Protein AF-A0A080M4W8-F1 (afdb_monomer_lite)

Foldseek 3Di:
DDDDDDDDDPDDDDDPPDDDDDDDDDDPDDDDDDDDDDQAEEEEFEFPVQVVVSVLLQVVLCVNCVSYHYYYADLPDDPPCLDPVDPDDLQYAYEYEYEPGAGRPVNQVSVLSQCVVCVVVVADRSYAYEYADLPPFQGHPPRRVPGHAYQDDPPPPGSNVVSLLCVLVSLQRSHTHQQEEEEAEDCQACVQQSVLLCVLCVSRVGHYDYPPDPDPDDDPDLVVLLVSLLVHSEYEYEQAPCRVVDPSSVSNVLSCLLLLRHYEYAHEAAPDDDDDDDAGPDPLGRLPDYHYDHFDADPSRHTDYDDPVVSVVVVVVVSVLSVLLSCLLPVFLVLLCVLLVVQPWDWADLDSSQQKIKIKDAPDPPDMAIEIEGSHSDALSSVSSVVSQVPDDRDDDPPPDDDDDDDDDDHQAYEYEYADDDDPPVVVVSCVVNVCVVVVRYDYAYSVRSSVVSVVSRDPPDD

InterPro domains:
  IPR000157 Toll/interleukin-1 receptor homology (TIR) domain [PF13676] (181-270)
  IPR000157 Toll/interleukin-1 receptor homology (TIR) domain [PS50104] (177-318)
  IPR035897 Toll/interleukin-1 receptor homology (TIR) domain superfamily [G3DSA:3.40.50.10140] (179-288)
  IPR035897 Toll/interleukin-1 receptor homology (TIR) domain superfamily [SSF52200] (180-269)

Secondary structure (DSSP, 8-state):
------PPPP-------S---------TT-S--------EEEEEEE-GGGHHHHHHHHHHHHHH-TTEEEEEE-SS---GGGSTTT---TT--EEEEE-SSPPPHHHHHHHHHHHHHHHHTTS--SEEEEESSSS--SPSTTSTTSPPEE----TTTHHHHHHHHHHHHHHHHTTS----EEEE--HHHHHHHHHHHHHHHHHTT--EE------TT----HHHHHHHHHT-SEEEEEE-TTGGG-HHHHHHHHHHHHTT--EEEEEEEES-S-----S-SSGGGTTS--EEEEE-B-TTSPBPPPPHHHHHHHHHHHHHHHHHHHHHHHHHHHHHHHHHHHTT---EEEETTTTEEEEEEE-SSS-EEEEEEEE-SS-TT-HHHHHHHHT--PPPPP--S-S--PPPPPPSEEEEEESSPPPTTHHHHHHHHTTGGG-TTEEEEEHHHHHHHHHTTPPPPP-

Sequence (463 aa):
MKAHILLMAPLDFLSLGSSFRLARVIDTSSKRITYTAGGKVLYILSTDDAKTRADEIAGELAKAYPDLQVLQCGEVEAPPLLTAQSWPRWDDLLVVVFGTGPLPAPLQGTLSQEVSAASAERRNARILPISTLPDLRVPPAPLDAIKALPCLHDRNTDVTNVVRRVGVLLGLWLRGSGKKFFVSYRESDGREVAKQLVEYLKRHGYPAWLDAERLDGGQIVQQEIEKHVAGADMVLLLDTPQVTDSKWIKKEIDAAIHGFVPIFPLVLRPAAGGLRKPGSSFLALRELYCHELEVTLGNDAMCVSLSQEDLNQVLVAIEQRLLQIVRNRMKLPSHAREAFERVHFSWSTLDQHRQMYESTRKESRFSQTRMLAHCSVDGPTFHRSVKAFQSYHPAAAPAGGSAGTAPPRAYNFKLFLYDEPVPEPNLEEIAEHLRLDEDPLLRLVDLTELTLHLETFRRPQAA

Organism: NCBI:txid327160

pLDDT: mean 74.03, std 20.77, range [20.19, 96.88]

Radius of gyration: 24.92 Å; chains: 1; bounding box: 82×64×65 Å

Structure (mmCIF, N/CA/C/O backbone):
data_AF-A0A080M4W8-F1
#
_entry.id   AF-A0A080M4W8-F1
#
loop_
_atom_site.group_PDB
_atom_site.id
_atom_site.type_symbol
_atom_site.label_atom_id
_atom_site.label_alt_id
_atom_site.label_comp_id
_atom_site.label_asym_id
_atom_site.label_entity_id
_atom_site.label_seq_id
_atom_site.pdbx_PDB_ins_code
_atom_site.Cartn_x
_atom_site.Cartn_y
_atom_site.Cartn_z
_atom_site.occupancy
_atom_site.B_iso_or_equiv
_atom_site.auth_seq_id
_atom_site.auth_comp_id
_atom_site.auth_asym_id
_atom_site.auth_atom_id
_atom_site.pdbx_PDB_model_num
ATOM 1 N N . MET A 1 1 ? 43.318 19.223 -4.219 1.00 32.28 1 MET A N 1
ATOM 2 C CA . MET A 1 1 ? 42.835 19.083 -2.827 1.00 32.28 1 MET A CA 1
ATOM 3 C C . MET A 1 1 ? 41.773 17.996 -2.832 1.00 32.28 1 MET A C 1
ATOM 5 O O . MET A 1 1 ? 40.868 18.075 -3.648 1.00 32.28 1 MET A O 1
ATOM 9 N N . LYS A 1 2 ? 41.997 16.914 -2.078 1.00 21.55 2 LYS A N 1
ATOM 10 C CA . LYS A 1 2 ? 41.258 15.645 -2.166 1.00 21.55 2 LYS A CA 1
ATOM 11 C C . LYS A 1 2 ? 39.813 15.780 -1.671 1.00 21.55 2 LYS A C 1
ATOM 13 O O . LYS A 1 2 ? 39.568 16.444 -0.671 1.00 21.55 2 LYS A O 1
ATOM 18 N N . ALA A 1 3 ? 38.912 15.103 -2.378 1.00 20.19 3 ALA A N 1
ATOM 19 C CA . ALA A 1 3 ? 37.522 14.874 -2.014 1.00 20.19 3 ALA A CA 1
ATOM 20 C C . ALA A 1 3 ? 37.415 14.016 -0.742 1.00 20.19 3 ALA A C 1
ATOM 22 O O . ALA A 1 3 ? 38.136 13.024 -0.601 1.00 20.19 3 ALA A O 1
ATOM 23 N N . HIS A 1 4 ? 36.491 14.375 0.150 1.00 22.25 4 HIS A N 1
ATOM 24 C CA . HIS A 1 4 ? 36.043 13.509 1.233 1.00 22.25 4 HIS A CA 1
ATOM 25 C C . HIS A 1 4 ? 34.593 13.092 0.996 1.00 22.25 4 HIS A C 1
ATOM 27 O O . HIS A 1 4 ? 33.686 13.913 0.912 1.00 22.25 4 HIS A O 1
ATOM 33 N N . ILE A 1 5 ? 34.449 11.777 0.848 1.00 21.28 5 ILE A N 1
ATOM 34 C CA . ILE A 1 5 ? 33.226 10.986 0.824 1.00 21.28 5 ILE A CA 1
ATOM 35 C C . ILE A 1 5 ? 32.557 11.135 2.197 1.00 21.28 5 ILE A C 1
ATOM 37 O O . ILE A 1 5 ? 33.165 10.786 3.210 1.00 21.28 5 ILE A O 1
ATOM 41 N N . LEU A 1 6 ? 31.333 11.666 2.235 1.00 21.95 6 LEU A N 1
ATOM 42 C CA . LEU A 1 6 ? 30.500 11.650 3.436 1.00 21.95 6 LEU A CA 1
ATOM 43 C C . LEU A 1 6 ? 29.859 10.259 3.547 1.00 21.95 6 LEU A C 1
ATOM 45 O O . LEU A 1 6 ? 29.016 9.888 2.733 1.00 21.95 6 LEU A O 1
ATOM 49 N N . LEU A 1 7 ? 30.289 9.488 4.545 1.00 20.94 7 LEU A N 1
ATOM 50 C CA . LEU A 1 7 ? 29.584 8.299 5.018 1.00 20.94 7 LEU A CA 1
ATOM 51 C C . LEU A 1 7 ? 28.193 8.709 5.520 1.00 20.94 7 LEU A C 1
ATOM 53 O O . LEU A 1 7 ? 28.078 9.575 6.388 1.00 20.94 7 LEU A O 1
ATOM 57 N N . MET A 1 8 ? 27.147 8.077 4.982 1.00 21.05 8 MET A N 1
ATOM 58 C CA . MET A 1 8 ? 25.797 8.160 5.534 1.00 21.05 8 MET A CA 1
ATOM 59 C C . MET A 1 8 ? 25.781 7.531 6.932 1.00 21.05 8 MET A C 1
ATOM 61 O O . MET A 1 8 ? 26.096 6.353 7.097 1.00 21.05 8 MET A O 1
ATOM 65 N N . ALA A 1 9 ? 25.425 8.336 7.930 1.00 22.28 9 ALA A N 1
ATOM 66 C CA . ALA A 1 9 ? 25.093 7.877 9.272 1.00 22.28 9 ALA A CA 1
ATOM 67 C C . ALA A 1 9 ? 23.711 7.185 9.275 1.00 22.28 9 ALA A C 1
ATOM 69 O O . ALA A 1 9 ? 22.860 7.524 8.445 1.00 22.28 9 ALA A O 1
ATOM 70 N N . PRO A 1 10 ? 23.462 6.224 10.183 1.00 23.11 10 PRO A N 1
ATOM 71 C CA . PRO A 1 10 ? 22.144 5.622 10.344 1.00 23.11 10 PRO A CA 1
ATOM 72 C C . PRO A 1 10 ? 21.137 6.680 10.814 1.00 23.11 10 PRO A C 1
ATOM 74 O O . PRO A 1 10 ? 21.413 7.442 11.734 1.00 23.11 10 PRO A O 1
ATOM 77 N N . LEU A 1 11 ? 19.976 6.727 10.156 1.00 26.44 11 LEU A N 1
ATOM 78 C CA . LEU A 1 11 ? 18.838 7.567 10.528 1.00 26.44 11 LEU A CA 1
ATOM 79 C C . LEU A 1 11 ? 18.394 7.242 11.961 1.00 26.44 11 LEU A C 1
ATOM 81 O O . LEU A 1 11 ? 17.839 6.171 12.215 1.00 26.44 11 LEU A O 1
ATOM 85 N N . ASP A 1 12 ? 18.635 8.188 12.866 1.00 23.80 12 ASP A N 1
ATOM 86 C CA . ASP A 1 12 ? 18.145 8.191 14.238 1.00 23.80 12 ASP A CA 1
ATOM 87 C C . ASP A 1 12 ? 16.611 8.087 14.255 1.00 23.80 12 ASP A C 1
ATOM 89 O O . ASP A 1 12 ? 15.882 9.003 13.866 1.00 23.80 12 ASP A O 1
ATOM 93 N N . PHE A 1 13 ? 16.104 6.950 14.727 1.00 30.75 13 PHE A N 1
ATOM 94 C CA . PHE A 1 13 ? 14.739 6.837 15.224 1.00 30.75 13 PHE A CA 1
ATOM 95 C C . PHE A 1 13 ? 14.724 7.335 16.677 1.00 30.75 13 PHE A C 1
ATOM 97 O O . PHE A 1 13 ? 15.525 6.879 17.485 1.00 30.75 13 PHE A O 1
ATOM 104 N N . LEU A 1 14 ? 13.748 8.197 16.996 1.00 27.23 14 LEU A N 1
ATOM 105 C CA . LEU A 1 14 ? 13.345 8.676 18.333 1.00 27.23 14 LEU A CA 1
ATOM 106 C C . LEU A 1 14 ? 14.029 9.952 18.863 1.00 27.23 14 LEU A C 1
ATOM 108 O O . LEU A 1 14 ? 14.854 9.941 19.767 1.00 27.23 14 LEU A O 1
ATOM 112 N N . SER A 1 15 ? 13.487 11.089 18.426 1.00 22.75 15 SER A N 1
ATOM 113 C CA . SER A 1 15 ? 13.158 12.199 19.329 1.00 22.75 15 SER A CA 1
ATOM 114 C C . SER A 1 15 ? 11.825 12.803 18.880 1.00 22.75 15 SER A C 1
ATOM 116 O O . SER A 1 15 ? 11.764 13.817 18.189 1.00 22.75 15 SER A O 1
ATOM 118 N N . LEU A 1 16 ? 10.721 12.126 19.211 1.00 30.20 16 LEU A N 1
ATOM 119 C CA . LEU A 1 16 ? 9.392 12.738 19.178 1.00 30.20 16 LEU A CA 1
ATOM 120 C C . LEU A 1 16 ? 9.177 13.430 20.524 1.00 30.20 16 LEU A C 1
ATOM 122 O O . LEU A 1 16 ? 8.618 12.867 21.463 1.00 30.20 16 LEU A O 1
ATOM 126 N N . GLY A 1 17 ? 9.661 14.665 20.614 1.00 22.31 17 GLY A N 1
ATOM 127 C CA . GLY A 1 17 ? 9.259 15.583 21.664 1.00 22.31 17 GLY A CA 1
ATOM 128 C C . GLY A 1 17 ? 7.761 15.879 21.564 1.00 22.31 17 GLY A C 1
ATOM 129 O O . GLY A 1 17 ? 7.288 16.396 20.558 1.00 22.31 17 GLY A O 1
ATOM 130 N N . SER A 1 18 ? 7.051 15.609 22.661 1.00 26.67 18 SER A N 1
ATOM 131 C CA . SER A 1 18 ? 5.768 16.201 23.081 1.00 26.67 18 SER A CA 1
ATOM 132 C C . SER A 1 18 ? 4.516 15.992 22.202 1.00 26.67 18 SER A C 1
ATOM 134 O O . SER A 1 18 ? 4.338 16.589 21.148 1.00 26.67 18 SER A O 1
ATOM 136 N N . SER A 1 19 ? 3.556 15.271 22.801 1.00 26.17 19 SER A N 1
ATOM 137 C CA . SER A 1 19 ? 2.098 15.351 22.584 1.00 26.17 19 SER A CA 1
ATOM 138 C C . SER A 1 19 ? 1.489 14.668 21.352 1.00 26.17 19 SER A C 1
ATOM 140 O O . SER A 1 19 ? 0.791 15.298 20.568 1.00 26.17 19 SER A O 1
ATOM 142 N N . PHE A 1 20 ? 1.574 13.335 21.293 1.00 25.19 20 PHE A N 1
ATOM 143 C CA . PHE A 1 20 ? 0.486 12.514 20.740 1.00 25.19 20 PHE A CA 1
ATOM 144 C C . PHE A 1 20 ? -0.400 12.019 21.895 1.00 25.19 20 PHE A C 1
ATOM 146 O O . PHE A 1 20 ? -0.104 11.027 22.555 1.00 25.19 20 PHE A O 1
ATOM 153 N N . ARG A 1 21 ? -1.498 12.726 22.169 1.00 29.88 21 ARG A N 1
ATOM 154 C CA . ARG A 1 21 ? -2.652 12.173 22.898 1.00 29.88 21 ARG A CA 1
ATOM 155 C C . ARG A 1 21 ? -3.762 11.993 21.878 1.00 29.88 21 ARG A C 1
ATOM 157 O O . ARG A 1 21 ? -4.070 13.002 21.274 1.00 29.88 21 ARG A O 1
ATOM 164 N N . LEU A 1 22 ? -4.350 10.793 21.751 1.00 23.25 22 LEU A N 1
ATOM 165 C CA . LEU A 1 22 ? -5.766 10.482 21.416 1.00 23.25 22 LEU A CA 1
ATOM 166 C C . LEU A 1 22 ? -5.909 8.961 21.125 1.00 23.25 22 LEU A C 1
ATOM 168 O O . LEU A 1 22 ? -4.953 8.345 20.670 1.00 23.25 22 LEU A O 1
ATOM 172 N N . ALA A 1 23 ? -7.005 8.245 21.426 1.00 25.05 23 ALA A N 1
ATOM 173 C CA . ALA A 1 23 ? -8.395 8.639 21.674 1.00 25.05 23 ALA A CA 1
ATOM 174 C C . ALA A 1 23 ? -9.138 7.712 22.674 1.00 25.05 23 ALA A C 1
ATOM 176 O O . ALA A 1 23 ? -8.639 6.681 23.116 1.00 25.05 23 ALA A O 1
ATOM 177 N N . ARG A 1 24 ? -10.357 8.140 23.029 1.00 23.52 24 ARG A N 1
ATOM 178 C CA . ARG A 1 24 ? -11.243 7.707 24.122 1.00 23.52 24 ARG A CA 1
ATOM 179 C C . ARG A 1 24 ? -12.452 6.935 23.566 1.00 23.52 24 ARG A C 1
ATOM 181 O O . ARG A 1 24 ? -12.970 7.319 22.523 1.00 23.52 24 ARG A O 1
ATOM 188 N N . VAL A 1 25 ? -12.963 5.937 24.294 1.00 24.94 25 VAL A N 1
ATOM 189 C CA . VAL A 1 25 ? -14.282 5.314 24.043 1.00 24.94 25 VAL A CA 1
ATOM 190 C C . VAL A 1 25 ? -15.300 5.862 25.050 1.00 24.94 25 VAL A C 1
ATOM 192 O O . VAL A 1 25 ? -14.987 6.032 26.227 1.00 24.94 25 VAL A O 1
ATOM 195 N N . ILE A 1 26 ? -16.497 6.194 24.563 1.00 23.38 26 ILE A N 1
ATOM 196 C CA . ILE A 1 26 ? -17.635 6.727 25.325 1.00 23.38 26 ILE A CA 1
ATOM 197 C C . ILE A 1 26 ? -18.419 5.550 25.929 1.00 23.38 26 ILE A C 1
ATOM 199 O O . ILE A 1 26 ? -18.893 4.703 25.180 1.00 23.38 26 ILE A O 1
ATOM 203 N N . ASP A 1 27 ? -18.589 5.523 27.255 1.00 24.58 27 ASP A N 1
ATOM 204 C CA . ASP A 1 27 ? -19.611 4.721 27.949 1.00 24.58 27 ASP A CA 1
ATOM 205 C C . ASP A 1 27 ? -20.704 5.675 28.451 1.00 24.58 27 ASP A C 1
ATOM 207 O O . ASP A 1 27 ? -20.435 6.689 29.102 1.00 24.58 27 ASP A O 1
ATOM 211 N N . THR A 1 28 ? -21.945 5.374 28.087 1.00 30.58 28 THR A N 1
ATOM 212 C CA . THR A 1 28 ? -23.135 6.212 28.236 1.00 30.58 28 THR A CA 1
ATOM 213 C C . THR A 1 28 ? -23.777 6.213 29.632 1.00 30.58 28 THR A C 1
ATOM 215 O O . THR A 1 28 ? -24.892 6.713 29.755 1.00 30.58 28 THR A O 1
ATOM 218 N N . SER A 1 29 ? -23.120 5.731 30.699 1.00 26.02 29 SER A N 1
ATOM 219 C CA . SER A 1 29 ? -23.824 5.514 31.987 1.00 26.02 29 SER A CA 1
ATOM 220 C C . SER A 1 29 ? -23.260 6.165 33.260 1.00 26.02 29 SER A C 1
ATOM 222 O O . SER A 1 29 ? -23.910 6.076 34.299 1.00 26.02 29 SER A O 1
ATOM 224 N N . SER A 1 30 ? -22.108 6.851 33.261 1.00 25.67 30 SER A N 1
ATOM 225 C CA . SER A 1 30 ? -21.539 7.369 34.524 1.00 25.67 30 SER A CA 1
ATOM 226 C C . SER A 1 30 ? -20.705 8.648 34.366 1.00 25.67 30 SER A C 1
ATOM 228 O O . SER A 1 30 ? -19.687 8.688 33.680 1.00 25.67 30 SER A O 1
ATOM 230 N N . LYS A 1 31 ? -21.131 9.719 35.050 1.00 34.28 31 LYS A N 1
ATOM 231 C CA . LYS A 1 31 ? -20.549 11.078 35.053 1.00 34.28 31 LYS A CA 1
ATOM 232 C C . LYS A 1 31 ? -19.264 11.231 35.900 1.00 34.28 31 LYS A C 1
ATOM 234 O O . LYS A 1 31 ? -19.117 12.236 36.593 1.00 34.28 31 LYS A O 1
ATOM 239 N N . ARG A 1 32 ? -18.301 10.304 35.852 1.00 23.38 32 ARG A N 1
ATOM 240 C CA . ARG A 1 32 ? -16.945 10.526 36.412 1.00 23.38 32 ARG A CA 1
ATOM 241 C C . ARG A 1 32 ? -15.879 9.790 35.603 1.00 23.38 32 ARG A C 1
ATOM 243 O O . ARG A 1 32 ? -15.792 8.571 35.632 1.00 23.38 32 ARG A O 1
ATOM 250 N N . ILE A 1 33 ? -15.038 10.559 34.915 1.00 26.34 33 ILE A N 1
ATOM 251 C CA . ILE A 1 33 ? -13.852 10.060 34.216 1.00 26.34 33 ILE A CA 1
ATOM 252 C C . ILE A 1 33 ? -12.743 9.856 35.251 1.00 26.34 33 ILE A C 1
ATOM 254 O O . ILE A 1 33 ? -12.229 10.825 35.806 1.00 26.34 33 ILE A O 1
ATOM 258 N N . THR A 1 34 ? -12.347 8.608 35.468 1.00 22.05 34 THR A N 1
ATOM 259 C CA . THR A 1 34 ? -11.057 8.250 36.072 1.00 22.05 34 THR A CA 1
ATOM 260 C C . THR A 1 34 ? -10.222 7.558 34.997 1.00 22.05 34 THR A C 1
ATOM 262 O O . THR A 1 34 ? -10.714 6.686 34.288 1.00 22.05 34 THR A O 1
ATOM 265 N N . TYR A 1 35 ? -8.989 8.027 34.804 1.00 29.56 35 TYR A N 1
ATOM 266 C CA . TYR A 1 35 ? -8.038 7.486 33.833 1.00 29.56 35 TYR A CA 1
ATOM 267 C C . TYR A 1 35 ? -7.216 6.395 34.524 1.00 29.56 35 TYR A C 1
ATOM 269 O O . TYR A 1 35 ? -6.544 6.694 35.509 1.00 29.56 35 TYR A O 1
ATOM 277 N N . THR A 1 36 ? -7.217 5.165 34.015 1.00 27.08 36 THR A N 1
ATOM 278 C CA . THR A 1 36 ? -6.145 4.205 34.305 1.00 27.08 36 THR A CA 1
ATOM 279 C C . THR A 1 36 ? -5.151 4.238 33.148 1.00 27.08 36 THR A C 1
ATOM 281 O O . THR A 1 36 ? -5.505 4.037 31.988 1.00 27.08 36 THR A O 1
ATOM 284 N N . ALA A 1 37 ? -3.901 4.574 33.460 1.00 30.27 37 ALA A N 1
ATOM 285 C CA . ALA A 1 37 ? -2.779 4.548 32.534 1.00 30.27 37 ALA A CA 1
ATOM 286 C C . ALA A 1 37 ? -2.429 3.086 32.195 1.00 30.27 37 ALA A C 1
ATOM 288 O O . ALA A 1 37 ? -1.665 2.454 32.914 1.00 30.27 37 ALA A O 1
ATOM 289 N N . GLY A 1 38 ? -3.032 2.521 31.148 1.00 39.28 38 GLY A N 1
ATOM 290 C CA . GLY A 1 38 ? -2.618 1.233 30.584 1.00 39.28 38 GLY A CA 1
ATOM 291 C C . GLY A 1 38 ? -1.709 1.471 29.381 1.00 39.28 38 GLY A C 1
ATOM 292 O O . GLY A 1 38 ? -2.164 2.043 28.393 1.00 39.28 38 GLY A O 1
ATOM 293 N N . GLY A 1 39 ? -0.431 1.095 29.472 1.00 47.75 39 GLY A N 1
ATOM 294 C CA . GLY A 1 39 ? 0.497 1.116 28.333 1.00 47.75 39 GLY A CA 1
ATOM 295 C C . GLY A 1 39 ? 0.065 0.134 27.237 1.00 47.75 39 GLY A C 1
ATOM 296 O O . GLY A 1 39 ? -0.649 -0.826 27.515 1.00 47.75 39 GLY A O 1
ATOM 297 N N . LYS A 1 40 ? 0.469 0.376 25.984 1.00 58.09 40 LYS A N 1
ATOM 298 C CA . LYS A 1 40 ? 0.246 -0.572 24.875 1.00 58.09 40 LYS A CA 1
ATOM 299 C C . LYS A 1 40 ? 1.087 -1.821 25.127 1.00 58.09 40 LYS A C 1
ATOM 301 O O . LYS A 1 40 ? 2.263 -1.667 25.442 1.00 58.09 40 LYS A O 1
ATOM 306 N N . VAL A 1 41 ? 0.527 -3.021 24.974 1.00 64.31 41 VAL A N 1
ATOM 307 C CA . VAL A 1 41 ? 1.227 -4.274 25.296 1.00 64.31 41 VAL A CA 1
ATOM 308 C C . VAL A 1 41 ? 1.405 -5.138 24.047 1.00 64.31 41 VAL A C 1
ATOM 310 O O . VAL A 1 41 ? 0.455 -5.363 23.306 1.00 64.31 41 VAL A O 1
ATOM 313 N N . LEU A 1 42 ? 2.621 -5.634 23.817 1.00 72.19 42 LEU A N 1
ATOM 314 C CA . LEU A 1 42 ? 2.938 -6.630 22.793 1.00 72.19 42 LEU A CA 1
ATOM 315 C C . LEU A 1 42 ? 3.320 -7.939 23.467 1.00 72.19 42 LEU A C 1
ATOM 317 O O . LEU A 1 42 ? 4.255 -7.966 24.264 1.00 72.19 42 LEU A O 1
ATOM 321 N N . TYR A 1 43 ? 2.644 -9.026 23.109 1.00 77.19 43 TYR A N 1
ATOM 322 C CA . TYR A 1 43 ? 2.944 -10.342 23.656 1.00 77.19 43 TYR A CA 1
ATOM 323 C C . TYR A 1 43 ? 3.843 -11.139 22.716 1.00 77.19 43 TYR A C 1
ATOM 325 O O . TYR A 1 43 ? 3.581 -11.214 21.514 1.00 77.19 43 TYR A O 1
ATOM 333 N N . ILE A 1 44 ? 4.878 -11.761 23.275 1.00 82.06 44 ILE A N 1
ATOM 334 C CA . ILE A 1 44 ? 5.744 -12.710 22.579 1.00 82.06 44 ILE A CA 1
ATOM 335 C C . ILE A 1 44 ? 5.575 -14.077 23.238 1.00 82.06 44 ILE A C 1
ATOM 337 O O . ILE A 1 44 ? 5.744 -14.231 24.441 1.00 82.06 44 ILE A O 1
ATOM 341 N N . LEU A 1 45 ? 5.203 -15.069 22.444 1.00 85.69 45 LEU A N 1
ATOM 342 C CA . LEU A 1 45 ? 5.220 -16.480 22.795 1.00 85.69 45 LEU A CA 1
ATOM 343 C C . LEU A 1 45 ? 6.403 -17.121 22.079 1.00 85.69 45 LEU A C 1
ATOM 345 O O . LEU A 1 45 ? 6.664 -16.784 20.925 1.00 85.69 45 LEU A O 1
ATOM 349 N N . SER A 1 46 ? 7.088 -18.065 22.718 1.00 87.06 46 SER A N 1
ATOM 350 C CA . SER A 1 46 ? 8.106 -18.856 22.033 1.00 87.06 46 SER A CA 1
ATOM 351 C C . SER A 1 46 ? 8.044 -20.341 22.346 1.00 87.06 46 SER A C 1
ATOM 353 O O . SER A 1 46 ? 7.501 -20.743 23.373 1.00 87.06 46 SER A O 1
ATOM 355 N N . THR A 1 47 ? 8.564 -21.150 21.424 1.00 88.50 47 THR A N 1
ATOM 356 C CA . THR A 1 47 ? 8.947 -22.535 21.721 1.00 88.50 47 THR A CA 1
ATOM 357 C C . THR A 1 47 ? 10.252 -22.529 22.519 1.00 88.50 47 THR A C 1
ATOM 359 O O . THR A 1 47 ? 11.045 -21.588 22.410 1.00 88.50 47 THR A O 1
ATOM 362 N N . ASP A 1 48 ? 10.507 -23.573 23.307 1.00 86.06 48 ASP A N 1
ATOM 363 C CA . ASP A 1 48 ? 11.698 -23.631 24.170 1.00 86.06 48 ASP A CA 1
ATOM 364 C C . ASP A 1 48 ? 13.008 -23.453 23.393 1.00 86.06 48 ASP A C 1
ATOM 366 O O . ASP A 1 48 ? 13.914 -22.740 23.828 1.00 86.06 48 ASP A O 1
ATOM 370 N N . ASP A 1 49 ? 13.085 -24.042 22.199 1.00 86.19 49 ASP A N 1
ATOM 371 C CA . ASP A 1 49 ? 14.233 -23.956 21.294 1.00 86.19 49 ASP A CA 1
ATOM 372 C C . ASP A 1 49 ? 14.364 -22.597 20.582 1.00 86.19 49 ASP A C 1
ATOM 374 O O . ASP A 1 49 ? 15.396 -22.309 19.975 1.00 86.19 49 ASP A O 1
ATOM 378 N N . ALA A 1 50 ? 13.353 -21.734 20.680 1.00 87.19 50 ALA A N 1
ATOM 379 C CA . ALA A 1 50 ? 13.338 -20.391 20.111 1.00 87.19 50 ALA A CA 1
ATOM 380 C C . ALA A 1 50 ? 13.484 -19.272 21.155 1.00 87.19 50 ALA A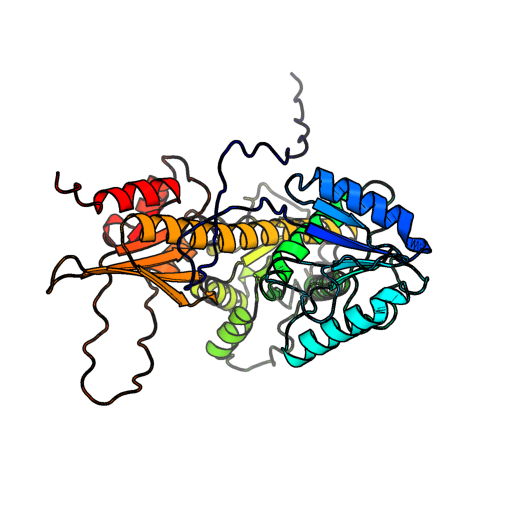 C 1
ATOM 382 O O . ALA A 1 50 ? 13.588 -18.100 20.780 1.00 87.19 50 ALA A O 1
ATOM 383 N N . LYS A 1 51 ? 13.526 -19.606 22.451 1.00 86.44 51 LYS A N 1
ATOM 384 C CA . LYS A 1 51 ? 13.474 -18.642 23.559 1.00 86.44 51 LYS A CA 1
ATOM 385 C C . LYS A 1 51 ? 14.556 -17.564 23.494 1.00 86.44 51 LYS A C 1
ATOM 387 O O . LYS A 1 51 ? 14.244 -16.382 23.575 1.00 86.44 51 LYS A O 1
ATOM 392 N N . THR A 1 52 ? 15.812 -17.944 23.250 1.00 85.69 52 THR A N 1
ATOM 393 C CA . THR A 1 52 ? 16.923 -16.982 23.123 1.00 85.69 52 THR A CA 1
ATOM 394 C C . THR A 1 52 ? 16.669 -15.961 22.015 1.00 85.69 52 THR A C 1
ATOM 396 O O . THR A 1 52 ? 16.853 -14.764 22.216 1.00 85.69 52 THR A O 1
ATOM 399 N N . ARG A 1 53 ? 16.183 -16.415 20.852 1.00 82.56 53 ARG A N 1
ATOM 400 C CA . ARG A 1 53 ? 15.860 -15.523 19.731 1.00 82.56 53 ARG A CA 1
ATOM 401 C C . ARG A 1 53 ? 14.658 -14.638 20.054 1.00 82.56 53 ARG A C 1
ATOM 403 O O . ARG A 1 53 ? 14.640 -13.471 19.674 1.00 82.56 53 ARG A O 1
ATOM 410 N N . ALA A 1 54 ? 13.663 -15.180 20.751 1.00 83.12 54 ALA A N 1
ATOM 411 C CA . ALA A 1 54 ? 12.505 -14.426 21.205 1.00 83.12 54 ALA A CA 1
ATOM 412 C C . ALA A 1 54 ? 12.904 -13.299 22.168 1.00 83.12 54 ALA A C 1
ATOM 414 O O . ALA A 1 54 ? 12.388 -12.193 22.034 1.00 83.12 54 ALA A O 1
ATOM 415 N N . ASP A 1 55 ? 13.843 -13.552 23.082 1.00 84.88 55 ASP A N 1
ATOM 416 C CA . ASP A 1 55 ? 14.366 -12.550 24.018 1.00 84.88 55 ASP A CA 1
ATOM 417 C C . ASP A 1 55 ? 15.153 -11.440 23.304 1.00 84.88 55 ASP A C 1
ATOM 419 O O . ASP A 1 55 ? 14.984 -10.261 23.618 1.00 84.88 55 ASP A O 1
ATOM 423 N N . GLU A 1 56 ? 15.956 -11.782 22.293 1.00 83.44 56 GLU A N 1
ATOM 424 C CA . GLU A 1 56 ? 16.638 -10.792 21.447 1.00 83.44 56 GLU A CA 1
ATOM 425 C C . GLU A 1 56 ? 15.640 -9.904 20.687 1.00 83.44 56 GLU A C 1
ATOM 427 O O . GLU A 1 56 ? 15.754 -8.676 20.709 1.00 83.44 56 GLU A O 1
ATOM 432 N N . ILE A 1 57 ? 14.629 -10.514 20.054 1.00 78.50 57 ILE A N 1
ATOM 433 C CA . ILE A 1 57 ? 13.553 -9.797 19.355 1.00 78.50 57 ILE A CA 1
ATOM 434 C C . ILE A 1 57 ? 12.799 -8.886 20.331 1.00 78.50 57 ILE A C 1
ATOM 436 O O . ILE A 1 57 ? 12.536 -7.729 20.003 1.00 78.50 57 ILE A O 1
ATOM 440 N N . ALA A 1 58 ? 12.481 -9.376 21.532 1.00 79.81 58 ALA A N 1
ATOM 441 C CA . ALA A 1 58 ? 11.803 -8.603 22.567 1.00 79.81 58 ALA A CA 1
ATOM 442 C C . ALA A 1 58 ? 12.614 -7.369 22.981 1.00 79.81 58 ALA A C 1
ATOM 444 O O . ALA A 1 58 ? 12.074 -6.263 23.041 1.00 79.81 58 ALA A O 1
ATOM 445 N N . GLY A 1 59 ? 13.914 -7.555 23.228 1.00 80.50 59 GLY A N 1
ATOM 446 C CA . GLY A 1 59 ? 14.826 -6.484 23.613 1.00 80.50 59 GLY A CA 1
ATOM 447 C C . GLY A 1 59 ? 14.938 -5.401 22.543 1.00 80.50 59 GLY A C 1
ATOM 448 O O . GLY A 1 59 ? 14.849 -4.215 22.856 1.00 80.50 59 GLY A O 1
ATOM 449 N N . GLU A 1 60 ? 15.079 -5.783 21.275 1.00 78.00 60 GLU A N 1
ATOM 450 C CA . GLU A 1 60 ? 15.159 -4.818 20.175 1.00 78.00 60 GLU A CA 1
ATOM 451 C C . GLU A 1 60 ? 13.812 -4.144 19.871 1.00 78.00 60 GLU A C 1
ATOM 453 O O . GLU A 1 60 ? 13.787 -2.954 19.560 1.00 78.00 60 GLU A O 1
ATOM 458 N N . LEU A 1 61 ? 12.680 -4.841 20.024 1.00 73.88 61 LEU A N 1
ATOM 459 C CA . LEU A 1 61 ? 11.350 -4.228 19.919 1.00 73.88 61 LEU A CA 1
ATOM 460 C C . LEU A 1 61 ? 11.130 -3.180 21.011 1.00 73.88 61 LEU A C 1
ATOM 462 O O . LEU A 1 61 ? 10.643 -2.095 20.708 1.00 73.88 61 LEU A O 1
ATOM 466 N N . ALA A 1 62 ? 11.524 -3.468 22.253 1.00 75.31 62 ALA A N 1
ATOM 467 C CA . ALA A 1 62 ? 11.424 -2.513 23.354 1.00 75.31 62 ALA A CA 1
ATOM 468 C C . ALA A 1 62 ? 12.324 -1.281 23.137 1.00 75.31 62 ALA A C 1
ATOM 470 O O . ALA A 1 62 ? 11.929 -0.164 23.466 1.00 75.31 62 ALA A O 1
ATOM 471 N N . LYS A 1 63 ? 13.511 -1.461 22.537 1.00 73.88 63 LYS A N 1
ATOM 472 C CA . LYS A 1 63 ? 14.394 -0.346 22.147 1.00 73.88 63 LYS A CA 1
ATOM 473 C C . LYS A 1 63 ? 13.801 0.489 21.011 1.00 73.88 63 LYS A C 1
ATOM 475 O O . LYS A 1 63 ? 13.812 1.713 21.086 1.00 73.88 63 LYS A O 1
ATOM 480 N N . ALA A 1 64 ? 13.298 -0.165 19.964 1.00 65.06 64 ALA A N 1
ATOM 481 C CA . ALA A 1 64 ? 12.742 0.503 18.789 1.00 65.06 64 ALA A CA 1
ATOM 482 C C . ALA A 1 64 ? 11.394 1.185 19.074 1.00 65.06 64 ALA A C 1
ATOM 484 O O . ALA A 1 64 ? 11.060 2.183 18.433 1.00 65.06 64 ALA A O 1
ATOM 485 N N . TYR A 1 65 ? 10.630 0.666 20.040 1.00 66.62 65 TYR A N 1
ATOM 486 C CA . TYR A 1 65 ? 9.303 1.151 20.414 1.00 66.62 65 TYR A CA 1
ATOM 487 C C . TYR A 1 65 ? 9.185 1.341 21.940 1.00 66.62 65 TYR A C 1
ATOM 489 O O . TYR A 1 65 ? 8.509 0.552 22.598 1.00 66.62 65 TYR A O 1
ATOM 497 N N . PRO A 1 66 ? 9.772 2.407 22.521 1.00 64.56 66 PRO A N 1
ATOM 498 C CA . PRO A 1 66 ? 9.780 2.626 23.975 1.00 64.56 66 PRO A CA 1
ATOM 499 C C . PRO A 1 66 ? 8.389 2.778 24.607 1.00 64.56 66 PRO A C 1
ATOM 501 O O . PRO A 1 66 ? 8.210 2.513 25.792 1.00 64.56 66 PRO A O 1
ATOM 504 N N . ASP A 1 67 ? 7.397 3.192 23.814 1.00 59.16 67 ASP A N 1
ATOM 505 C CA . ASP A 1 67 ? 6.000 3.338 24.243 1.00 59.16 67 ASP A CA 1
ATOM 506 C C . ASP A 1 67 ? 5.232 1.998 24.282 1.00 59.16 67 ASP A C 1
ATOM 508 O O . ASP A 1 67 ? 4.048 1.969 24.638 1.00 59.16 67 ASP A O 1
ATOM 512 N N . LEU A 1 68 ? 5.873 0.897 23.870 1.00 63.69 68 LEU A N 1
ATOM 513 C CA . LEU A 1 68 ? 5.305 -0.446 23.814 1.00 63.69 68 LEU A CA 1
ATOM 514 C C . LEU A 1 68 ? 5.883 -1.309 24.937 1.00 63.69 68 LEU A C 1
ATOM 516 O O . LEU A 1 68 ? 7.084 -1.562 25.009 1.00 63.69 68 LEU A O 1
ATOM 520 N N . GLN A 1 69 ? 5.012 -1.827 25.793 1.00 70.75 69 GLN A N 1
ATOM 521 C CA . GLN A 1 69 ? 5.381 -2.815 26.791 1.00 70.75 69 GLN A CA 1
ATOM 522 C C . GLN A 1 69 ? 5.449 -4.198 26.134 1.00 70.75 69 GLN A C 1
ATOM 524 O O . GLN A 1 69 ? 4.422 -4.802 25.837 1.00 70.75 69 GLN A O 1
ATOM 529 N N . VAL A 1 70 ? 6.655 -4.712 25.903 1.00 72.81 70 VAL A N 1
ATOM 530 C CA . VAL A 1 70 ? 6.855 -6.060 25.351 1.00 72.81 70 VAL A CA 1
ATOM 531 C C . VAL A 1 70 ? 6.895 -7.081 26.491 1.00 72.81 70 VAL A C 1
ATOM 533 O O . VAL A 1 70 ? 7.736 -6.975 27.382 1.00 72.81 70 VAL A O 1
ATOM 536 N N . LEU A 1 71 ? 5.986 -8.058 26.482 1.00 74.75 71 LEU A N 1
ATOM 537 C CA . LEU A 1 71 ? 5.852 -9.091 27.514 1.00 74.75 71 LEU A CA 1
ATOM 538 C C . LEU A 1 71 ? 6.008 -10.495 26.919 1.00 74.75 71 LEU A C 1
ATOM 540 O O . LEU A 1 71 ? 5.345 -10.845 25.944 1.00 74.75 71 LEU A O 1
ATOM 544 N N . GLN A 1 72 ? 6.845 -11.323 27.546 1.00 74.31 72 GLN A N 1
ATOM 545 C CA . GLN A 1 72 ? 6.969 -12.746 27.217 1.00 74.31 72 GLN A CA 1
ATOM 546 C C . GLN A 1 72 ? 5.835 -13.549 27.874 1.00 74.31 72 GLN A C 1
ATOM 548 O O . GLN A 1 72 ? 5.515 -13.341 29.045 1.00 74.31 72 GLN A O 1
ATOM 553 N N . CYS A 1 73 ? 5.252 -14.491 27.139 1.00 69.75 73 CYS A N 1
ATOM 554 C CA . CYS A 1 73 ? 4.287 -15.461 27.650 1.00 69.75 73 CYS A CA 1
ATOM 555 C C . CYS A 1 73 ? 5.030 -16.735 28.073 1.00 69.75 73 CYS A C 1
ATOM 557 O O . CYS A 1 73 ? 5.762 -17.311 27.268 1.00 69.75 73 CYS A O 1
ATOM 559 N N . GLY A 1 74 ? 4.849 -17.170 29.323 1.00 57.88 74 GLY A N 1
ATOM 560 C CA . GLY A 1 74 ? 5.479 -18.377 29.872 1.00 57.88 74 GLY A CA 1
ATOM 561 C C . GLY A 1 74 ? 4.525 -19.570 30.000 1.00 57.88 74 GLY A C 1
ATOM 562 O O . GLY A 1 74 ? 3.315 -19.433 29.842 1.00 57.88 74 GLY A O 1
ATOM 563 N N . GLU A 1 75 ? 5.079 -20.739 30.339 1.00 48.78 75 GLU A N 1
ATOM 564 C CA . GLU A 1 75 ? 4.336 -21.998 30.535 1.00 48.78 75 GLU A CA 1
ATOM 565 C C . GLU A 1 75 ? 3.401 -22.007 31.760 1.00 48.78 75 GLU A C 1
ATOM 567 O O . GLU A 1 75 ? 2.502 -22.836 31.834 1.00 48.78 75 GLU A O 1
ATOM 572 N N . VAL A 1 76 ? 3.605 -21.125 32.746 1.00 46.19 76 VAL A N 1
ATOM 573 C CA . VAL A 1 76 ? 2.953 -21.242 34.070 1.00 46.19 76 VAL A CA 1
ATOM 574 C C . VAL A 1 76 ? 1.767 -20.285 34.250 1.00 46.19 76 VAL A C 1
ATOM 576 O O . VAL A 1 76 ? 0.833 -20.599 34.981 1.00 46.19 76 VAL A O 1
ATOM 579 N N . GLU A 1 77 ? 1.741 -19.162 33.533 1.00 50.38 77 GLU A N 1
ATOM 580 C CA . GLU A 1 77 ? 0.625 -18.212 33.537 1.00 50.38 77 GLU A CA 1
ATOM 581 C C . GLU A 1 77 ? 0.388 -17.714 32.110 1.00 50.38 77 GLU A C 1
ATOM 583 O O . GLU A 1 77 ? 1.174 -16.939 31.561 1.00 50.38 77 GLU A O 1
ATOM 588 N N . ALA A 1 78 ? -0.717 -18.145 31.496 1.00 48.03 78 ALA A N 1
ATOM 589 C CA . ALA A 1 78 ? -1.260 -17.415 30.360 1.00 48.03 78 ALA A CA 1
ATOM 590 C C . ALA A 1 78 ? -1.584 -15.991 30.854 1.00 48.03 78 ALA A C 1
ATOM 592 O O . ALA A 1 78 ? -2.310 -15.874 31.846 1.00 48.03 78 ALA A O 1
ATOM 593 N N . PRO A 1 79 ? -1.061 -14.909 30.241 1.00 49.25 79 PRO A N 1
ATOM 594 C CA . PRO A 1 79 ? -1.388 -13.557 30.676 1.00 49.25 79 PRO A CA 1
ATOM 595 C C . PRO A 1 79 ? -2.909 -13.367 30.777 1.00 49.25 79 PRO A C 1
ATOM 597 O O . PRO A 1 79 ? -3.643 -13.909 29.950 1.00 49.25 79 PRO A O 1
ATOM 600 N N . PRO A 1 80 ? -3.405 -12.583 31.752 1.00 47.28 80 PRO A N 1
ATOM 601 C CA . PRO A 1 80 ? -4.834 -12.498 32.085 1.00 47.28 80 PRO A CA 1
ATOM 602 C C . PRO A 1 80 ? -5.735 -12.102 30.901 1.00 47.28 80 PRO A C 1
ATOM 604 O O . PRO A 1 80 ? -6.927 -12.415 30.893 1.00 47.28 80 PRO A O 1
ATOM 607 N N . LEU A 1 81 ? -5.159 -11.462 29.879 1.00 45.12 81 LEU A N 1
ATOM 608 C CA . LEU A 1 81 ? -5.836 -11.079 28.643 1.00 45.12 81 LEU A CA 1
ATOM 609 C C . LEU A 1 81 ? -6.070 -12.263 27.678 1.00 45.12 81 LEU A C 1
ATOM 611 O O . LEU A 1 81 ? -7.073 -12.249 26.975 1.00 45.12 81 LEU A O 1
ATOM 615 N N . LEU A 1 82 ? -5.249 -13.326 27.683 1.00 48.72 82 LEU A N 1
ATOM 616 C CA . LEU A 1 82 ? -5.371 -14.524 26.815 1.00 48.72 82 LEU A CA 1
ATOM 617 C C . LEU A 1 82 ? -6.537 -15.465 27.194 1.00 48.72 82 LEU A C 1
ATOM 619 O O . LEU A 1 82 ? -6.599 -16.612 26.742 1.00 48.72 82 LEU A O 1
ATOM 623 N N . THR A 1 83 ? -7.472 -15.002 28.023 1.00 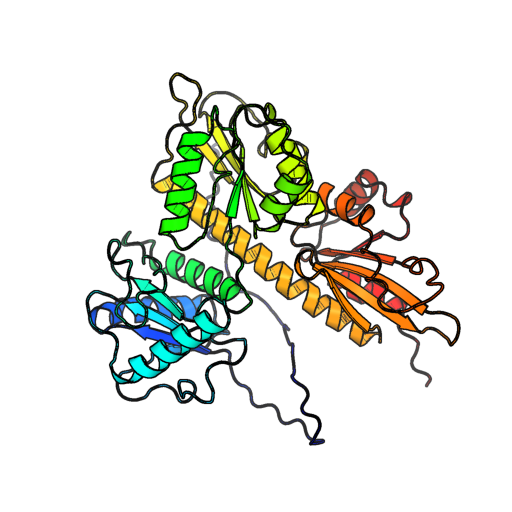45.22 83 THR A N 1
ATOM 624 C CA . THR A 1 83 ? -8.695 -15.739 28.346 1.00 45.22 83 THR A CA 1
ATOM 625 C C . THR A 1 83 ? -9.730 -15.555 27.233 1.00 45.22 83 THR A C 1
ATOM 627 O O . THR A 1 83 ? -9.950 -14.446 26.745 1.00 45.22 83 THR A O 1
ATOM 630 N N . ALA A 1 84 ? -10.411 -16.644 26.856 1.00 42.06 84 ALA A N 1
ATOM 631 C CA . ALA A 1 84 ? -11.379 -16.739 25.750 1.00 42.06 84 ALA A CA 1
ATOM 632 C C . ALA A 1 84 ? -12.492 -15.665 25.723 1.00 42.06 84 ALA A C 1
ATOM 634 O O . ALA A 1 84 ? -13.182 -15.527 24.715 1.00 42.06 84 ALA A O 1
ATOM 635 N N . GLN A 1 85 ? -12.692 -14.927 26.820 1.00 40.53 85 GLN A N 1
ATOM 636 C CA . GLN A 1 85 ? -13.713 -13.887 26.972 1.00 40.53 85 GLN A CA 1
ATOM 637 C C . GLN A 1 85 ? -13.195 -12.451 26.753 1.00 40.53 85 GLN A C 1
ATOM 639 O O . GLN A 1 85 ? -14.010 -11.533 26.700 1.00 40.53 85 GLN A O 1
ATOM 644 N N . SER A 1 86 ? -11.879 -12.226 26.624 1.00 46.19 86 SER A N 1
ATOM 645 C CA . SER A 1 86 ? -11.298 -10.868 26.558 1.00 46.19 86 SER A CA 1
ATOM 646 C C . SER A 1 86 ? -10.248 -10.633 25.458 1.00 46.19 86 SER A C 1
ATOM 648 O O . SER A 1 86 ? -9.670 -9.548 25.389 1.00 46.19 86 SER A O 1
ATOM 650 N N . TRP A 1 87 ? -10.062 -11.589 24.543 1.00 44.34 87 TRP A N 1
ATOM 651 C CA . TRP A 1 87 ? -9.038 -11.535 23.495 1.00 44.34 87 TRP A CA 1
ATOM 652 C C . TRP A 1 87 ? -9.595 -11.243 22.081 1.00 44.34 87 TRP A C 1
ATOM 654 O O . TRP A 1 87 ? -10.436 -12.004 21.603 1.00 44.34 87 TRP A O 1
ATOM 664 N N . PRO A 1 88 ? -9.093 -10.224 21.351 1.00 45.25 88 PRO A N 1
ATOM 665 C CA . PRO A 1 88 ? -8.589 -8.955 21.860 1.00 45.25 88 PRO A CA 1
ATOM 666 C C . PRO A 1 88 ? -9.395 -7.740 21.365 1.00 45.25 88 PRO A C 1
ATOM 668 O O . PRO A 1 88 ? -10.039 -7.736 20.304 1.00 45.25 88 PRO A O 1
ATOM 671 N N . ARG A 1 89 ? -9.266 -6.644 22.124 1.00 44.19 89 ARG A N 1
ATOM 672 C CA . ARG A 1 89 ? -9.565 -5.282 21.655 1.00 44.19 89 ARG A CA 1
ATOM 673 C C . ARG A 1 89 ? -8.681 -4.946 20.442 1.00 44.19 89 ARG A C 1
ATOM 675 O O . ARG A 1 89 ? -7.796 -5.702 20.063 1.00 44.19 89 ARG A O 1
ATOM 682 N N . TRP A 1 90 ? -8.962 -3.834 19.774 1.00 39.09 90 TRP A N 1
ATOM 683 C CA . TRP A 1 90 ? -8.477 -3.520 18.423 1.00 39.09 90 TRP A CA 1
ATOM 684 C C . TRP A 1 90 ? -6.940 -3.332 18.298 1.00 39.09 90 TRP A C 1
ATOM 686 O O . TRP A 1 90 ? -6.472 -3.097 17.189 1.00 39.09 90 TRP A O 1
ATOM 696 N N . ASP A 1 91 ? -6.165 -3.489 19.383 1.00 45.66 91 ASP A N 1
ATOM 697 C CA . ASP A 1 91 ? -4.753 -3.083 19.485 1.00 45.66 91 ASP A CA 1
ATOM 698 C C . ASP A 1 91 ? -3.741 -4.207 19.845 1.00 45.66 91 ASP A C 1
ATOM 700 O O . ASP A 1 91 ? -2.542 -3.931 19.833 1.00 45.66 91 ASP A O 1
ATOM 704 N N . ASP A 1 92 ? -4.151 -5.461 20.102 1.00 57.44 92 ASP A N 1
ATOM 705 C CA . ASP A 1 92 ? -3.225 -6.512 20.589 1.00 57.44 92 ASP A CA 1
ATOM 706 C C . ASP A 1 92 ? -2.802 -7.513 19.481 1.00 57.44 92 ASP A C 1
ATOM 708 O O . ASP A 1 92 ? -3.649 -8.170 18.864 1.00 57.44 92 ASP A O 1
ATOM 712 N N . LEU A 1 93 ? -1.488 -7.649 19.230 1.00 67.56 93 LEU A N 1
ATOM 713 C CA . LEU A 1 93 ? -0.874 -8.699 18.391 1.00 67.56 93 LEU A CA 1
ATOM 714 C C . LEU A 1 93 ? -0.133 -9.699 19.285 1.00 67.56 93 LEU A C 1
ATOM 716 O O . LEU A 1 93 ? 0.600 -9.299 20.189 1.00 67.56 93 LEU A O 1
ATOM 720 N N . LEU A 1 94 ? -0.242 -10.989 18.962 1.00 77.12 94 LEU A N 1
ATOM 721 C CA . LEU A 1 94 ? 0.642 -12.021 19.500 1.00 77.12 94 LEU A CA 1
ATOM 722 C C . LEU A 1 94 ? 1.747 -12.362 18.500 1.00 77.12 94 LEU A C 1
ATOM 724 O O . LEU A 1 94 ? 1.466 -12.850 17.408 1.00 77.12 94 LEU A O 1
ATOM 728 N N . VAL A 1 95 ? 3.003 -12.153 18.872 1.00 80.25 95 VAL A N 1
ATOM 729 C CA . VAL A 1 95 ? 4.153 -12.669 18.122 1.00 80.25 95 VAL A CA 1
ATOM 730 C C . VAL A 1 95 ? 4.465 -14.071 18.634 1.00 80.25 95 VAL A C 1
ATOM 732 O O . VAL A 1 95 ? 4.573 -14.272 19.838 1.00 80.25 95 VAL A O 1
ATOM 735 N N . VAL A 1 96 ? 4.611 -15.043 17.737 1.00 85.12 96 VAL A N 1
ATOM 736 C CA . VAL A 1 96 ? 4.946 -16.430 18.090 1.00 85.12 96 VAL A CA 1
ATOM 737 C C . VAL A 1 96 ? 6.278 -16.782 17.452 1.00 85.12 96 VAL A C 1
ATOM 739 O O . VAL A 1 96 ? 6.339 -16.998 16.249 1.00 85.12 96 VAL A O 1
ATOM 742 N N . VAL A 1 97 ? 7.348 -16.831 18.235 1.00 86.00 97 VAL A N 1
ATOM 743 C CA . VAL A 1 97 ? 8.691 -17.176 17.760 1.00 86.00 97 VAL A CA 1
ATOM 744 C C . VAL A 1 97 ? 8.908 -18.674 17.947 1.00 86.00 97 VAL A C 1
ATOM 746 O O . VAL A 1 97 ? 8.913 -19.157 19.073 1.00 86.00 97 VAL A O 1
ATOM 749 N N . PHE A 1 98 ? 9.064 -19.435 16.871 1.00 87.75 98 PHE A N 1
ATOM 750 C CA . PHE A 1 98 ? 9.075 -20.896 16.949 1.00 87.75 98 PHE A CA 1
ATOM 751 C C . PHE A 1 98 ? 10.258 -21.512 16.206 1.00 87.75 98 PHE A C 1
ATOM 753 O O . PHE A 1 98 ? 10.665 -21.026 15.153 1.00 87.75 98 PHE A O 1
ATOM 760 N N . GLY A 1 99 ? 10.790 -22.592 16.769 1.00 86.94 99 GLY A N 1
ATOM 761 C CA . GLY A 1 99 ? 11.726 -23.504 16.127 1.00 86.94 99 GLY A CA 1
ATOM 762 C C . GLY A 1 99 ? 11.045 -24.832 15.800 1.00 86.94 99 GLY A C 1
ATOM 763 O O . GLY A 1 99 ? 9.864 -24.884 15.472 1.00 86.94 99 GLY A O 1
ATOM 764 N N . THR A 1 100 ? 11.788 -25.925 15.902 1.00 87.50 100 THR A N 1
ATOM 765 C CA . THR A 1 100 ? 11.268 -27.292 15.736 1.00 87.50 100 THR A CA 1
ATOM 766 C C . THR A 1 100 ? 10.465 -27.805 16.934 1.00 87.50 100 THR A C 1
ATOM 768 O O . THR A 1 100 ? 9.773 -28.816 16.808 1.00 87.50 100 THR A O 1
ATOM 771 N N . GLY A 1 101 ? 10.570 -27.147 18.092 1.00 85.94 101 GLY A N 1
ATOM 772 C CA . GLY A 1 101 ? 9.869 -27.528 19.314 1.00 85.94 101 GLY A CA 1
ATOM 773 C C . GLY A 1 101 ? 8.345 -27.325 19.254 1.00 85.94 101 GLY A C 1
ATOM 774 O O . GLY A 1 101 ? 7.837 -26.565 18.425 1.00 85.94 101 GLY A O 1
ATOM 775 N N . PRO A 1 102 ? 7.579 -27.994 20.137 1.00 87.75 102 PRO A N 1
ATOM 776 C CA . PRO A 1 102 ? 6.138 -27.787 20.247 1.00 87.75 102 PRO A CA 1
ATOM 777 C C . PRO A 1 102 ? 5.805 -26.432 20.891 1.00 87.75 102 PRO A C 1
ATOM 779 O O . PRO A 1 102 ? 6.581 -25.889 21.676 1.00 87.75 102 PRO A O 1
ATOM 782 N N . LEU A 1 103 ? 4.611 -25.904 20.601 1.00 85.00 103 LEU A N 1
ATOM 783 C CA . LEU A 1 103 ? 4.085 -24.730 21.306 1.00 85.00 103 LEU A CA 1
ATOM 784 C C . LEU A 1 103 ? 3.694 -25.089 22.746 1.00 85.00 103 LEU A C 1
ATOM 786 O O . LEU A 1 103 ? 3.129 -26.171 22.953 1.00 85.00 103 LEU A O 1
ATOM 790 N N . PRO A 1 104 ? 3.874 -24.168 23.713 1.00 82.00 104 PRO A N 1
ATOM 791 C CA . PRO A 1 104 ? 3.455 -24.380 25.095 1.00 82.00 104 PRO A CA 1
ATOM 792 C C . PRO A 1 104 ? 1.985 -24.804 25.202 1.00 82.00 104 PRO A C 1
ATOM 794 O O . PRO A 1 104 ? 1.078 -24.090 24.759 1.00 82.00 104 PRO A O 1
ATOM 797 N N . ALA A 1 105 ? 1.747 -25.973 25.805 1.00 79.19 105 ALA A N 1
ATOM 798 C CA . ALA A 1 105 ? 0.425 -26.596 25.903 1.00 79.19 105 ALA A CA 1
ATOM 799 C C . ALA A 1 105 ? -0.683 -25.679 26.476 1.00 79.19 105 ALA A C 1
ATOM 801 O O . ALA A 1 105 ? -1.785 -25.691 25.920 1.00 79.19 105 ALA A O 1
ATOM 802 N N . PRO A 1 106 ? -0.431 -24.836 27.502 1.00 73.06 106 PRO A N 1
ATOM 803 C CA . PRO A 1 106 ? -1.463 -23.972 28.087 1.00 73.06 106 PRO A CA 1
ATOM 804 C C . PRO A 1 106 ? -2.079 -22.958 27.116 1.00 73.06 106 PRO A C 1
ATOM 806 O O . PRO A 1 106 ? -3.195 -22.497 27.343 1.00 73.06 106 PRO A O 1
ATOM 809 N N . LEU A 1 107 ? -1.380 -22.608 26.031 1.00 74.56 107 LEU A N 1
ATOM 810 C CA . LEU A 1 107 ? -1.817 -21.573 25.090 1.00 74.56 107 LEU A CA 1
ATOM 811 C C . LEU A 1 107 ? -2.434 -22.133 23.806 1.00 74.56 107 LEU A C 1
ATOM 813 O O . LEU A 1 107 ? -3.095 -21.392 23.080 1.00 74.56 107 LEU A O 1
ATOM 817 N N . GLN A 1 108 ? -2.293 -23.434 23.533 1.00 77.88 108 GLN A N 1
ATOM 818 C CA . GLN A 1 108 ? -2.801 -24.048 22.298 1.00 77.88 108 GLN A CA 1
ATOM 819 C C . GLN A 1 108 ? -4.321 -23.875 22.123 1.00 77.88 108 GLN A C 1
ATOM 821 O O . GLN A 1 108 ? -4.790 -23.668 21.001 1.00 77.88 108 GLN A O 1
ATOM 826 N N . GLY A 1 109 ? -5.095 -23.890 23.215 1.00 77.19 109 GLY A N 1
ATOM 827 C CA . GLY A 1 109 ? -6.541 -23.637 23.178 1.00 77.19 109 GLY A CA 1
ATOM 828 C C . GLY A 1 109 ? -6.885 -22.224 22.691 1.00 77.19 109 GLY A C 1
ATOM 829 O O . GLY A 1 109 ? -7.670 -22.066 21.755 1.00 77.19 109 GLY A O 1
ATOM 830 N N . THR A 1 110 ? -6.241 -21.201 23.262 1.00 74.69 110 THR A N 1
ATOM 831 C CA . THR A 1 110 ? -6.444 -19.795 22.873 1.00 74.69 110 THR A CA 1
ATOM 832 C C . THR A 1 110 ? -6.001 -19.538 21.432 1.00 74.69 110 THR A C 1
ATOM 834 O O . THR A 1 110 ? -6.710 -18.874 20.674 1.00 74.69 110 THR A O 1
ATOM 837 N N . LEU A 1 111 ? -4.865 -20.112 21.021 1.00 81.12 111 LEU A N 1
ATOM 838 C CA . LEU A 1 111 ? -4.376 -20.012 19.643 1.00 81.12 111 LEU A CA 1
ATOM 839 C C . LEU A 1 111 ? -5.377 -20.615 18.643 1.00 81.12 111 LEU A C 1
ATOM 841 O O . LEU A 1 111 ? -5.701 -19.982 17.640 1.00 81.12 111 LEU A O 1
ATOM 845 N N . SER A 1 112 ? -5.920 -21.799 18.945 1.00 83.94 112 SER A N 1
ATOM 846 C CA . SER A 1 112 ? -6.916 -22.474 18.096 1.00 83.94 112 SER A CA 1
ATOM 847 C C . SER A 1 112 ? -8.197 -21.651 17.937 1.00 83.94 112 SER A C 1
ATOM 849 O O . SER A 1 112 ? -8.776 -21.589 16.848 1.00 83.94 112 SER A O 1
ATOM 851 N N . GLN A 1 113 ? -8.641 -21.000 19.015 1.00 79.69 113 GLN A N 1
ATOM 852 C CA . GLN A 1 113 ? -9.841 -20.168 19.009 1.00 79.69 113 GLN A CA 1
ATOM 853 C C . GLN A 1 113 ? -9.678 -18.940 18.105 1.00 79.69 113 GLN A C 1
ATOM 855 O O . GLN A 1 113 ? -10.568 -18.663 17.305 1.00 79.69 113 GLN A O 1
ATOM 860 N N . GLU A 1 114 ? -8.549 -18.232 18.183 1.00 77.38 114 GLU A N 1
ATOM 861 C CA . GLU A 1 114 ? -8.289 -17.056 17.340 1.00 77.38 114 GLU A CA 1
ATOM 862 C C . GLU A 1 114 ? -8.144 -17.430 15.859 1.00 77.38 114 GLU A C 1
ATOM 864 O O . GLU A 1 114 ? -8.710 -16.751 15.004 1.00 77.38 114 GLU A O 1
ATOM 869 N N . VAL A 1 115 ? -7.459 -18.535 15.540 1.00 81.00 115 VAL A N 1
ATOM 870 C CA . VAL A 1 115 ? -7.384 -19.056 14.160 1.00 81.00 115 VAL A CA 1
ATOM 871 C C . VAL A 1 115 ? -8.787 -19.345 13.617 1.00 81.00 115 VAL A C 1
ATOM 873 O O . VAL A 1 115 ? -9.126 -18.944 12.500 1.00 81.00 115 VAL A O 1
ATOM 876 N N . SER A 1 116 ? -9.629 -19.988 14.429 1.00 81.31 116 SER A N 1
ATOM 877 C CA . SER A 1 116 ? -11.007 -20.327 14.058 1.00 81.31 116 SER A CA 1
ATOM 878 C C . SER A 1 116 ? -11.883 -19.081 13.883 1.00 81.31 116 SER A C 1
ATOM 880 O O . SER A 1 116 ? -12.612 -18.977 12.895 1.00 81.31 116 SER A O 1
ATOM 882 N N . ALA A 1 117 ? -11.786 -18.111 14.798 1.00 76.44 117 ALA A N 1
ATOM 883 C CA . ALA A 1 117 ? -12.530 -16.854 14.739 1.00 76.44 117 ALA A CA 1
ATOM 884 C C . ALA A 1 117 ? -12.124 -16.014 13.521 1.00 76.44 117 ALA A C 1
ATOM 886 O O . ALA A 1 117 ? -12.980 -15.555 12.765 1.00 76.44 117 ALA A O 1
ATOM 887 N N . ALA A 1 118 ? -10.820 -15.876 13.275 1.00 74.12 118 ALA A N 1
ATOM 888 C CA . ALA A 1 118 ? -10.298 -15.154 12.123 1.00 74.12 118 ALA A CA 1
ATOM 889 C C . ALA A 1 118 ? -10.785 -15.752 10.795 1.00 74.12 118 ALA A C 1
ATOM 891 O O . ALA A 1 118 ? -11.214 -15.017 9.903 1.00 74.12 118 ALA A O 1
ATOM 892 N N . SER A 1 119 ? -10.784 -17.085 10.696 1.00 79.19 119 SER A N 1
ATOM 893 C CA . SER A 1 119 ? -11.325 -17.814 9.548 1.00 79.19 119 SER A CA 1
ATOM 894 C C . SER A 1 119 ? -12.821 -17.537 9.341 1.00 79.19 119 SER A C 1
ATOM 896 O O . SER A 1 119 ? -13.230 -17.153 8.241 1.00 79.19 119 SER A O 1
ATOM 898 N N . ALA A 1 120 ? -13.635 -17.640 10.399 1.00 74.19 120 ALA A N 1
ATOM 899 C CA . ALA A 1 120 ? -15.075 -17.371 10.340 1.00 74.19 120 ALA A CA 1
ATOM 900 C C . ALA A 1 120 ? -15.395 -15.924 9.915 1.00 74.19 120 ALA A C 1
ATOM 902 O O . ALA A 1 120 ? -16.310 -15.689 9.126 1.00 74.19 120 ALA A O 1
ATOM 903 N N . GLU A 1 121 ? -14.604 -14.961 10.389 1.00 70.81 121 GLU A N 1
ATOM 904 C CA . GLU A 1 121 ? -14.734 -13.532 10.083 1.00 70.81 121 GLU A CA 1
ATOM 905 C C . GLU A 1 121 ? -14.067 -13.119 8.758 1.00 70.81 121 GLU A C 1
ATOM 907 O O . GLU A 1 121 ? -14.141 -11.953 8.368 1.00 70.81 121 GLU A O 1
ATOM 912 N N . ARG A 1 122 ? -13.418 -14.051 8.044 1.00 69.31 122 ARG A N 1
ATOM 913 C CA . ARG A 1 122 ? -12.646 -13.790 6.812 1.00 69.31 122 ARG A CA 1
ATOM 914 C C . ARG A 1 122 ? -11.583 -12.697 6.984 1.00 69.31 122 ARG A C 1
ATOM 916 O O . ARG A 1 122 ? -11.346 -11.895 6.077 1.00 69.31 122 ARG A O 1
ATOM 923 N N . ARG A 1 123 ? -10.919 -12.683 8.139 1.00 70.56 123 ARG A N 1
ATOM 924 C CA . ARG A 1 123 ? -9.789 -11.797 8.451 1.00 70.56 123 ARG A CA 1
ATOM 925 C C . ARG A 1 123 ? -8.520 -12.607 8.699 1.00 70.56 123 ARG A C 1
ATOM 927 O O . ARG A 1 123 ? -8.563 -13.810 8.925 1.00 70.56 123 ARG A O 1
ATOM 934 N N . ASN A 1 124 ? -7.375 -11.932 8.702 1.00 68.38 124 ASN A N 1
ATOM 935 C CA . ASN A 1 124 ? -6.144 -12.553 9.186 1.00 68.38 124 ASN A CA 1
ATOM 936 C C . ASN A 1 124 ? -6.222 -12.740 10.708 1.00 68.38 124 ASN A C 1
ATOM 938 O O . ASN A 1 124 ? -6.753 -11.877 11.420 1.00 68.38 124 ASN A O 1
ATOM 942 N N . ALA A 1 125 ? -5.677 -13.853 11.199 1.00 73.75 125 ALA A N 1
ATOM 943 C CA . ALA A 1 125 ? -5.467 -14.048 12.627 1.00 73.75 125 ALA A CA 1
ATOM 944 C C . ALA A 1 125 ? -4.488 -12.992 13.150 1.00 73.75 125 ALA A C 1
ATOM 946 O O . ALA A 1 125 ? -3.515 -12.648 12.477 1.00 73.75 125 ALA A O 1
ATOM 947 N N . ARG A 1 126 ? -4.717 -12.487 14.362 1.00 73.69 126 ARG A N 1
ATOM 948 C CA . ARG A 1 126 ? -3.835 -11.513 15.029 1.00 73.69 126 ARG A CA 1
ATOM 949 C C . ARG A 1 126 ? -2.635 -12.202 15.689 1.00 73.69 126 ARG A C 1
ATOM 951 O O . ARG A 1 126 ? -2.258 -11.894 16.817 1.00 73.69 126 ARG A O 1
ATOM 958 N N . ILE A 1 127 ? -2.055 -13.162 14.975 1.00 78.62 127 ILE A N 1
ATOM 959 C CA . ILE A 1 127 ? -0.938 -13.993 15.414 1.00 78.62 127 ILE A CA 1
ATOM 960 C C . ILE A 1 127 ? 0.135 -13.917 14.338 1.00 78.62 127 ILE A C 1
ATOM 962 O O . ILE A 1 127 ? -0.126 -14.277 13.194 1.00 78.62 127 ILE A O 1
ATOM 966 N N . LEU A 1 128 ? 1.333 -13.468 14.696 1.00 79.50 128 LEU A N 1
ATOM 967 C CA . LEU A 1 128 ? 2.473 -13.373 13.794 1.00 79.50 128 LEU A CA 1
ATOM 968 C C . LEU A 1 128 ? 3.494 -14.471 14.109 1.00 79.50 128 LEU A C 1
ATOM 970 O O . LEU A 1 128 ? 4.344 -14.270 14.980 1.00 79.50 128 LEU A O 1
ATOM 974 N N . PRO A 1 129 ? 3.433 -15.622 13.420 1.00 83.38 129 PRO A N 1
ATOM 975 C CA . PRO A 1 129 ? 4.449 -16.647 13.560 1.00 83.38 129 PRO A CA 1
ATOM 976 C C . PRO A 1 129 ? 5.765 -16.198 12.907 1.00 83.38 129 PRO A C 1
ATOM 978 O O . PRO A 1 129 ? 5.791 -15.783 11.747 1.00 83.38 129 PRO A O 1
ATOM 981 N N . ILE A 1 130 ? 6.861 -16.295 13.655 1.00 80.69 130 ILE A N 1
ATOM 982 C CA . ILE A 1 130 ? 8.236 -16.017 13.242 1.00 80.69 130 ILE A CA 1
ATOM 983 C C . ILE A 1 130 ? 9.040 -17.293 13.445 1.00 80.69 130 ILE A C 1
ATOM 985 O O . ILE A 1 130 ? 9.228 -17.745 14.570 1.00 80.69 130 ILE A O 1
ATOM 989 N N . SER A 1 131 ? 9.524 -17.868 12.356 1.00 82.31 131 SER A N 1
ATOM 990 C CA . SER A 1 131 ? 10.358 -19.058 12.416 1.00 82.31 131 SER A CA 1
ATOM 991 C C . SER A 1 131 ? 11.793 -18.693 12.747 1.00 82.31 131 SER A C 1
ATOM 993 O O . SER A 1 131 ? 12.357 -17.810 12.108 1.00 82.31 131 SER A O 1
ATOM 995 N N . THR A 1 132 ? 12.419 -19.403 13.677 1.00 80.69 132 THR A N 1
ATOM 996 C CA . THR A 1 132 ? 13.861 -19.327 13.932 1.00 80.69 132 THR A CA 1
ATOM 997 C C . THR A 1 132 ? 14.674 -20.180 12.970 1.00 80.69 132 THR A C 1
ATOM 999 O O . THR A 1 132 ? 15.868 -20.318 13.193 1.00 80.69 132 THR A O 1
ATOM 1002 N N . LEU A 1 133 ? 14.074 -20.737 11.909 1.00 76.81 133 LEU A N 1
ATOM 1003 C CA . LEU A 1 133 ? 14.757 -21.535 10.887 1.00 76.81 133 LEU A CA 1
ATOM 1004 C C . LEU A 1 133 ? 14.293 -21.125 9.474 1.00 76.81 133 LEU A C 1
ATOM 1006 O O . LEU A 1 133 ? 13.098 -20.934 9.249 1.00 76.81 133 LEU A O 1
ATOM 1010 N N . PRO A 1 134 ? 15.196 -21.025 8.483 1.00 68.06 134 PRO A N 1
ATOM 1011 C CA . PRO A 1 134 ? 14.856 -20.497 7.156 1.00 68.06 134 PRO A CA 1
ATOM 1012 C C . PRO A 1 134 ? 13.874 -21.391 6.377 1.00 68.06 134 PRO A C 1
ATOM 1014 O O . PRO A 1 134 ? 13.031 -20.897 5.619 1.00 68.06 134 PRO A O 1
ATOM 1017 N N . ASP A 1 135 ? 13.953 -22.704 6.595 1.00 75.62 135 ASP A N 1
ATOM 1018 C CA . ASP A 1 135 ? 13.164 -23.700 5.863 1.00 75.62 135 ASP A CA 1
ATOM 1019 C C . ASP A 1 135 ? 11.866 -24.089 6.582 1.00 75.62 135 ASP A C 1
ATOM 1021 O O . ASP A 1 135 ? 10.954 -24.657 5.976 1.00 75.62 135 ASP A O 1
ATOM 1025 N N . LEU A 1 136 ? 11.733 -23.738 7.863 1.00 80.19 136 LEU A N 1
ATOM 1026 C CA . LEU A 1 136 ? 10.555 -24.068 8.651 1.00 80.19 136 LEU A CA 1
ATOM 1027 C C . LEU A 1 136 ? 9.501 -22.965 8.500 1.00 80.19 136 LEU A C 1
ATOM 1029 O O . LEU A 1 136 ? 9.549 -21.944 9.176 1.00 80.19 136 LEU A O 1
ATOM 1033 N N . ARG A 1 137 ? 8.553 -23.152 7.578 1.00 72.62 137 ARG A N 1
ATOM 1034 C CA . ARG A 1 137 ? 7.549 -22.121 7.227 1.00 72.62 137 ARG A CA 1
ATOM 1035 C C . ARG A 1 137 ? 6.145 -22.387 7.732 1.00 72.62 137 ARG A C 1
ATOM 1037 O O . ARG A 1 137 ? 5.321 -21.474 7.767 1.00 72.62 137 ARG A O 1
ATOM 1044 N N . VAL A 1 138 ? 5.876 -23.641 8.057 1.00 84.75 138 VAL A N 1
ATOM 1045 C CA . VAL A 1 138 ? 4.615 -24.060 8.649 1.00 84.75 138 VAL A CA 1
ATOM 1046 C C . VAL A 1 138 ? 4.849 -24.047 10.152 1.00 84.75 138 VAL A C 1
ATOM 1048 O O . VAL A 1 138 ? 5.662 -24.844 10.628 1.00 84.75 138 VAL A O 1
ATOM 1051 N N . PRO A 1 139 ? 4.234 -23.114 10.893 1.00 87.06 139 PRO A N 1
ATOM 1052 C CA . PRO A 1 139 ? 4.332 -23.143 12.338 1.00 87.06 139 PRO A CA 1
ATOM 1053 C C . PRO A 1 139 ? 3.640 -24.400 12.883 1.00 87.06 139 PRO A C 1
ATOM 1055 O O . PRO A 1 139 ? 2.728 -24.933 12.245 1.00 87.06 139 PRO A O 1
ATOM 1058 N N . PRO A 1 140 ? 4.062 -24.889 14.057 1.00 89.12 140 PRO A N 1
ATOM 1059 C CA . PRO A 1 140 ? 3.393 -25.993 14.733 1.00 89.12 140 PRO A CA 1
ATOM 1060 C C . PRO A 1 140 ? 1.893 -25.721 14.916 1.00 89.12 140 PRO A C 1
ATOM 1062 O O . PRO A 1 140 ? 1.466 -24.582 15.142 1.00 89.12 140 PRO A O 1
ATOM 1065 N N . ALA A 1 141 ? 1.092 -26.788 14.844 1.00 88.38 141 ALA A N 1
ATOM 1066 C CA . ALA A 1 141 ? -0.336 -26.728 15.138 1.00 88.38 141 ALA A CA 1
ATOM 1067 C C . ALA A 1 141 ? -0.569 -26.061 16.512 1.00 88.38 141 ALA A C 1
ATOM 1069 O O . ALA A 1 141 ? 0.199 -26.308 17.449 1.00 88.38 141 ALA A O 1
ATOM 1070 N N . PRO A 1 142 ? -1.597 -25.205 16.657 1.00 87.44 142 PRO A N 1
ATOM 1071 C CA . PRO A 1 142 ? -2.727 -24.994 15.738 1.00 87.44 142 PRO A CA 1
ATOM 1072 C C . PRO A 1 142 ? -2.520 -23.869 14.703 1.00 87.44 142 PRO A C 1
ATOM 1074 O O . PRO A 1 142 ? -3.488 -23.365 14.134 1.00 87.44 142 PRO A O 1
ATOM 1077 N N . LEU A 1 143 ? -1.287 -23.391 14.513 1.00 86.06 143 LEU A N 1
ATOM 1078 C CA . LEU A 1 143 ? -1.006 -22.216 13.681 1.00 86.06 143 LEU A CA 1
ATOM 1079 C C . LEU A 1 143 ? -0.690 -22.555 12.223 1.00 86.06 143 LEU A C 1
ATOM 1081 O O . LEU A 1 143 ? -0.435 -21.644 11.443 1.00 86.06 143 LEU A O 1
ATOM 1085 N N . ASP A 1 144 ? -0.696 -23.828 11.842 1.00 86.25 144 ASP A N 1
ATOM 1086 C CA . ASP A 1 144 ? -0.218 -24.372 10.565 1.00 86.25 144 ASP A CA 1
ATOM 1087 C C . ASP A 1 144 ? -0.919 -23.788 9.322 1.00 86.25 144 ASP A C 1
ATOM 1089 O O . ASP A 1 144 ? -0.352 -23.775 8.228 1.00 86.25 144 ASP A O 1
ATOM 1093 N N . ALA A 1 145 ? -2.114 -23.215 9.495 1.00 78.94 145 ALA A N 1
ATOM 1094 C CA . ALA A 1 145 ? -2.830 -22.472 8.458 1.00 78.94 145 ALA A CA 1
ATOM 1095 C C . ALA A 1 145 ? -2.304 -21.034 8.227 1.00 78.94 145 ALA A C 1
ATOM 1097 O O . ALA A 1 145 ? -2.651 -20.397 7.228 1.00 78.94 145 ALA A O 1
ATOM 1098 N N . ILE A 1 146 ? -1.486 -20.498 9.137 1.00 76.31 146 ILE A N 1
ATOM 1099 C CA . ILE A 1 146 ? -0.908 -19.152 9.071 1.00 76.31 146 ILE A CA 1
ATOM 1100 C C . ILE A 1 146 ? 0.514 -19.241 8.514 1.00 76.31 146 ILE A C 1
ATOM 1102 O O . ILE A 1 146 ? 1.357 -19.987 9.006 1.00 76.31 146 ILE A O 1
ATOM 1106 N N . LYS A 1 147 ? 0.821 -18.417 7.508 1.00 71.69 147 LYS A N 1
ATOM 1107 C CA . LYS A 1 147 ? 2.186 -18.317 6.981 1.00 71.69 147 LYS A CA 1
ATOM 1108 C C . LYS A 1 147 ? 3.119 -17.673 8.003 1.00 71.69 147 LYS A C 1
ATOM 1110 O O . LYS A 1 147 ? 2.891 -16.529 8.397 1.00 71.69 147 LYS A O 1
ATOM 1115 N N . ALA A 1 148 ? 4.190 -18.378 8.356 1.00 71.12 148 ALA A N 1
ATOM 1116 C CA . ALA A 1 148 ? 5.264 -17.821 9.160 1.00 71.12 148 ALA A CA 1
ATOM 1117 C C . ALA A 1 148 ? 6.164 -16.886 8.355 1.00 71.12 148 ALA A C 1
ATOM 1119 O O . ALA A 1 148 ? 6.428 -17.098 7.169 1.00 71.12 148 ALA A O 1
ATOM 1120 N N . LEU A 1 149 ? 6.685 -15.874 9.039 1.00 68.31 149 LEU A N 1
ATOM 1121 C CA . LEU A 1 149 ? 7.828 -15.117 8.561 1.00 68.31 149 LEU A CA 1
ATOM 1122 C C . LEU A 1 149 ? 9.106 -15.887 8.877 1.00 68.31 149 LEU A C 1
ATOM 1124 O O . LEU A 1 149 ? 9.267 -16.334 10.013 1.00 68.31 149 LEU A O 1
ATOM 1128 N N . PRO A 1 150 ? 10.059 -15.978 7.943 1.00 63.62 150 PRO A N 1
ATOM 1129 C CA . PRO A 1 150 ? 11.395 -16.410 8.306 1.00 63.62 150 PRO A CA 1
ATOM 1130 C C . PRO A 1 150 ? 12.068 -15.319 9.154 1.00 63.62 150 PRO A C 1
ATOM 1132 O O . PRO A 1 150 ? 12.126 -14.153 8.742 1.00 63.62 150 PRO A O 1
ATOM 1135 N N . CYS A 1 151 ? 12.614 -15.689 10.313 1.00 60.28 151 CYS A N 1
ATOM 1136 C CA . CYS A 1 151 ? 13.761 -14.979 10.864 1.00 60.28 151 CYS A CA 1
ATOM 1137 C C . CYS A 1 151 ? 14.892 -15.220 9.865 1.00 60.28 151 CYS A C 1
ATOM 1139 O O . CYS A 1 151 ? 15.278 -16.367 9.616 1.00 60.28 151 CYS A O 1
ATOM 1141 N N . LEU A 1 152 ? 15.360 -14.156 9.214 1.00 53.12 152 LEU A N 1
ATOM 1142 C CA . LEU A 1 152 ? 16.556 -14.261 8.385 1.00 53.12 152 LEU A CA 1
ATOM 1143 C C . LEU A 1 152 ? 17.729 -14.687 9.292 1.00 53.12 152 LEU A C 1
ATOM 1145 O O . LEU A 1 152 ? 17.600 -14.635 10.516 1.00 53.12 152 LEU A O 1
ATOM 1149 N N . HIS A 1 153 ? 18.765 -15.275 8.694 1.00 47.88 153 HIS A N 1
ATOM 1150 C CA . HIS A 1 153 ? 19.854 -15.972 9.394 1.00 47.88 153 HIS A CA 1
ATOM 1151 C C . HIS A 1 153 ? 21.237 -15.382 9.101 1.00 47.88 153 HIS A C 1
ATOM 1153 O O . HIS A 1 153 ? 22.245 -16.068 9.313 1.00 47.88 153 HIS A O 1
ATOM 1159 N N . ASP A 1 154 ? 21.319 -14.155 8.581 1.00 48.97 154 ASP A N 1
ATOM 1160 C CA . ASP A 1 154 ? 22.638 -13.561 8.385 1.00 48.97 154 ASP A CA 1
ATOM 1161 C C . ASP A 1 154 ? 23.131 -12.907 9.686 1.00 48.97 154 ASP A C 1
ATOM 1163 O O . ASP A 1 154 ? 22.602 -11.897 10.163 1.00 48.97 154 ASP A O 1
ATOM 1167 N N . ARG A 1 155 ? 24.165 -13.532 10.266 1.00 46.50 155 ARG A N 1
ATOM 1168 C CA . ARG A 1 155 ? 24.569 -13.532 11.687 1.00 46.50 155 ARG A CA 1
ATOM 1169 C C . ARG A 1 155 ? 24.992 -12.179 12.293 1.00 46.50 155 ARG A C 1
ATOM 1171 O O . ARG A 1 155 ? 25.555 -12.172 13.381 1.00 46.50 155 ARG A O 1
ATOM 1178 N N . ASN A 1 156 ? 24.721 -11.041 11.657 1.00 44.56 156 ASN A N 1
ATOM 1179 C CA . ASN A 1 156 ? 24.981 -9.713 12.231 1.00 44.56 156 ASN A CA 1
ATOM 1180 C C . ASN A 1 156 ? 23.959 -8.616 11.852 1.00 44.56 156 ASN A C 1
ATOM 1182 O O . ASN A 1 156 ? 24.031 -7.517 12.396 1.00 44.56 156 ASN A O 1
ATOM 1186 N N . THR A 1 157 ? 22.997 -8.882 10.957 1.00 49.62 157 THR A N 1
ATOM 1187 C CA . THR A 1 157 ? 22.029 -7.882 10.433 1.00 49.62 157 THR A CA 1
ATOM 1188 C C . THR A 1 157 ? 20.562 -8.252 10.755 1.00 49.62 157 THR A C 1
ATOM 1190 O O . THR A 1 157 ? 19.625 -7.536 10.397 1.00 49.62 157 THR A O 1
ATOM 1193 N N . ASP A 1 158 ? 20.351 -9.368 11.462 1.00 57.97 158 ASP A N 1
ATOM 1194 C CA . ASP A 1 158 ? 19.072 -10.083 11.562 1.00 57.97 158 ASP A CA 1
ATOM 1195 C C . ASP A 1 158 ? 18.011 -9.452 12.464 1.00 57.97 158 ASP A C 1
ATOM 1197 O O . ASP A 1 158 ? 16.852 -9.338 12.061 1.00 57.97 158 ASP A O 1
ATOM 1201 N N . VAL A 1 159 ? 18.356 -9.045 13.688 1.00 63.31 159 VAL A N 1
ATOM 1202 C CA . VAL A 1 159 ? 17.314 -8.698 14.671 1.00 63.31 159 VAL A CA 1
ATOM 1203 C C . VAL A 1 159 ? 16.651 -7.365 14.328 1.00 63.31 159 VAL A C 1
ATOM 1205 O O . VAL A 1 159 ? 15.431 -7.268 14.375 1.00 63.31 159 VAL A O 1
ATOM 1208 N N . THR A 1 160 ? 17.404 -6.360 13.873 1.00 63.94 160 THR A N 1
ATOM 1209 C CA . THR A 1 160 ? 16.844 -5.060 13.460 1.00 63.94 160 THR A CA 1
ATOM 1210 C C . THR A 1 160 ? 15.915 -5.184 12.248 1.00 63.94 160 THR A C 1
ATOM 1212 O O . THR A 1 160 ? 14.872 -4.529 12.197 1.00 63.94 160 THR A O 1
ATOM 1215 N N . ASN A 1 161 ? 16.248 -6.051 11.287 1.00 65.12 161 ASN A N 1
ATOM 1216 C CA . ASN A 1 161 ? 15.382 -6.341 10.143 1.00 65.12 161 ASN A CA 1
ATOM 1217 C C . ASN A 1 161 ? 14.106 -7.071 10.580 1.00 65.12 161 ASN A C 1
ATOM 1219 O O . ASN A 1 161 ? 13.018 -6.728 10.118 1.00 65.12 161 ASN A O 1
ATOM 1223 N N . VAL A 1 162 ? 14.215 -8.023 11.514 1.00 66.31 162 VAL A N 1
ATOM 1224 C CA . VAL A 1 162 ? 13.053 -8.684 12.123 1.00 66.31 162 VAL A CA 1
ATOM 1225 C C . VAL A 1 162 ? 12.200 -7.686 12.898 1.00 66.31 162 VAL A C 1
ATOM 1227 O O . VAL A 1 162 ? 10.994 -7.685 12.717 1.00 66.31 162 VAL A O 1
ATOM 1230 N N . VAL A 1 163 ? 12.781 -6.787 13.689 1.00 67.25 163 VAL A N 1
ATOM 1231 C CA . VAL A 1 163 ? 12.063 -5.759 14.463 1.00 67.25 163 VAL A CA 1
ATOM 1232 C C . VAL A 1 163 ? 11.328 -4.790 13.551 1.00 67.25 163 VAL A C 1
ATOM 1234 O O . VAL A 1 163 ? 10.144 -4.534 13.764 1.00 67.25 163 VAL A O 1
ATOM 1237 N N . ARG A 1 164 ? 11.988 -4.305 12.489 1.00 69.12 164 ARG A N 1
ATOM 1238 C CA . ARG A 1 164 ? 11.347 -3.475 11.463 1.00 69.12 164 ARG A CA 1
ATOM 1239 C C . ARG A 1 164 ? 10.184 -4.222 10.837 1.00 69.12 164 ARG A C 1
ATOM 1241 O O . ARG A 1 164 ? 9.083 -3.686 10.796 1.00 69.12 164 ARG A O 1
ATOM 1248 N N . ARG A 1 165 ? 10.408 -5.457 10.388 1.00 68.06 165 ARG A N 1
ATOM 1249 C CA . ARG A 1 165 ? 9.379 -6.292 9.767 1.00 68.06 165 ARG A CA 1
ATOM 1250 C C . ARG A 1 165 ? 8.225 -6.552 10.729 1.00 68.06 165 ARG A C 1
ATOM 1252 O O . ARG A 1 165 ? 7.080 -6.336 10.366 1.00 68.06 165 ARG A O 1
ATOM 1259 N N . VAL A 1 166 ? 8.493 -6.925 11.973 1.00 66.38 166 VAL A N 1
ATOM 1260 C CA . VAL A 1 166 ? 7.476 -7.100 13.015 1.00 66.38 166 VAL A CA 1
ATOM 1261 C C . VAL A 1 166 ? 6.700 -5.805 13.221 1.00 66.38 166 VAL A C 1
ATOM 1263 O O . VAL A 1 166 ? 5.479 -5.855 13.192 1.00 66.38 166 VAL A O 1
ATOM 1266 N N . GLY A 1 167 ? 7.358 -4.646 13.300 1.00 64.44 167 GLY A N 1
ATOM 1267 C CA . GLY A 1 167 ? 6.716 -3.331 13.389 1.00 64.44 167 GLY A CA 1
ATOM 1268 C C . GLY A 1 167 ? 5.846 -2.966 12.180 1.00 64.44 167 GLY A C 1
ATOM 1269 O O . GLY A 1 167 ? 4.707 -2.524 12.343 1.00 64.44 167 GLY A O 1
ATOM 1270 N N . VAL A 1 168 ? 6.338 -3.206 10.959 1.00 63.59 168 VAL A N 1
ATOM 1271 C CA . VAL A 1 168 ? 5.588 -3.034 9.699 1.00 63.59 168 VAL A CA 1
ATOM 1272 C C . VAL A 1 168 ? 4.337 -3.898 9.737 1.00 63.59 168 VAL A C 1
ATOM 1274 O O . VAL A 1 168 ? 3.223 -3.437 9.495 1.00 63.59 168 VAL A O 1
ATOM 1277 N N . LEU A 1 169 ? 4.511 -5.177 10.058 1.00 62.38 169 LEU A N 1
ATOM 1278 C CA . LEU A 1 169 ? 3.443 -6.151 9.989 1.00 62.38 169 LEU A CA 1
ATOM 1279 C C . LEU A 1 169 ? 2.439 -5.969 11.134 1.00 62.38 169 LEU A C 1
ATOM 1281 O O . LEU A 1 169 ? 1.257 -6.145 10.862 1.00 62.38 169 LEU A O 1
ATOM 1285 N N . LEU A 1 170 ? 2.882 -5.551 12.326 1.00 58.47 170 LEU A N 1
ATOM 1286 C CA . LEU A 1 170 ? 2.074 -5.064 13.452 1.00 58.47 170 LEU A CA 1
ATOM 1287 C C . LEU A 1 170 ? 1.159 -3.927 13.007 1.00 58.47 170 LEU A C 1
ATOM 1289 O O . LEU A 1 170 ? -0.063 -4.040 13.100 1.00 58.47 170 LEU A O 1
ATOM 1293 N N . GLY A 1 171 ? 1.746 -2.862 12.452 1.00 56.62 171 GLY A N 1
ATOM 1294 C CA . GLY A 1 171 ? 0.999 -1.705 11.959 1.00 56.62 171 GLY A CA 1
ATOM 1295 C C . GLY A 1 171 ? -0.014 -2.073 10.873 1.00 56.62 171 GLY A C 1
ATOM 1296 O O . GLY A 1 171 ? -1.108 -1.512 10.832 1.00 56.62 171 GLY A O 1
ATOM 1297 N N . LEU A 1 172 ? 0.323 -3.055 10.032 1.00 57.78 172 LEU A N 1
ATOM 1298 C CA . LEU A 1 172 ? -0.520 -3.535 8.937 1.00 57.78 172 LEU A CA 1
ATOM 1299 C C . LEU A 1 172 ? -1.578 -4.576 9.336 1.00 57.78 172 LEU A C 1
ATOM 1301 O O . LEU A 1 172 ? -2.550 -4.745 8.607 1.00 57.78 172 LEU A O 1
ATOM 1305 N N . TRP A 1 173 ? -1.389 -5.342 10.414 1.00 51.53 173 TRP A N 1
ATOM 1306 C CA . TRP A 1 173 ? -2.305 -6.428 10.810 1.00 51.53 173 TRP A CA 1
ATOM 1307 C C . TRP A 1 173 ? -3.292 -6.020 11.888 1.00 51.53 173 TRP A C 1
ATOM 1309 O O . TRP A 1 173 ? -4.435 -6.470 11.846 1.00 51.53 173 TRP A O 1
ATOM 1319 N N . LEU A 1 174 ? -2.906 -5.109 12.780 1.00 46.78 174 LEU A N 1
ATOM 1320 C CA . LEU A 1 174 ? -3.808 -4.572 13.798 1.00 46.78 174 LEU A CA 1
ATOM 1321 C C . LEU A 1 174 ? -5.017 -3.829 13.196 1.00 46.78 174 LEU A C 1
ATOM 1323 O O . LEU A 1 174 ? -5.985 -3.564 13.899 1.00 46.78 174 LEU A O 1
ATOM 1327 N N . ARG A 1 175 ? -4.997 -3.481 11.898 1.00 50.66 175 ARG A N 1
ATOM 1328 C CA . ARG A 1 175 ? -5.943 -2.502 11.326 1.00 50.66 175 ARG A CA 1
ATOM 1329 C C . ARG A 1 175 ? -6.671 -2.942 10.052 1.00 50.66 175 ARG A C 1
ATOM 1331 O O . ARG A 1 175 ? -7.373 -2.134 9.454 1.00 50.66 175 ARG A O 1
ATOM 1338 N N . GLY A 1 176 ? -6.567 -4.218 9.675 1.00 46.44 176 GLY A N 1
ATOM 1339 C CA . GLY A 1 176 ? -7.170 -4.755 8.447 1.00 46.44 176 GLY A CA 1
ATOM 1340 C C . GLY A 1 176 ? -6.165 -4.831 7.295 1.00 46.44 176 GLY A C 1
ATOM 1341 O O . GLY A 1 176 ? -5.297 -3.979 7.148 1.00 46.44 176 GLY A O 1
ATOM 1342 N N . SER A 1 177 ? -6.239 -5.920 6.529 1.00 50.94 177 SER A N 1
ATOM 1343 C CA . SER A 1 177 ? -5.198 -6.397 5.611 1.00 50.94 177 SER A CA 1
ATOM 1344 C C . SER A 1 177 ? -4.721 -5.345 4.602 1.00 50.94 177 SER A C 1
ATOM 1346 O O . SER A 1 177 ? -5.498 -4.962 3.735 1.00 50.94 177 SER A O 1
ATOM 1348 N N . GLY A 1 178 ? -3.441 -4.965 4.696 1.00 59.00 178 GLY A N 1
ATOM 1349 C CA . GLY A 1 178 ? -2.768 -4.031 3.790 1.00 59.00 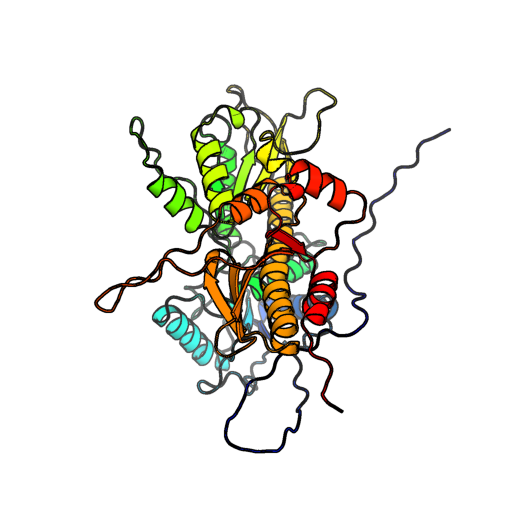178 GLY A CA 1
ATOM 1350 C C . GLY A 1 178 ? -1.437 -4.555 3.223 1.00 59.00 178 GLY A C 1
ATOM 1351 O O . GLY A 1 178 ? -0.391 -3.998 3.528 1.00 59.00 178 GLY A O 1
ATOM 1352 N N . LYS A 1 179 ? -1.406 -5.680 2.501 1.00 66.44 179 LYS A N 1
ATOM 1353 C CA . LYS A 1 179 ? -0.148 -6.295 1.989 1.00 66.44 179 LYS A CA 1
ATOM 1354 C C . LYS A 1 179 ? -0.269 -6.876 0.584 1.00 66.44 179 LYS A C 1
ATOM 1356 O O . LYS A 1 179 ? 0.613 -7.609 0.147 1.00 66.44 179 LYS A O 1
ATOM 1361 N N . LYS A 1 180 ? -1.391 -6.629 -0.084 1.00 84.19 180 LYS A N 1
ATOM 1362 C CA . LYS A 1 180 ? -1.690 -7.158 -1.406 1.00 84.19 180 LYS A CA 1
ATOM 1363 C C . LYS A 1 180 ? -0.976 -6.308 -2.444 1.00 84.19 180 LYS A C 1
ATOM 1365 O O . LYS A 1 180 ? -1.382 -5.177 -2.700 1.00 84.19 180 LYS A O 1
ATOM 1370 N N . PHE A 1 181 ? 0.092 -6.847 -3.015 1.00 91.00 181 PHE A N 1
ATOM 1371 C CA . PHE A 1 181 ? 0.878 -6.157 -4.028 1.00 91.00 181 PHE A CA 1
ATOM 1372 C C . PHE A 1 181 ? 0.504 -6.632 -5.418 1.00 91.00 181 PHE A C 1
ATOM 1374 O O . PHE A 1 181 ? 0.676 -7.802 -5.764 1.00 91.00 181 PHE A O 1
ATOM 1381 N N . PHE A 1 182 ? 0.043 -5.687 -6.225 1.00 93.38 182 PHE A N 1
ATOM 1382 C CA . PHE A 1 182 ? -0.022 -5.891 -7.657 1.00 93.38 182 PHE A CA 1
ATOM 1383 C C . PHE A 1 182 ? 1.339 -5.540 -8.258 1.00 93.38 182 PHE A C 1
ATOM 1385 O O . PHE A 1 182 ? 1.811 -4.416 -8.087 1.00 93.38 182 PHE A O 1
ATOM 1392 N N . VAL A 1 183 ? 1.982 -6.493 -8.932 1.00 94.75 183 VAL A N 1
ATOM 1393 C CA . VAL A 1 183 ? 3.257 -6.253 -9.617 1.00 94.75 183 VAL A CA 1
ATOM 1394 C C . VAL A 1 183 ? 2.971 -5.950 -11.086 1.00 94.75 183 VAL A C 1
ATOM 1396 O O . VAL A 1 183 ? 2.670 -6.846 -11.873 1.00 94.75 183 VAL A O 1
ATOM 1399 N N . SER A 1 184 ? 3.067 -4.669 -11.439 1.00 94.31 184 SER A N 1
ATOM 1400 C CA . SER A 1 184 ? 2.907 -4.155 -12.799 1.00 94.31 184 SER A CA 1
ATOM 1401 C C . SER A 1 184 ? 4.241 -4.235 -13.532 1.00 94.31 184 SER A C 1
ATOM 1403 O O . SER A 1 184 ? 5.214 -3.598 -13.128 1.00 94.31 184 SER A O 1
ATOM 1405 N N . TYR A 1 185 ? 4.293 -4.987 -14.628 1.00 93.56 185 TYR A N 1
ATOM 1406 C CA . TYR A 1 185 ? 5.519 -5.220 -15.387 1.00 93.56 185 TYR A CA 1
ATOM 1407 C C . TYR A 1 185 ? 5.244 -5.328 -16.889 1.00 93.56 185 TYR A C 1
ATOM 1409 O O . TYR A 1 185 ? 4.111 -5.544 -17.333 1.00 93.56 185 TYR A O 1
ATOM 1417 N N . ARG A 1 186 ? 6.299 -5.170 -17.693 1.00 91.44 186 ARG A N 1
ATOM 1418 C CA . ARG A 1 186 ? 6.259 -5.430 -19.134 1.00 91.44 186 ARG A CA 1
ATOM 1419 C C . ARG A 1 186 ? 6.762 -6.846 -19.402 1.00 91.44 186 ARG A C 1
ATOM 1421 O O . ARG A 1 186 ? 7.864 -7.201 -19.000 1.00 91.44 186 ARG A O 1
ATOM 1428 N N . GLU A 1 187 ? 5.955 -7.647 -20.095 1.00 88.38 187 GLU A N 1
ATOM 1429 C CA . GLU A 1 187 ? 6.233 -9.072 -20.339 1.00 88.38 187 GLU A CA 1
ATOM 1430 C C . GLU A 1 187 ? 7.556 -9.307 -21.084 1.00 88.38 187 GLU A C 1
ATOM 1432 O O . GLU A 1 187 ? 8.310 -10.213 -20.747 1.00 88.38 187 GLU A O 1
ATOM 1437 N N . SER A 1 188 ? 7.873 -8.469 -22.071 1.00 89.50 188 SER A N 1
ATOM 1438 C CA . SER A 1 188 ? 9.016 -8.671 -22.968 1.00 89.50 188 SER A CA 1
ATOM 1439 C C . SER A 1 188 ? 10.386 -8.338 -22.374 1.00 89.50 188 SER A C 1
ATOM 1441 O O . SER A 1 188 ? 11.380 -8.781 -22.934 1.00 89.50 188 SER A O 1
ATOM 1443 N N . ASP A 1 189 ? 10.472 -7.579 -21.279 1.00 91.19 189 ASP A N 1
ATOM 1444 C CA . ASP A 1 189 ? 11.754 -7.228 -20.641 1.00 91.19 189 ASP A CA 1
ATOM 1445 C C . ASP A 1 189 ? 11.766 -7.334 -19.105 1.00 91.19 189 ASP A C 1
ATOM 1447 O O . ASP A 1 189 ? 12.837 -7.273 -18.508 1.00 91.19 189 ASP A O 1
ATOM 1451 N N . GLY A 1 190 ? 10.616 -7.535 -18.453 1.00 91.62 190 GLY A N 1
ATOM 1452 C CA . GLY A 1 190 ? 10.501 -7.591 -16.991 1.00 91.62 190 GLY A CA 1
ATOM 1453 C C . GLY A 1 190 ? 10.012 -8.914 -16.409 1.00 91.62 190 GLY A C 1
ATOM 1454 O O . GLY A 1 190 ? 9.942 -9.038 -15.188 1.00 91.62 190 GLY A O 1
ATOM 1455 N N . ARG A 1 191 ? 9.649 -9.901 -17.235 1.00 92.00 191 ARG A N 1
ATOM 1456 C CA . ARG A 1 191 ? 8.962 -11.120 -16.774 1.00 92.00 191 ARG A CA 1
ATOM 1457 C C . ARG A 1 191 ? 9.731 -11.926 -15.742 1.00 92.00 191 ARG A C 1
ATOM 1459 O O . ARG A 1 191 ? 9.143 -12.361 -14.753 1.00 92.00 191 ARG A O 1
ATOM 1466 N N . GLU A 1 192 ? 11.015 -12.159 -15.984 1.00 91.88 192 GLU A N 1
ATOM 1467 C CA . GLU A 1 192 ? 11.814 -13.021 -15.111 1.00 91.88 192 GLU A CA 1
ATOM 1468 C C . GLU A 1 192 ? 11.973 -12.388 -13.722 1.00 91.88 192 GLU A C 1
ATOM 1470 O O . GLU A 1 192 ? 11.707 -13.040 -12.710 1.00 91.88 192 GLU A O 1
ATOM 1475 N N . VAL A 1 193 ? 12.256 -11.082 -13.670 1.00 94.12 193 VAL A N 1
ATOM 1476 C CA . VAL A 1 193 ? 12.297 -10.313 -12.416 1.00 94.12 193 VAL A CA 1
ATOM 1477 C C . VAL A 1 193 ? 10.924 -10.267 -11.738 1.00 94.12 193 VAL A C 1
ATOM 1479 O O . VAL A 1 193 ? 10.842 -10.421 -10.522 1.00 94.12 193 VAL A O 1
ATOM 1482 N N . ALA A 1 194 ? 9.831 -10.112 -12.491 1.00 94.56 194 ALA A N 1
ATOM 1483 C CA . ALA A 1 194 ? 8.477 -10.077 -11.936 1.00 94.56 194 ALA A CA 1
ATOM 1484 C C . ALA A 1 194 ? 8.097 -11.387 -11.235 1.00 94.56 194 ALA A C 1
ATOM 1486 O O . ALA A 1 194 ? 7.624 -11.371 -10.095 1.00 94.56 194 ALA A O 1
ATOM 1487 N N . LYS A 1 195 ? 8.346 -12.528 -11.889 1.00 94.44 195 LYS A N 1
ATOM 1488 C CA . LYS A 1 195 ? 8.107 -13.860 -11.312 1.00 94.44 195 LYS A CA 1
ATOM 1489 C C . LYS A 1 195 ? 8.951 -14.076 -10.062 1.00 94.44 195 LYS A C 1
ATOM 1491 O O . LYS A 1 195 ? 8.411 -14.479 -9.030 1.00 94.44 195 LYS A O 1
ATOM 1496 N N . GLN A 1 196 ? 10.242 -13.753 -10.145 1.00 95.44 196 GLN A N 1
ATOM 1497 C CA . GLN A 1 196 ? 11.171 -13.865 -9.026 1.00 95.44 196 GLN A CA 1
ATOM 1498 C C . GLN A 1 196 ? 10.719 -13.011 -7.836 1.00 95.44 196 GLN A C 1
ATOM 1500 O O . GLN A 1 196 ? 10.646 -13.513 -6.717 1.00 95.44 196 GLN A O 1
ATOM 1505 N N . LEU A 1 197 ? 10.360 -11.745 -8.069 1.00 95.25 197 LEU A N 1
ATOM 1506 C CA . LEU A 1 197 ? 9.917 -10.822 -7.028 1.00 95.25 197 LEU A CA 1
ATOM 1507 C C . LEU A 1 197 ? 8.610 -11.286 -6.379 1.00 95.25 197 LEU A C 1
ATOM 1509 O O . LEU A 1 197 ? 8.502 -11.279 -5.156 1.00 95.25 197 LEU A O 1
ATOM 1513 N N . VAL A 1 198 ? 7.620 -11.725 -7.163 1.00 94.19 198 VAL A N 1
ATOM 1514 C CA . VAL A 1 198 ? 6.356 -12.243 -6.613 1.00 94.19 198 VAL A CA 1
ATOM 1515 C C . VAL A 1 198 ? 6.594 -13.473 -5.751 1.00 94.19 198 VAL A C 1
ATOM 1517 O O . VAL A 1 198 ? 6.015 -13.583 -4.667 1.00 94.19 198 VAL A O 1
ATOM 1520 N N . GLU A 1 199 ? 7.431 -14.402 -6.209 1.00 91.19 199 GLU A N 1
ATOM 1521 C CA . GLU A 1 199 ? 7.787 -15.560 -5.405 1.00 91.19 199 GLU A CA 1
ATOM 1522 C C . GLU A 1 199 ? 8.486 -15.119 -4.118 1.00 91.19 199 GLU A C 1
ATOM 1524 O O . GLU A 1 199 ? 8.064 -15.516 -3.033 1.00 91.19 199 GLU A O 1
ATOM 1529 N N . TYR A 1 200 ? 9.477 -14.235 -4.220 1.00 88.50 200 TYR A N 1
ATOM 1530 C CA . TYR A 1 200 ? 10.209 -13.698 -3.081 1.00 88.50 200 TYR A CA 1
ATOM 1531 C C . TYR A 1 200 ? 9.273 -13.066 -2.043 1.00 88.50 200 TYR A C 1
ATOM 1533 O O . TYR A 1 200 ? 9.230 -13.493 -0.891 1.00 88.50 200 TYR A O 1
ATOM 1541 N N . LEU A 1 201 ? 8.413 -12.138 -2.458 1.00 87.25 201 LEU A N 1
ATOM 1542 C CA . LEU A 1 201 ? 7.435 -11.482 -1.589 1.00 87.25 201 LEU A CA 1
ATOM 1543 C C . LEU A 1 201 ? 6.493 -12.489 -0.915 1.00 87.25 201 LEU A C 1
ATOM 1545 O O . LEU A 1 201 ? 6.287 -12.423 0.300 1.00 87.25 201 LEU A O 1
ATOM 1549 N N . LYS A 1 202 ? 5.996 -13.488 -1.660 1.00 83.44 202 LYS A N 1
ATOM 1550 C CA . LYS A 1 202 ? 5.155 -14.563 -1.103 1.00 83.44 202 LYS A CA 1
ATOM 1551 C C . LYS A 1 202 ? 5.888 -15.389 -0.050 1.00 83.44 202 LYS A C 1
ATOM 1553 O O . LYS A 1 202 ? 5.258 -15.776 0.938 1.00 83.44 202 LYS A O 1
ATOM 1558 N N . ARG A 1 203 ? 7.181 -15.673 -0.254 1.00 76.25 203 ARG A N 1
ATOM 1559 C CA . ARG A 1 203 ? 8.037 -16.374 0.721 1.00 76.25 203 ARG A CA 1
ATOM 1560 C C . ARG A 1 203 ? 8.237 -15.546 1.997 1.00 76.25 203 ARG A C 1
ATOM 1562 O O . ARG A 1 203 ? 8.379 -16.128 3.064 1.00 76.25 203 ARG A O 1
ATOM 1569 N N . HIS A 1 204 ? 8.165 -14.219 1.897 1.00 74.94 204 HIS A N 1
ATOM 1570 C CA . HIS A 1 204 ? 8.294 -13.275 3.012 1.00 74.94 204 HIS A CA 1
ATOM 1571 C C . HIS A 1 204 ? 6.958 -12.816 3.624 1.00 74.94 204 HIS A C 1
ATOM 1573 O O . HIS A 1 204 ? 6.931 -11.866 4.403 1.00 74.94 204 HIS A O 1
ATOM 1579 N N . GLY A 1 205 ? 5.844 -13.487 3.311 1.00 73.50 205 GLY A N 1
ATOM 1580 C CA . GLY A 1 205 ? 4.543 -13.203 3.928 1.00 73.50 205 GLY A CA 1
ATOM 1581 C C . GLY A 1 205 ? 3.771 -12.035 3.305 1.00 73.50 205 GLY A C 1
ATOM 1582 O O . GLY A 1 205 ? 2.764 -11.605 3.868 1.00 73.50 205 GLY A O 1
ATOM 1583 N N . TYR A 1 206 ? 4.195 -11.551 2.135 1.00 79.88 206 TYR A N 1
ATOM 1584 C CA . TYR A 1 206 ? 3.507 -10.513 1.370 1.00 79.88 206 TYR A CA 1
ATOM 1585 C C . TYR A 1 206 ? 2.745 -11.135 0.191 1.00 79.88 206 TYR A C 1
ATOM 1587 O O . TYR A 1 206 ? 3.363 -11.641 -0.751 1.00 79.88 206 TYR A O 1
ATOM 1595 N N . PRO A 1 207 ? 1.399 -11.153 0.217 1.00 83.12 207 PRO A N 1
ATOM 1596 C CA . PRO A 1 207 ? 0.612 -11.598 -0.924 1.00 83.12 207 PRO A CA 1
ATOM 1597 C C . PRO A 1 207 ? 0.879 -10.710 -2.142 1.00 83.12 207 PRO A C 1
ATOM 1599 O O . PRO A 1 207 ? 0.511 -9.543 -2.157 1.00 83.12 207 PRO A O 1
ATOM 1602 N N . ALA A 1 208 ? 1.482 -11.275 -3.182 1.00 89.94 208 ALA A N 1
ATOM 1603 C CA . ALA A 1 208 ? 1.718 -10.581 -4.441 1.00 89.94 208 ALA A CA 1
ATOM 1604 C C . ALA A 1 208 ? 1.165 -11.392 -5.616 1.00 89.94 208 ALA A C 1
ATOM 1606 O O . ALA A 1 208 ? 1.123 -12.626 -5.557 1.00 89.94 208 ALA A O 1
ATOM 1607 N N . TRP A 1 209 ? 0.744 -10.725 -6.685 1.00 91.06 209 TRP A N 1
ATOM 1608 C CA . TRP A 1 209 ? 0.350 -11.384 -7.929 1.00 91.06 209 TRP A CA 1
ATOM 1609 C C . TRP A 1 209 ? 0.830 -10.605 -9.147 1.00 91.06 209 TRP A C 1
ATOM 1611 O O . TRP A 1 209 ? 1.057 -9.396 -9.097 1.00 91.06 209 TRP A O 1
ATOM 1621 N N . LEU A 1 210 ? 0.988 -11.359 -10.229 1.00 89.50 210 LEU A N 1
ATOM 1622 C CA . LEU A 1 210 ? 1.116 -10.848 -11.584 1.00 89.50 210 LEU A CA 1
ATOM 1623 C C . LEU A 1 210 ? -0.276 -10.833 -12.213 1.00 89.50 210 LEU A C 1
ATOM 1625 O O . LEU A 1 210 ? -1.142 -11.608 -11.799 1.00 89.50 210 LEU A O 1
ATOM 1629 N N . ASP A 1 211 ? -0.472 -9.997 -13.226 1.00 74.75 211 ASP A N 1
ATOM 1630 C CA . ASP A 1 211 ? -1.609 -10.145 -14.134 1.00 74.75 211 ASP A CA 1
ATOM 1631 C C . ASP A 1 211 ? -1.445 -11.488 -14.868 1.00 74.75 211 ASP A C 1
ATOM 1633 O O . ASP A 1 211 ? -0.584 -11.627 -15.735 1.00 74.75 211 ASP A O 1
ATOM 1637 N N . ALA A 1 212 ? -2.137 -12.528 -14.389 1.00 53.34 212 ALA A N 1
ATOM 1638 C CA . ALA A 1 212 ? -1.778 -13.914 -14.690 1.00 53.34 212 ALA A CA 1
ATOM 1639 C C . ALA A 1 212 ? -2.108 -14.327 -16.127 1.00 53.34 212 ALA A C 1
ATOM 1641 O O . ALA A 1 212 ? -1.492 -15.258 -16.633 1.00 53.34 212 ALA A O 1
ATOM 1642 N N . GLU A 1 213 ? -3.030 -13.646 -16.801 1.00 47.69 213 GLU A N 1
ATOM 1643 C CA . GLU A 1 213 ? -3.460 -14.015 -18.146 1.00 47.69 213 GLU A CA 1
ATOM 1644 C C . GLU A 1 213 ? -3.925 -12.762 -18.889 1.00 47.69 213 GLU A C 1
ATOM 1646 O O . GLU A 1 213 ? -5.117 -12.506 -19.047 1.00 47.69 213 GLU A O 1
ATOM 1651 N N . ARG A 1 214 ? -2.978 -11.973 -19.410 1.00 53.47 214 ARG A N 1
ATOM 1652 C CA . ARG A 1 214 ? -3.290 -11.112 -20.557 1.00 53.47 214 ARG A CA 1
ATOM 1653 C C . ARG A 1 214 ? -3.472 -12.032 -21.757 1.00 53.47 214 ARG A C 1
ATOM 1655 O O . ARG A 1 214 ? -2.531 -12.248 -22.511 1.00 53.47 214 ARG A O 1
ATOM 1662 N N . LEU A 1 215 ? -4.657 -12.636 -21.865 1.00 42.41 215 LEU A N 1
ATOM 1663 C CA . LEU A 1 215 ? -5.058 -13.445 -23.009 1.00 42.41 215 LEU A CA 1
ATOM 1664 C C . LEU A 1 215 ? -4.741 -12.659 -24.281 1.00 42.41 215 LEU A C 1
ATOM 1666 O O . LEU A 1 215 ? -5.252 -11.555 -24.497 1.00 42.41 215 LEU A O 1
ATOM 1670 N N . ASP A 1 216 ? -3.853 -13.231 -25.087 1.00 41.50 216 ASP A N 1
ATOM 1671 C CA . ASP A 1 216 ? -3.461 -12.712 -26.383 1.00 41.50 216 ASP A CA 1
ATOM 1672 C C . ASP A 1 216 ? -4.709 -12.305 -27.193 1.00 41.50 216 ASP A C 1
ATOM 1674 O O . ASP A 1 216 ? -5.566 -13.127 -27.515 1.00 41.50 216 ASP A O 1
ATOM 1678 N N . GLY A 1 217 ? -4.814 -11.015 -27.531 1.00 45.81 217 GLY A N 1
ATOM 1679 C CA . GLY A 1 217 ? -5.663 -10.538 -28.630 1.00 45.81 217 GLY A CA 1
ATOM 1680 C C . GLY A 1 217 ? -7.025 -9.899 -28.312 1.00 45.81 217 GLY A C 1
ATOM 1681 O O . GLY A 1 217 ? -7.737 -9.567 -29.258 1.00 45.81 217 GLY A O 1
ATOM 1682 N N . GLY A 1 218 ? -7.405 -9.663 -27.050 1.00 53.00 218 GLY A N 1
ATOM 1683 C CA . GLY A 1 218 ? -8.671 -8.988 -26.694 1.00 53.00 218 GLY A CA 1
ATOM 1684 C C . GLY A 1 218 ? -8.540 -7.510 -26.279 1.00 53.00 218 GLY A C 1
ATOM 1685 O O . GLY A 1 218 ? -7.520 -7.089 -25.734 1.00 53.00 218 GLY A O 1
ATOM 1686 N N . GLN A 1 219 ? -9.594 -6.701 -26.477 1.00 54.31 219 GLN A N 1
ATOM 1687 C CA . GLN A 1 219 ? -9.736 -5.418 -25.768 1.00 54.31 219 GLN A CA 1
ATOM 1688 C C . GLN A 1 219 ? -9.977 -5.707 -24.278 1.00 54.31 219 GLN A C 1
ATOM 1690 O O . GLN A 1 219 ? -11.112 -5.962 -23.886 1.00 54.31 219 GLN A O 1
ATOM 1695 N N . ILE A 1 220 ? -8.936 -5.640 -23.440 1.00 60.25 220 ILE A N 1
ATOM 1696 C CA . ILE A 1 220 ? -9.131 -5.570 -21.982 1.00 60.25 220 ILE A CA 1
ATOM 1697 C C . ILE A 1 220 ? -9.939 -4.300 -21.700 1.00 60.25 220 ILE A C 1
ATOM 1699 O O . ILE A 1 220 ? -9.537 -3.184 -22.067 1.00 60.25 220 ILE A O 1
ATOM 1703 N N . VAL A 1 221 ? -11.108 -4.481 -21.094 1.00 66.31 221 VAL A N 1
ATOM 1704 C CA . VAL A 1 221 ? -12.022 -3.388 -20.765 1.00 66.31 221 VAL A CA 1
ATOM 1705 C C . VAL A 1 221 ? -11.431 -2.608 -19.591 1.00 66.31 221 VAL A C 1
ATOM 1707 O O . VAL A 1 221 ? -10.902 -3.189 -18.650 1.00 66.31 221 VAL A O 1
ATOM 1710 N N . GLN A 1 222 ? -11.536 -1.278 -19.619 1.00 69.88 222 GLN A N 1
ATOM 1711 C CA . GLN A 1 222 ? -11.012 -0.380 -18.577 1.00 69.88 222 GLN A CA 1
ATOM 1712 C C . GLN A 1 222 ? -11.409 -0.805 -17.144 1.00 69.88 222 GLN A C 1
ATOM 1714 O O . GLN A 1 222 ? -10.609 -0.703 -16.219 1.00 69.88 222 GLN A O 1
ATOM 1719 N N . GLN A 1 223 ? -12.614 -1.355 -16.981 1.00 76.12 223 GLN A N 1
ATOM 1720 C CA . GLN A 1 223 ? -13.140 -1.846 -15.703 1.00 76.12 223 GLN A CA 1
ATOM 1721 C C . GLN A 1 223 ? -12.320 -2.996 -15.098 1.00 76.12 223 GLN A C 1
ATOM 1723 O O . GLN A 1 223 ? -12.248 -3.122 -13.879 1.00 76.12 223 GLN A O 1
ATOM 1728 N N . GLU A 1 224 ? -11.710 -3.843 -15.926 1.00 78.00 224 GLU A N 1
ATOM 1729 C CA . GLU A 1 224 ? -10.904 -4.973 -15.460 1.00 78.00 224 GLU A CA 1
ATOM 1730 C C . GLU A 1 224 ? -9.569 -4.493 -14.881 1.00 78.00 224 GLU A C 1
ATOM 1732 O O . GLU A 1 224 ? -9.191 -4.900 -13.784 1.00 78.00 224 GLU A O 1
ATOM 1737 N N . ILE A 1 225 ? -8.933 -3.522 -15.548 1.00 79.31 225 ILE A N 1
ATOM 1738 C CA . ILE A 1 225 ? -7.735 -2.832 -15.045 1.00 79.31 225 ILE A CA 1
ATOM 1739 C C . ILE A 1 225 ? -8.034 -2.173 -13.698 1.00 79.31 225 ILE A C 1
ATOM 1741 O O . ILE A 1 225 ? -7.308 -2.372 -12.727 1.00 79.31 225 ILE A O 1
ATOM 1745 N N . GLU A 1 226 ? -9.127 -1.413 -13.620 1.00 80.75 226 GLU A N 1
ATOM 1746 C CA . GLU A 1 226 ? -9.528 -0.730 -12.389 1.00 80.75 226 GLU A CA 1
ATOM 1747 C C . GLU A 1 226 ? -9.810 -1.715 -11.256 1.00 80.75 226 GLU A C 1
ATOM 1749 O O . GLU A 1 226 ? -9.377 -1.485 -10.129 1.00 80.75 226 GLU A O 1
ATOM 1754 N N . LYS A 1 227 ? -10.474 -2.840 -11.542 1.00 80.75 227 LYS A N 1
ATOM 1755 C CA . LYS A 1 227 ? -10.735 -3.889 -10.551 1.00 80.75 227 LYS A CA 1
ATOM 1756 C C . LYS A 1 227 ? -9.441 -4.528 -10.045 1.00 80.75 227 LYS A C 1
ATOM 1758 O O . LYS A 1 227 ? -9.322 -4.771 -8.844 1.00 80.75 227 LYS A O 1
ATOM 1763 N N . HIS A 1 228 ? -8.485 -4.796 -10.933 1.00 80.44 228 HIS A N 1
ATOM 1764 C CA . HIS A 1 228 ? -7.190 -5.368 -10.561 1.00 80.44 228 HIS A CA 1
ATOM 1765 C C . HIS A 1 228 ? -6.384 -4.413 -9.682 1.00 80.44 228 HIS A C 1
ATOM 1767 O O . HIS A 1 228 ? -5.886 -4.820 -8.631 1.00 80.44 228 HIS A O 1
ATOM 1773 N N . VAL A 1 229 ? -6.323 -3.137 -10.060 1.00 87.00 229 VAL A N 1
ATOM 1774 C CA . VAL A 1 229 ? -5.603 -2.110 -9.304 1.00 87.00 229 VAL A CA 1
ATOM 1775 C C . VAL A 1 229 ? -6.281 -1.813 -7.964 1.00 87.00 229 VAL A C 1
ATOM 1777 O O . VAL A 1 229 ? -5.602 -1.752 -6.943 1.00 87.00 229 VAL A O 1
ATOM 1780 N N . ALA A 1 230 ? -7.612 -1.700 -7.923 1.00 82.69 230 ALA A N 1
ATOM 1781 C CA . ALA A 1 230 ? -8.362 -1.430 -6.693 1.00 82.69 230 ALA A CA 1
ATOM 1782 C C . ALA A 1 230 ? -8.263 -2.561 -5.653 1.00 82.69 230 ALA A C 1
ATOM 1784 O O . ALA A 1 230 ? -8.477 -2.330 -4.465 1.00 82.69 230 ALA A O 1
ATOM 1785 N N . GLY A 1 231 ? -7.944 -3.786 -6.085 1.00 77.69 231 GLY A N 1
ATOM 1786 C CA . GLY A 1 231 ? -7.692 -4.914 -5.187 1.00 77.69 231 GLY A CA 1
ATOM 1787 C C . GLY A 1 231 ? -6.331 -4.867 -4.482 1.00 77.69 231 GLY A C 1
ATOM 1788 O O . GLY A 1 231 ? -6.097 -5.679 -3.580 1.00 77.69 231 GLY A O 1
ATOM 1789 N N . ALA A 1 232 ? -5.439 -3.960 -4.893 1.00 87.44 232 ALA A N 1
ATOM 1790 C CA . ALA A 1 232 ? -4.097 -3.818 -4.350 1.00 87.44 232 ALA A CA 1
ATOM 1791 C C . ALA A 1 232 ? -4.017 -2.756 -3.254 1.00 87.44 232 ALA A C 1
ATOM 1793 O O . ALA A 1 232 ? -4.625 -1.692 -3.318 1.00 87.44 232 ALA A O 1
ATOM 1794 N N . ASP A 1 233 ? -3.183 -3.041 -2.261 1.00 85.12 233 ASP A N 1
ATOM 1795 C CA . ASP A 1 233 ? -2.811 -2.083 -1.224 1.00 85.12 233 ASP A CA 1
ATOM 1796 C C . ASP A 1 233 ? -1.688 -1.152 -1.691 1.00 85.12 233 ASP A C 1
ATOM 1798 O O . ASP A 1 233 ? -1.558 -0.036 -1.184 1.00 85.12 233 ASP A O 1
ATOM 1802 N N . MET A 1 234 ? -0.886 -1.626 -2.649 1.00 91.19 234 MET A N 1
ATOM 1803 C CA . MET A 1 234 ? 0.176 -0.893 -3.328 1.00 91.19 234 MET A CA 1
ATOM 1804 C C . MET A 1 234 ? 0.487 -1.561 -4.674 1.00 91.19 234 MET A C 1
ATOM 1806 O O . MET A 1 234 ? 0.542 -2.790 -4.767 1.00 91.19 234 MET A O 1
ATOM 1810 N N . VAL A 1 235 ? 0.722 -0.756 -5.708 1.00 94.88 235 VAL A N 1
ATOM 1811 C CA . VAL A 1 235 ? 1.223 -1.209 -7.010 1.00 94.88 235 VAL A CA 1
ATOM 1812 C C . VAL A 1 235 ? 2.746 -1.135 -7.007 1.00 94.88 235 VAL A C 1
ATOM 1814 O O . VAL A 1 235 ? 3.317 -0.058 -6.849 1.00 94.88 235 VAL A O 1
ATOM 1817 N N . LEU A 1 236 ? 3.408 -2.271 -7.207 1.00 96.38 236 LEU A N 1
ATOM 1818 C CA . LEU A 1 236 ? 4.845 -2.347 -7.457 1.00 96.38 236 LEU A CA 1
ATOM 1819 C C . LEU A 1 236 ? 5.070 -2.244 -8.965 1.00 96.38 236 LEU A C 1
ATOM 1821 O O . LEU A 1 236 ? 4.730 -3.167 -9.704 1.00 96.38 236 LEU A O 1
ATOM 1825 N N . LEU A 1 237 ? 5.614 -1.124 -9.433 1.00 96.88 237 LEU A N 1
ATOM 1826 C CA . LEU A 1 237 ? 5.900 -0.925 -10.852 1.00 96.88 237 LEU A CA 1
ATOM 1827 C C . LEU A 1 237 ? 7.336 -1.356 -11.150 1.00 96.88 237 LEU A C 1
ATOM 1829 O O . LEU A 1 237 ? 8.266 -0.689 -10.707 1.00 96.88 237 LEU A O 1
ATOM 1833 N N . LEU A 1 238 ? 7.518 -2.416 -11.937 1.00 95.81 238 LEU A N 1
ATOM 1834 C CA . LEU A 1 238 ? 8.818 -2.755 -12.511 1.00 95.81 238 LEU A CA 1
ATOM 1835 C C . LEU A 1 238 ? 9.092 -1.850 -13.709 1.00 95.81 238 LEU A C 1
ATOM 1837 O O . LEU A 1 238 ? 8.633 -2.090 -14.826 1.00 95.81 238 LEU A O 1
ATOM 1841 N N . ASP A 1 239 ? 9.837 -0.785 -13.450 1.00 95.12 239 ASP A N 1
ATOM 1842 C CA . ASP A 1 239 ? 10.244 0.206 -14.432 1.00 95.12 239 ASP A CA 1
ATOM 1843 C C . ASP A 1 239 ? 11.516 -0.280 -15.134 1.00 95.12 239 ASP A C 1
ATOM 1845 O O . ASP A 1 239 ? 12.635 0.106 -14.797 1.00 95.12 239 ASP A O 1
ATOM 1849 N N . THR A 1 240 ? 11.328 -1.205 -16.074 1.00 93.69 240 THR A N 1
ATOM 1850 C CA . THR A 1 240 ? 12.368 -1.745 -16.958 1.00 93.69 240 THR A CA 1
ATOM 1851 C C . THR A 1 240 ? 12.737 -0.753 -18.071 1.00 93.69 240 THR A C 1
ATOM 1853 O O . THR A 1 240 ? 11.984 0.188 -18.339 1.00 93.69 240 THR A O 1
ATOM 1856 N N . PRO A 1 241 ? 13.866 -0.941 -18.783 1.00 89.31 241 PRO A N 1
ATOM 1857 C CA . PRO A 1 241 ? 14.327 0.010 -19.799 1.00 89.31 241 PRO A CA 1
ATOM 1858 C C . PRO A 1 241 ? 13.317 0.347 -20.906 1.00 89.31 241 PRO A C 1
ATOM 1860 O O . PRO A 1 241 ? 13.342 1.467 -21.413 1.00 89.31 241 PRO A O 1
ATOM 1863 N N . GLN A 1 242 ? 12.437 -0.589 -21.284 1.00 89.44 242 GLN A N 1
ATOM 1864 C CA . GLN A 1 242 ? 11.426 -0.393 -22.334 1.00 89.44 242 GLN A CA 1
ATOM 1865 C C . GLN A 1 242 ? 9.994 -0.333 -21.776 1.00 89.44 242 GLN A C 1
ATOM 1867 O O . GLN A 1 242 ? 9.019 -0.478 -22.518 1.00 89.44 242 GLN A O 1
ATOM 1872 N N . VAL A 1 243 ? 9.824 -0.117 -20.466 1.00 91.00 243 VAL A N 1
ATOM 1873 C CA . VAL A 1 243 ? 8.507 -0.154 -19.804 1.00 91.00 243 VAL A CA 1
ATOM 1874 C C . VAL A 1 243 ? 7.497 0.824 -20.426 1.00 91.00 243 VAL A C 1
ATOM 1876 O O . VAL A 1 243 ? 6.300 0.535 -20.508 1.00 91.00 243 VAL A O 1
ATOM 1879 N N . THR A 1 244 ? 7.972 1.969 -20.923 1.00 92.00 244 THR A N 1
ATOM 1880 C CA . THR A 1 244 ? 7.151 3.060 -21.471 1.00 92.00 244 THR A CA 1
ATOM 1881 C C . THR A 1 244 ? 6.491 2.726 -22.810 1.00 92.00 244 THR A C 1
ATOM 1883 O O . THR A 1 244 ? 5.537 3.416 -23.199 1.00 92.00 244 THR A O 1
ATOM 1886 N N . ASP A 1 245 ? 6.920 1.648 -23.473 1.00 90.81 245 ASP A N 1
ATOM 1887 C CA . ASP A 1 245 ? 6.300 1.125 -24.694 1.00 90.81 245 ASP A CA 1
ATOM 1888 C C . ASP A 1 245 ? 4.951 0.447 -24.407 1.00 90.81 245 ASP A C 1
ATOM 1890 O O . ASP A 1 245 ? 4.093 0.334 -25.287 1.00 90.81 245 ASP A O 1
ATOM 1894 N N . SER A 1 246 ? 4.718 0.025 -23.160 1.00 89.00 246 SER A N 1
ATOM 1895 C CA . SER A 1 246 ? 3.469 -0.619 -22.764 1.00 89.00 246 SER A CA 1
ATOM 1896 C C . SER A 1 246 ? 2.358 0.405 -22.521 1.00 89.00 246 SER A C 1
ATOM 1898 O O . SER A 1 246 ? 2.359 1.156 -21.543 1.00 89.00 246 SER A O 1
ATOM 1900 N N . LYS A 1 247 ? 1.342 0.404 -23.393 1.00 88.94 247 LYS A N 1
ATOM 1901 C CA . LYS A 1 247 ? 0.108 1.187 -23.184 1.00 88.94 247 LYS A CA 1
ATOM 1902 C C . LYS A 1 247 ? -0.704 0.688 -21.987 1.00 88.94 247 LYS A C 1
ATOM 1904 O O . LYS A 1 247 ? -1.412 1.479 -21.376 1.00 88.94 247 LYS A O 1
ATOM 1909 N N . TRP A 1 248 ? -0.608 -0.598 -21.656 1.00 87.06 248 TRP A N 1
ATOM 1910 C CA . TRP A 1 248 ? -1.337 -1.190 -20.535 1.00 87.06 248 TRP A CA 1
ATOM 1911 C C . TRP A 1 248 ? -0.811 -0.698 -19.192 1.00 87.06 248 TRP A C 1
ATOM 1913 O O . TRP A 1 248 ? -1.603 -0.263 -18.367 1.00 87.06 248 TRP A O 1
ATOM 1923 N N . ILE A 1 249 ? 0.513 -0.627 -19.037 1.00 91.62 249 ILE A N 1
ATOM 1924 C CA . ILE A 1 249 ? 1.134 -0.094 -17.817 1.00 91.62 249 ILE A CA 1
ATOM 1925 C C . ILE A 1 249 ? 0.739 1.370 -17.601 1.00 91.62 249 ILE A C 1
ATOM 1927 O O . ILE A 1 249 ? 0.455 1.774 -16.480 1.00 91.62 249 ILE A O 1
ATOM 1931 N N . LYS A 1 250 ? 0.632 2.166 -18.675 1.00 92.12 250 LYS A N 1
ATOM 1932 C CA . LYS A 1 250 ? 0.113 3.544 -18.580 1.00 92.12 250 LYS A CA 1
ATOM 1933 C C . LYS A 1 250 ? -1.307 3.574 -18.010 1.00 92.12 250 LYS A C 1
ATOM 1935 O O . LYS A 1 250 ? -1.568 4.348 -17.099 1.00 92.12 250 LYS A O 1
ATOM 1940 N N . LYS A 1 251 ? -2.195 2.696 -18.489 1.00 91.00 251 LYS A N 1
ATOM 1941 C CA . LYS A 1 251 ? -3.567 2.583 -17.969 1.00 91.00 251 LYS A CA 1
ATOM 1942 C C . LYS A 1 251 ? -3.613 2.107 -16.515 1.00 91.00 251 LYS A C 1
ATOM 1944 O O . LYS A 1 251 ? -4.453 2.585 -15.765 1.00 91.00 251 LYS A O 1
ATOM 1949 N N . GLU A 1 252 ? -2.733 1.191 -16.115 1.00 93.00 252 GLU A N 1
ATOM 1950 C CA . GLU A 1 252 ? -2.618 0.721 -14.725 1.00 93.00 252 GLU A CA 1
ATOM 1951 C C . GLU A 1 252 ? -2.150 1.843 -13.793 1.00 93.00 252 GLU A C 1
ATOM 1953 O O . GLU A 1 252 ? -2.725 2.031 -12.722 1.00 93.00 252 GLU A O 1
ATOM 1958 N N . ILE A 1 253 ? -1.165 2.636 -14.229 1.00 94.69 253 ILE A N 1
ATOM 1959 C CA . ILE A 1 253 ? -0.706 3.836 -13.518 1.00 94.69 253 ILE A CA 1
ATOM 1960 C C . ILE A 1 253 ? -1.850 4.844 -13.377 1.00 94.69 253 ILE A C 1
ATOM 1962 O O . ILE A 1 253 ? -2.109 5.323 -12.274 1.00 94.69 253 ILE A O 1
ATOM 1966 N N . ASP A 1 254 ? -2.564 5.138 -14.466 1.00 93.44 254 ASP A N 1
ATOM 1967 C CA . ASP A 1 254 ? -3.693 6.068 -14.435 1.00 93.44 254 ASP A CA 1
ATOM 1968 C C . ASP A 1 254 ? -4.809 5.557 -13.510 1.00 93.44 254 ASP A C 1
ATOM 1970 O O . ASP A 1 254 ? -5.335 6.323 -12.702 1.00 93.44 254 ASP A O 1
ATOM 1974 N N . ALA A 1 255 ? -5.143 4.265 -13.564 1.00 92.50 255 ALA A N 1
ATOM 1975 C CA . ALA A 1 255 ? -6.129 3.653 -12.675 1.00 92.50 255 ALA A CA 1
ATOM 1976 C C . ALA A 1 255 ? -5.700 3.732 -11.200 1.00 92.50 255 ALA A C 1
ATOM 1978 O O . ALA A 1 255 ? -6.528 4.035 -10.341 1.00 92.50 255 ALA A O 1
ATOM 1979 N N . ALA A 1 256 ? -4.415 3.523 -10.898 1.00 93.88 256 ALA A N 1
ATOM 1980 C CA . ALA A 1 256 ? -3.885 3.618 -9.538 1.00 93.88 256 ALA A CA 1
ATOM 1981 C C . ALA A 1 256 ? -3.949 5.052 -9.004 1.00 93.88 256 ALA A C 1
ATOM 1983 O O . ALA A 1 256 ? -4.413 5.265 -7.885 1.00 93.88 256 ALA A O 1
ATOM 1984 N N . ILE A 1 257 ? -3.584 6.038 -9.829 1.00 94.19 257 ILE A N 1
ATOM 1985 C CA . ILE A 1 257 ? -3.672 7.464 -9.491 1.00 94.19 257 ILE A CA 1
ATOM 1986 C C . ILE A 1 257 ? -5.119 7.862 -9.166 1.00 94.19 257 ILE A C 1
ATOM 1988 O O . ILE A 1 257 ? -5.374 8.422 -8.103 1.00 94.19 257 ILE A O 1
ATOM 1992 N N . HIS A 1 258 ? -6.083 7.541 -10.035 1.00 91.94 258 HIS A N 1
ATOM 1993 C CA . HIS A 1 258 ? -7.492 7.903 -9.814 1.00 91.94 258 HIS A CA 1
ATOM 1994 C C . HIS A 1 258 ? -8.158 7.073 -8.707 1.00 91.94 258 HIS A C 1
ATOM 1996 O O . HIS A 1 258 ? -9.123 7.519 -8.079 1.00 91.94 258 HIS A O 1
ATOM 2002 N N . GLY A 1 259 ? -7.662 5.859 -8.471 1.00 90.75 259 GLY A N 1
ATOM 2003 C CA . GLY A 1 259 ? -8.064 4.991 -7.371 1.00 90.75 259 GLY A CA 1
ATOM 2004 C C . GLY A 1 259 ? -7.411 5.341 -6.033 1.00 90.75 259 GLY A C 1
ATOM 2005 O O . GLY A 1 259 ? -7.781 4.737 -5.031 1.00 90.75 259 GLY A O 1
ATOM 2006 N N . PHE A 1 260 ? -6.471 6.294 -6.000 1.00 92.06 260 PHE A N 1
ATOM 2007 C CA . PHE A 1 260 ? -5.650 6.622 -4.827 1.00 92.06 260 PHE A CA 1
ATOM 2008 C C . PHE A 1 260 ? -4.929 5.392 -4.241 1.00 92.06 260 PHE A C 1
ATOM 2010 O O . PHE A 1 260 ? -4.722 5.275 -3.029 1.00 92.06 260 PHE A O 1
ATOM 2017 N N . VAL A 1 261 ? -4.545 4.459 -5.118 1.00 91.56 261 VAL A N 1
ATOM 2018 C CA . VAL A 1 261 ? -3.743 3.286 -4.770 1.00 91.56 261 VAL A CA 1
ATOM 2019 C C . VAL A 1 261 ? -2.266 3.691 -4.829 1.00 91.56 261 VAL A C 1
ATOM 2021 O O . VAL A 1 261 ? -1.812 4.143 -5.882 1.00 91.56 261 VAL A O 1
ATOM 2024 N N . PRO A 1 262 ? -1.496 3.540 -3.733 1.00 92.62 262 PRO A N 1
ATOM 2025 C CA . PRO A 1 262 ? -0.081 3.889 -3.714 1.00 92.62 262 PRO A CA 1
ATOM 2026 C C . PRO A 1 262 ? 0.695 3.165 -4.817 1.00 92.62 262 PRO A C 1
ATOM 2028 O O . PRO A 1 262 ? 0.528 1.961 -5.008 1.00 92.62 262 PRO A O 1
ATOM 2031 N N . ILE A 1 263 ? 1.590 3.879 -5.496 1.00 95.00 263 ILE A N 1
ATOM 2032 C CA . ILE A 1 263 ? 2.514 3.307 -6.481 1.00 95.00 263 ILE A CA 1
ATOM 2033 C C . ILE A 1 263 ? 3.925 3.354 -5.893 1.00 95.00 263 ILE A C 1
ATOM 2035 O O . ILE A 1 263 ? 4.326 4.364 -5.313 1.00 95.00 263 ILE A O 1
ATOM 2039 N N . PHE A 1 264 ? 4.677 2.267 -6.038 1.00 95.62 264 PHE A N 1
ATOM 2040 C CA . PHE A 1 264 ? 6.082 2.178 -5.659 1.00 95.62 264 PHE A CA 1
ATOM 2041 C C . PHE A 1 264 ? 6.918 1.719 -6.863 1.00 95.62 264 PHE A C 1
ATOM 2043 O O . PHE A 1 264 ? 6.891 0.534 -7.214 1.00 95.62 264 PHE A O 1
ATOM 2050 N N . PRO A 1 265 ? 7.619 2.646 -7.540 1.00 96.50 265 PRO A N 1
ATOM 2051 C CA . PRO A 1 265 ? 8.469 2.306 -8.675 1.00 96.50 265 PRO A CA 1
ATOM 2052 C C . PRO A 1 265 ? 9.759 1.596 -8.238 1.00 96.50 265 PRO A C 1
ATOM 2054 O O . PRO A 1 265 ? 10.543 2.133 -7.454 1.00 96.50 265 PRO A O 1
ATOM 2057 N N . LEU A 1 266 ? 9.988 0.410 -8.800 1.00 96.06 266 LEU A N 1
ATOM 2058 C CA . LEU A 1 266 ? 11.246 -0.332 -8.770 1.00 96.06 266 LEU A CA 1
ATOM 2059 C C . LEU A 1 266 ? 11.942 -0.132 -10.116 1.00 96.06 266 LEU A C 1
ATOM 2061 O O . LEU A 1 266 ? 11.534 -0.675 -11.144 1.00 96.06 266 LEU A O 1
ATOM 2065 N N . VAL A 1 267 ? 12.962 0.710 -10.109 1.00 94.75 267 VAL A N 1
ATOM 2066 C CA . VAL A 1 267 ? 13.609 1.254 -11.294 1.00 94.75 267 VAL A CA 1
ATOM 2067 C C . VAL A 1 267 ? 14.795 0.380 -11.676 1.00 94.75 267 VAL A C 1
ATOM 2069 O O . VAL A 1 267 ? 15.837 0.421 -11.037 1.00 94.75 267 VAL A O 1
ATOM 2072 N N . LEU A 1 268 ? 14.629 -0.422 -12.729 1.00 93.19 268 LEU A N 1
ATOM 2073 C CA . LEU A 1 268 ? 15.635 -1.383 -13.183 1.00 93.19 268 LEU A CA 1
ATOM 2074 C C . LEU A 1 268 ? 16.467 -0.760 -14.305 1.00 93.19 268 LEU A C 1
ATOM 2076 O O . LEU A 1 268 ? 15.938 -0.394 -15.364 1.00 93.19 268 LEU A O 1
ATOM 2080 N N . ARG A 1 269 ? 17.772 -0.599 -14.078 1.00 88.56 269 ARG A N 1
ATOM 2081 C CA . ARG A 1 269 ? 18.674 0.094 -15.007 1.00 88.56 269 ARG A CA 1
ATOM 2082 C C . ARG A 1 269 ? 19.907 -0.747 -15.333 1.00 88.56 269 ARG A C 1
ATOM 2084 O O . ARG A 1 269 ? 20.544 -1.261 -14.427 1.00 88.56 269 ARG A O 1
ATOM 2091 N N . PRO A 1 270 ? 20.292 -0.880 -16.611 1.00 86.19 270 PRO A N 1
ATOM 2092 C CA . PRO A 1 270 ? 21.556 -1.507 -16.967 1.00 86.19 270 PRO A CA 1
ATOM 2093 C C . PRO A 1 270 ? 22.736 -0.688 -16.448 1.00 86.19 270 PRO A C 1
ATOM 2095 O O . PRO A 1 270 ? 22.713 0.537 -16.556 1.00 86.19 270 PRO A O 1
ATOM 2098 N N . ALA A 1 271 ? 23.798 -1.359 -16.001 1.00 77.94 271 ALA A N 1
ATOM 2099 C CA . ALA A 1 271 ? 25.023 -0.732 -15.482 1.00 77.94 271 ALA A CA 1
ATOM 2100 C C . ALA A 1 271 ? 25.786 0.153 -16.505 1.00 77.94 271 ALA A C 1
ATOM 2102 O O . ALA A 1 271 ? 26.778 0.795 -16.169 1.00 77.94 271 ALA A O 1
ATOM 2103 N N . ALA A 1 272 ? 25.353 0.215 -17.772 1.00 64.50 272 ALA A N 1
ATOM 2104 C CA . ALA A 1 272 ? 26.072 0.899 -18.847 1.00 64.50 272 ALA A CA 1
ATOM 2105 C C . ALA A 1 272 ? 25.433 2.238 -19.287 1.00 64.50 272 ALA A C 1
ATOM 2107 O O . ALA A 1 272 ? 24.439 2.266 -20.013 1.00 64.50 272 ALA A O 1
ATOM 2108 N N . GLY A 1 273 ? 26.114 3.343 -18.946 1.00 54.12 273 GLY A N 1
ATOM 2109 C CA . GLY A 1 273 ? 26.428 4.424 -19.894 1.00 54.12 273 GLY A CA 1
ATOM 2110 C C . GLY A 1 273 ? 25.582 5.707 -19.883 1.00 54.12 273 GLY A C 1
ATOM 2111 O O . GLY A 1 273 ? 24.821 5.945 -20.818 1.00 54.12 273 GLY A O 1
ATOM 2112 N N . GLY A 1 274 ? 25.816 6.605 -18.914 1.00 57.34 274 GLY A N 1
ATOM 2113 C CA . GLY A 1 274 ? 25.557 8.050 -19.060 1.00 57.34 274 GLY A CA 1
ATOM 2114 C C . GLY A 1 274 ? 25.054 8.771 -17.802 1.00 57.34 274 GLY A C 1
ATOM 2115 O O . GLY A 1 274 ? 24.461 8.155 -16.923 1.00 57.34 274 GLY A O 1
ATOM 2116 N N . LEU A 1 275 ? 25.245 10.100 -17.746 1.00 50.28 275 LEU A N 1
ATOM 2117 C CA . LEU A 1 275 ? 24.570 10.994 -16.792 1.00 50.28 275 LEU A CA 1
ATOM 2118 C C . LEU A 1 275 ? 23.063 10.950 -17.073 1.00 50.28 275 LEU A C 1
ATOM 2120 O O . LEU A 1 275 ? 22.576 11.597 -18.001 1.00 50.28 275 LEU A O 1
ATOM 2124 N N . ARG A 1 276 ? 22.322 10.151 -16.308 1.00 61.91 276 ARG A N 1
ATOM 2125 C CA . ARG A 1 276 ? 20.866 10.045 -16.427 1.00 61.91 276 ARG A CA 1
ATOM 2126 C C . ARG A 1 276 ? 20.195 10.658 -15.211 1.00 61.91 276 ARG A C 1
ATOM 2128 O O . ARG A 1 276 ? 20.735 10.636 -14.110 1.00 61.91 276 ARG A O 1
ATOM 2135 N N . LYS A 1 277 ? 19.025 11.259 -15.444 1.00 65.31 277 LYS A N 1
ATOM 2136 C CA . LYS A 1 277 ? 18.213 11.817 -14.364 1.00 65.31 277 LYS A CA 1
ATOM 2137 C C . LYS A 1 277 ? 17.646 10.647 -13.549 1.00 65.31 277 LYS A C 1
ATOM 2139 O O . LYS A 1 277 ? 17.045 9.773 -14.177 1.00 65.31 277 LYS A O 1
ATOM 2144 N N . PRO A 1 278 ? 17.829 10.636 -12.220 1.00 75.81 278 PRO A N 1
ATOM 2145 C CA . PRO A 1 278 ? 17.209 9.640 -11.357 1.00 75.81 278 PRO A CA 1
ATOM 2146 C C . PRO A 1 278 ? 15.681 9.728 -11.462 1.00 75.81 278 PRO A C 1
ATOM 2148 O O . PRO A 1 278 ? 15.131 10.776 -11.835 1.00 75.81 278 PRO A O 1
ATOM 2151 N N . GLY A 1 279 ? 15.003 8.628 -11.153 1.00 85.56 279 GLY A N 1
ATOM 2152 C CA . GLY A 1 279 ? 13.546 8.541 -11.165 1.00 85.56 279 GLY A CA 1
ATOM 2153 C C . GLY A 1 279 ? 12.949 7.566 -12.181 1.00 85.56 279 GLY A C 1
ATOM 2154 O O . GLY A 1 279 ? 13.613 6.987 -13.050 1.00 85.56 279 GLY A O 1
ATOM 2155 N N . SER A 1 280 ? 11.627 7.419 -12.088 1.00 90.69 280 SER A N 1
ATOM 2156 C CA . SER A 1 280 ? 10.841 6.611 -13.022 1.00 90.69 280 SER A CA 1
ATOM 2157 C C . SER A 1 280 ? 10.943 7.112 -14.472 1.00 90.69 280 SER A C 1
ATOM 2159 O O . SER A 1 280 ? 10.976 8.316 -14.742 1.00 90.69 280 SER A O 1
ATOM 2161 N N . SER A 1 281 ? 10.908 6.172 -15.423 1.00 91.38 281 SER A N 1
ATOM 2162 C CA . SER A 1 281 ? 10.760 6.427 -16.860 1.00 91.38 281 SER A CA 1
ATOM 2163 C C . SER A 1 281 ? 9.423 7.096 -17.194 1.00 91.38 281 SER A C 1
ATOM 2165 O O . SER A 1 281 ? 9.294 7.766 -18.221 1.00 91.38 281 SER A O 1
ATOM 2167 N N . PHE A 1 282 ? 8.409 6.932 -16.339 1.00 90.69 282 PHE A N 1
ATOM 2168 C CA . PHE A 1 282 ? 7.131 7.610 -16.489 1.00 90.69 282 PHE A CA 1
ATOM 2169 C C . PHE A 1 282 ? 7.195 8.994 -15.853 1.00 90.69 282 PHE A C 1
ATOM 2171 O O . PHE A 1 282 ? 7.269 9.131 -14.636 1.00 90.69 282 PHE A O 1
ATOM 2178 N N . LEU A 1 283 ? 7.054 10.037 -16.678 1.00 87.38 283 LEU A N 1
ATOM 2179 C CA . LEU A 1 283 ? 6.993 11.428 -16.213 1.00 87.38 283 LEU A CA 1
ATOM 2180 C C . LEU A 1 283 ? 5.942 11.636 -15.112 1.00 87.38 283 LEU A C 1
ATOM 2182 O O . LEU A 1 283 ? 6.154 12.438 -14.211 1.00 87.38 283 LEU A O 1
ATOM 2186 N N . ALA A 1 284 ? 4.830 10.897 -15.171 1.00 86.31 284 ALA A N 1
ATOM 2187 C CA . ALA A 1 284 ? 3.774 10.953 -14.168 1.00 86.31 284 ALA A CA 1
ATOM 2188 C C . ALA A 1 284 ? 4.243 10.563 -12.759 1.00 86.31 284 ALA A C 1
ATOM 2190 O O . ALA A 1 284 ? 3.633 11.027 -11.808 1.00 86.31 284 ALA A O 1
ATOM 2191 N N . LEU A 1 285 ? 5.295 9.750 -12.630 1.00 90.25 285 LEU A N 1
ATOM 2192 C CA . LEU A 1 285 ? 5.768 9.177 -11.367 1.00 90.25 285 LEU A CA 1
ATOM 2193 C C . LEU A 1 285 ? 7.122 9.739 -10.918 1.00 90.25 285 LEU A C 1
ATOM 2195 O O . LEU A 1 285 ? 7.672 9.259 -9.935 1.00 90.25 285 LEU A O 1
ATOM 2199 N N . ARG A 1 286 ? 7.678 10.735 -11.621 1.00 85.94 286 ARG A N 1
ATOM 2200 C CA . ARG A 1 286 ? 9.017 11.274 -11.315 1.00 85.94 286 ARG A CA 1
ATOM 2201 C C . ARG A 1 286 ? 9.130 11.928 -9.938 1.00 85.94 286 ARG A C 1
ATOM 2203 O O . ARG A 1 286 ? 10.230 11.971 -9.408 1.00 85.94 286 ARG A O 1
ATOM 2210 N N . GLU A 1 287 ? 8.013 12.390 -9.386 1.00 85.50 287 GLU A N 1
ATOM 2211 C CA . GLU A 1 287 ? 7.954 13.015 -8.057 1.00 85.50 287 GLU A CA 1
ATOM 2212 C C . GLU A 1 287 ? 7.745 12.000 -6.926 1.00 85.50 287 GLU A C 1
ATOM 2214 O O . GLU A 1 287 ? 7.791 12.354 -5.749 1.00 85.50 287 GLU A O 1
ATOM 2219 N N . LEU A 1 288 ? 7.498 10.729 -7.262 1.00 86.81 288 LEU A N 1
ATOM 2220 C CA . LEU A 1 288 ? 7.457 9.666 -6.270 1.00 86.81 288 LEU A CA 1
ATOM 2221 C C . LEU A 1 288 ? 8.873 9.181 -5.988 1.00 86.81 288 LEU A C 1
ATOM 2223 O O . LEU A 1 288 ? 9.679 8.998 -6.901 1.00 86.81 288 LEU A O 1
ATOM 2227 N N . TYR A 1 289 ? 9.138 8.879 -4.719 1.00 86.62 289 TYR A N 1
ATOM 2228 C CA . TYR A 1 289 ? 10.307 8.090 -4.366 1.00 86.62 289 TYR A CA 1
ATOM 2229 C C . TYR A 1 289 ? 10.286 6.763 -5.139 1.00 86.62 289 TYR A C 1
ATOM 2231 O O . TYR A 1 289 ? 9.278 6.050 -5.146 1.00 86.62 289 TYR A O 1
ATOM 2239 N N . CYS A 1 290 ? 11.416 6.425 -5.752 1.00 90.62 290 CYS A N 1
ATOM 2240 C CA . CYS A 1 290 ? 11.645 5.155 -6.421 1.00 90.62 290 CYS A CA 1
ATOM 2241 C C . CYS A 1 290 ? 12.871 4.458 -5.835 1.00 90.62 290 CYS A C 1
ATOM 2243 O O . CYS A 1 290 ? 13.825 5.108 -5.405 1.00 90.62 290 CYS A O 1
ATOM 2245 N N . HIS A 1 291 ? 12.861 3.131 -5.869 1.00 93.44 291 HIS A N 1
ATOM 2246 C CA . HIS A 1 291 ? 14.029 2.332 -5.525 1.00 93.44 291 HIS A CA 1
ATOM 2247 C C . HIS A 1 291 ? 14.739 1.912 -6.812 1.00 93.44 291 HIS A C 1
ATOM 2249 O O . HIS A 1 291 ? 14.160 1.183 -7.619 1.00 93.44 291 HIS A O 1
ATOM 2255 N N . GLU A 1 292 ? 15.955 2.412 -7.030 1.00 92.19 292 GLU A N 1
ATOM 2256 C CA . GLU A 1 292 ? 16.748 2.117 -8.226 1.00 92.19 292 GLU A CA 1
ATOM 2257 C C . GLU A 1 292 ? 17.666 0.915 -7.996 1.00 92.19 292 GLU A C 1
ATOM 2259 O O . GLU A 1 292 ? 18.303 0.802 -6.952 1.00 92.19 292 GLU A O 1
ATOM 2264 N N . LEU A 1 293 ? 17.735 0.034 -8.991 1.00 91.25 293 LEU A N 1
ATOM 2265 C CA . LEU A 1 293 ? 18.564 -1.164 -9.002 1.00 91.25 293 LEU A CA 1
ATOM 2266 C C . LEU A 1 293 ? 19.338 -1.230 -10.311 1.00 91.25 293 LEU A C 1
ATOM 2268 O O . LEU A 1 293 ? 18.774 -1.060 -11.401 1.00 91.25 293 LEU A O 1
ATOM 2272 N N . GLU A 1 294 ? 20.617 -1.560 -10.201 1.00 89.44 294 GLU A N 1
ATOM 2273 C CA . GLU A 1 294 ? 21.401 -1.966 -11.355 1.00 89.44 294 GLU A CA 1
ATOM 2274 C C . GLU A 1 294 ? 21.055 -3.411 -11.728 1.00 89.44 294 GLU A C 1
ATOM 2276 O O . GLU A 1 294 ? 21.038 -4.306 -10.887 1.00 89.44 294 GLU A O 1
ATOM 2281 N N . VAL A 1 295 ? 20.761 -3.651 -13.004 1.00 88.69 295 VAL A N 1
ATOM 2282 C CA . VAL A 1 295 ? 20.407 -4.974 -13.527 1.00 88.69 295 VAL A CA 1
ATOM 2283 C C . VAL A 1 295 ? 21.284 -5.355 -14.707 1.00 88.69 295 VAL A C 1
ATOM 2285 O O . VAL A 1 295 ? 21.703 -4.519 -15.507 1.00 88.69 295 VAL A O 1
ATOM 2288 N N . THR A 1 296 ? 21.526 -6.653 -14.861 1.00 87.56 296 THR A N 1
ATOM 2289 C CA . THR A 1 296 ? 22.143 -7.192 -16.076 1.00 87.56 296 THR A CA 1
ATOM 2290 C C . THR A 1 296 ? 21.053 -7.509 -17.094 1.00 87.56 296 THR A C 1
ATOM 2292 O O . THR A 1 296 ? 20.005 -8.052 -16.739 1.00 87.56 296 THR A O 1
ATOM 2295 N N . LEU A 1 297 ? 21.288 -7.171 -18.362 1.00 85.81 297 LEU A N 1
ATOM 2296 C CA . LEU A 1 297 ? 20.407 -7.558 -19.462 1.00 85.81 297 LEU A CA 1
ATOM 2297 C C . LEU A 1 297 ? 20.925 -8.837 -20.122 1.00 85.81 297 LEU A C 1
ATOM 2299 O O . LEU A 1 297 ? 22.121 -8.962 -20.381 1.00 85.81 297 LEU A O 1
ATOM 2303 N N . GLY A 1 298 ? 20.022 -9.774 -20.398 1.00 83.75 298 GLY A N 1
ATOM 2304 C CA . GLY A 1 298 ? 20.302 -10.949 -21.216 1.00 83.75 298 GLY A CA 1
ATOM 2305 C C . GLY A 1 298 ? 20.352 -10.610 -22.709 1.00 83.75 298 GLY A C 1
ATOM 2306 O O . GLY A 1 298 ? 20.116 -9.471 -23.114 1.00 83.75 298 GLY A O 1
ATOM 2307 N N . ASN A 1 299 ? 20.607 -11.626 -23.538 1.00 77.50 299 ASN A N 1
ATOM 2308 C CA . ASN A 1 299 ? 20.761 -11.469 -24.992 1.00 77.50 299 ASN A CA 1
ATOM 2309 C C . ASN A 1 299 ? 19.535 -10.834 -25.680 1.00 77.50 299 ASN A C 1
ATOM 2311 O O . ASN A 1 299 ? 19.700 -10.111 -26.658 1.00 77.50 299 ASN A O 1
ATOM 2315 N N . ASP A 1 300 ? 18.333 -11.028 -25.128 1.00 81.31 300 ASP A N 1
ATOM 2316 C CA . ASP A 1 300 ? 17.071 -10.509 -25.678 1.00 81.31 300 ASP A CA 1
ATOM 2317 C C . ASP A 1 300 ? 16.638 -9.165 -25.055 1.00 81.31 300 ASP A C 1
ATOM 2319 O O . ASP A 1 300 ? 15.465 -8.804 -25.095 1.00 81.31 300 ASP A O 1
ATOM 2323 N N . ALA A 1 301 ? 17.559 -8.435 -24.413 1.00 81.56 301 ALA A N 1
ATOM 2324 C CA . ALA A 1 301 ? 17.276 -7.233 -23.612 1.00 81.56 301 ALA A CA 1
ATOM 2325 C C . ALA A 1 301 ? 16.336 -7.456 -22.403 1.00 81.56 301 ALA A C 1
ATOM 2327 O O . ALA A 1 301 ? 15.891 -6.495 -21.776 1.00 81.56 301 ALA A O 1
ATOM 2328 N N . MET A 1 302 ? 16.077 -8.716 -22.042 1.00 87.62 302 MET A N 1
ATOM 2329 C CA . MET A 1 302 ? 15.363 -9.113 -20.827 1.00 87.62 302 MET A CA 1
ATOM 2330 C C . MET A 1 302 ? 16.206 -8.809 -19.585 1.00 87.62 302 MET A C 1
ATOM 2332 O O . MET A 1 302 ? 17.392 -9.146 -19.552 1.00 87.62 302 MET A O 1
ATOM 2336 N N . CYS A 1 303 ? 15.608 -8.229 -18.545 1.00 86.56 303 CYS A N 1
ATOM 2337 C CA . CYS A 1 303 ? 16.264 -8.118 -17.246 1.00 86.56 303 CYS A CA 1
ATOM 2338 C C . CYS A 1 303 ? 16.474 -9.518 -16.650 1.00 86.56 303 CYS A C 1
ATOM 2340 O O . CYS A 1 303 ? 15.521 -10.279 -16.470 1.00 86.56 303 CYS A O 1
ATOM 2342 N N . VAL A 1 304 ? 17.730 -9.859 -16.359 1.00 86.69 304 VAL A N 1
ATOM 2343 C CA . VAL A 1 304 ? 18.101 -11.121 -15.706 1.00 86.69 304 VAL A CA 1
ATOM 2344 C C . VAL A 1 304 ? 17.629 -11.101 -14.246 1.00 86.69 304 VAL A C 1
ATOM 2346 O O . VAL A 1 304 ? 17.374 -10.037 -13.682 1.00 86.69 304 VAL A O 1
ATOM 2349 N N . SER A 1 305 ? 17.503 -12.281 -13.635 1.00 87.88 305 SER A N 1
ATOM 2350 C CA . SER A 1 30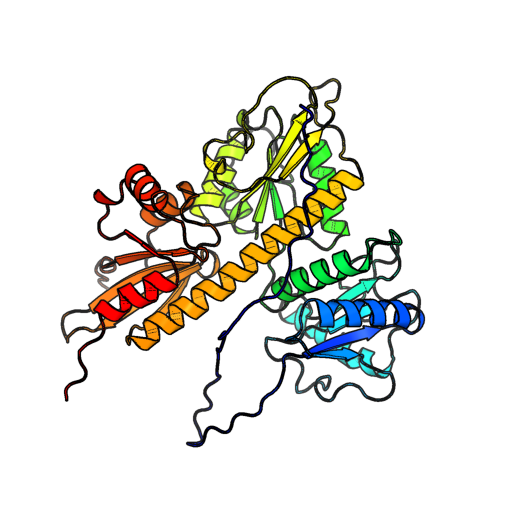5 ? 17.172 -12.435 -12.217 1.00 87.88 305 SER A CA 1
ATOM 2351 C C . SER A 1 305 ? 18.063 -11.576 -11.314 1.00 87.88 305 SER A C 1
ATOM 2353 O O . SER A 1 305 ? 19.287 -11.574 -11.465 1.00 87.88 305 SER A O 1
ATOM 2355 N N . LEU A 1 306 ? 17.440 -10.915 -10.344 1.00 91.44 306 LEU A N 1
ATOM 2356 C CA . LEU A 1 306 ? 18.090 -10.137 -9.296 1.00 91.44 306 LEU A CA 1
ATOM 2357 C C . LEU A 1 306 ? 18.911 -11.039 -8.370 1.00 91.44 306 LEU A C 1
ATOM 2359 O O . LEU A 1 306 ? 18.554 -12.205 -8.153 1.00 91.44 306 LEU A O 1
ATOM 2363 N N . SER A 1 307 ? 19.989 -10.499 -7.798 1.00 90.69 307 SER A N 1
ATOM 2364 C CA . SER A 1 307 ? 20.735 -11.207 -6.761 1.00 90.69 307 SER A CA 1
ATOM 2365 C C . SER A 1 307 ? 19.914 -11.304 -5.468 1.00 90.69 307 SER A C 1
ATOM 2367 O O . SER A 1 307 ? 18.937 -10.581 -5.260 1.00 90.69 307 SER A O 1
ATOM 2369 N N . GLN A 1 308 ? 20.311 -12.204 -4.566 1.00 85.94 308 GLN A N 1
ATOM 2370 C CA . GLN A 1 308 ? 19.669 -12.319 -3.254 1.00 85.94 308 GLN A CA 1
ATOM 2371 C C . GLN A 1 308 ? 19.804 -11.025 -2.430 1.00 85.94 308 GLN A C 1
ATOM 2373 O O . GLN A 1 308 ? 18.902 -10.690 -1.664 1.00 85.94 308 GLN A O 1
ATOM 2378 N N . GLU A 1 309 ? 20.903 -10.292 -2.616 1.00 85.94 309 GLU A N 1
ATOM 2379 C CA . GLU A 1 309 ? 21.137 -9.005 -1.964 1.00 85.94 309 GLU A CA 1
ATOM 2380 C C . GLU A 1 309 ? 20.186 -7.925 -2.499 1.00 85.94 309 GLU A C 1
ATOM 2382 O O . GLU A 1 309 ? 19.510 -7.262 -1.715 1.00 85.94 309 GLU A O 1
ATOM 2387 N N . ASP A 1 310 ? 20.017 -7.825 -3.819 1.00 90.31 310 ASP A N 1
ATOM 2388 C CA . ASP A 1 310 ? 19.071 -6.875 -4.424 1.00 90.31 310 ASP A CA 1
ATOM 2389 C C . ASP A 1 310 ? 17.631 -7.151 -3.966 1.00 90.31 310 ASP A C 1
ATOM 2391 O O . ASP A 1 310 ? 16.882 -6.236 -3.627 1.00 90.31 310 ASP A O 1
ATOM 2395 N N . LEU A 1 311 ? 17.238 -8.428 -3.889 1.00 89.62 311 LEU A N 1
ATOM 2396 C CA . LEU A 1 311 ? 15.924 -8.827 -3.376 1.00 89.62 311 LEU A CA 1
ATOM 2397 C C . LEU A 1 311 ? 15.722 -8.420 -1.908 1.00 89.62 311 LEU A C 1
ATOM 2399 O O . LEU A 1 311 ? 14.625 -7.994 -1.532 1.00 89.62 311 LEU A O 1
ATOM 2403 N N . ASN A 1 312 ? 16.764 -8.522 -1.077 1.00 83.31 312 ASN A N 1
ATOM 2404 C CA . ASN A 1 312 ? 16.730 -8.044 0.306 1.00 83.31 312 ASN A CA 1
ATOM 2405 C C . ASN A 1 312 ? 16.543 -6.523 0.373 1.00 83.31 312 ASN A C 1
ATOM 2407 O O . ASN A 1 312 ? 15.703 -6.046 1.141 1.00 83.31 312 ASN A O 1
ATOM 2411 N N . GLN A 1 313 ? 17.278 -5.769 -0.446 1.00 87.06 313 GLN A N 1
ATOM 2412 C CA . GLN A 1 313 ? 17.189 -4.307 -0.497 1.00 87.06 313 GLN A CA 1
ATOM 2413 C C . GLN A 1 313 ? 15.814 -3.833 -0.980 1.00 87.06 313 GLN A C 1
ATOM 2415 O O . GLN A 1 313 ? 15.207 -2.963 -0.351 1.00 87.06 313 GLN A O 1
ATOM 2420 N N . VAL A 1 314 ? 15.263 -4.479 -2.012 1.00 91.94 314 VAL A N 1
ATOM 2421 C CA . VAL A 1 314 ? 13.894 -4.236 -2.492 1.00 91.94 314 VAL A CA 1
ATOM 2422 C C . VAL A 1 314 ? 12.876 -4.457 -1.385 1.00 91.94 314 VAL A C 1
ATOM 2424 O O . VAL A 1 314 ? 11.993 -3.625 -1.177 1.00 91.94 314 VAL A O 1
ATOM 2427 N N . LEU A 1 315 ? 12.989 -5.567 -0.654 1.00 86.81 315 LEU A N 1
ATOM 2428 C CA . LEU A 1 315 ? 12.065 -5.882 0.429 1.00 86.81 315 LEU A CA 1
ATOM 2429 C C . LEU A 1 315 ? 12.130 -4.840 1.551 1.00 86.81 315 LEU A C 1
ATOM 2431 O O . LEU A 1 315 ? 11.089 -4.399 2.036 1.00 86.81 315 LEU A O 1
ATOM 2435 N N . VAL A 1 316 ? 13.335 -4.402 1.916 1.00 81.75 316 VAL A N 1
ATOM 2436 C CA . VAL A 1 316 ? 13.542 -3.313 2.876 1.00 81.75 316 VAL A CA 1
ATOM 2437 C C . VAL A 1 316 ? 12.872 -2.019 2.405 1.00 81.75 316 VAL A C 1
ATOM 2439 O O . VAL A 1 316 ? 12.176 -1.375 3.194 1.00 81.75 316 VAL A O 1
ATOM 2442 N N . ALA A 1 317 ? 13.044 -1.649 1.137 1.00 88.19 317 ALA A N 1
ATOM 2443 C CA . ALA A 1 317 ? 12.474 -0.427 0.581 1.00 88.19 317 ALA A CA 1
ATOM 2444 C C . ALA A 1 317 ? 10.933 -0.487 0.523 1.00 88.19 317 ALA A C 1
ATOM 2446 O O . ALA A 1 317 ? 10.252 0.477 0.883 1.00 88.19 317 ALA A O 1
ATOM 2447 N N . ILE A 1 318 ? 10.372 -1.648 0.165 1.00 89.25 318 ILE A N 1
ATOM 2448 C CA . ILE A 1 318 ? 8.927 -1.918 0.222 1.00 89.25 318 ILE A CA 1
ATOM 2449 C C . ILE A 1 318 ? 8.409 -1.758 1.656 1.00 89.25 318 ILE A C 1
ATOM 2451 O O . ILE A 1 318 ? 7.413 -1.073 1.880 1.00 89.25 318 ILE A O 1
ATOM 2455 N N . GLU A 1 319 ? 9.086 -2.345 2.644 1.00 83.50 319 GLU A N 1
ATOM 2456 C CA . GLU A 1 319 ? 8.700 -2.261 4.057 1.00 83.50 319 GLU A CA 1
ATOM 2457 C C . GLU A 1 319 ? 8.715 -0.826 4.589 1.00 83.50 319 GLU A C 1
ATOM 2459 O O . GLU A 1 319 ? 7.778 -0.410 5.275 1.00 83.50 319 GLU A O 1
ATOM 2464 N N . GLN A 1 320 ? 9.735 -0.045 4.232 1.00 81.00 320 GLN A N 1
ATOM 2465 C CA . GLN A 1 320 ? 9.811 1.378 4.569 1.00 81.00 320 GLN A CA 1
ATOM 2466 C C . GLN A 1 320 ? 8.644 2.161 3.963 1.00 81.00 320 GLN A C 1
ATOM 2468 O O . GLN A 1 320 ? 7.988 2.942 4.657 1.00 81.00 320 GLN A O 1
ATOM 2473 N N . ARG A 1 321 ? 8.326 1.912 2.689 1.00 86.69 321 ARG A N 1
ATOM 2474 C CA . ARG A 1 321 ? 7.196 2.567 2.028 1.00 86.69 321 ARG A CA 1
ATOM 2475 C C . ARG A 1 321 ? 5.859 2.196 2.670 1.00 86.69 321 ARG A C 1
ATOM 2477 O O . ARG A 1 321 ? 5.024 3.073 2.885 1.00 86.69 321 ARG A O 1
ATOM 2484 N N . LEU A 1 322 ? 5.656 0.928 3.020 1.00 82.06 322 LEU A N 1
ATOM 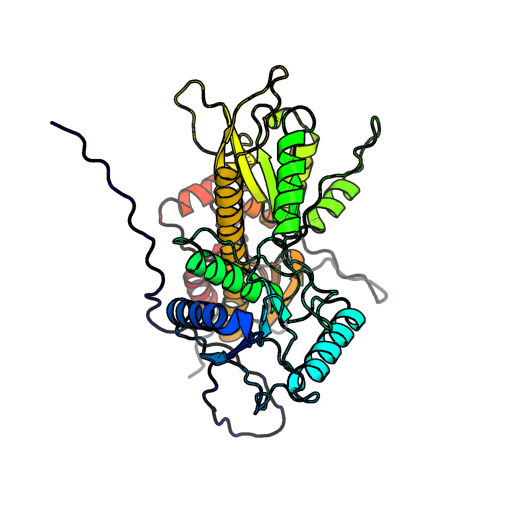2485 C CA . LEU A 1 322 ? 4.440 0.480 3.702 1.00 82.06 322 LEU A CA 1
ATOM 2486 C C . LEU A 1 322 ? 4.269 1.143 5.064 1.00 82.06 322 LEU A C 1
ATOM 2488 O O . LEU A 1 322 ? 3.164 1.575 5.387 1.00 82.06 322 LEU A O 1
ATOM 2492 N N . LEU A 1 323 ? 5.346 1.261 5.845 1.00 75.69 323 LEU A N 1
ATOM 2493 C CA . LEU A 1 323 ? 5.311 1.976 7.120 1.00 75.69 323 LEU A CA 1
ATOM 2494 C C . LEU A 1 323 ? 4.839 3.415 6.939 1.00 75.69 323 LEU A C 1
ATOM 2496 O O . LEU A 1 323 ? 3.970 3.863 7.686 1.00 75.69 323 LEU A O 1
ATOM 2500 N N . GLN A 1 324 ? 5.365 4.114 5.932 1.00 78.56 324 GLN A N 1
ATOM 2501 C CA . GLN A 1 324 ? 4.946 5.480 5.635 1.00 78.56 324 GLN A CA 1
ATOM 2502 C C . GLN A 1 324 ? 3.457 5.549 5.270 1.00 78.56 324 GLN A C 1
ATOM 2504 O O . GLN A 1 324 ? 2.722 6.370 5.818 1.00 78.56 324 GLN A O 1
ATOM 2509 N N . ILE A 1 325 ? 2.989 4.652 4.394 1.00 81.00 325 ILE A N 1
ATOM 2510 C CA . ILE A 1 325 ? 1.579 4.571 3.982 1.00 81.00 325 ILE A CA 1
ATOM 2511 C C . ILE A 1 325 ? 0.674 4.355 5.198 1.00 81.00 325 ILE A C 1
ATOM 2513 O O . ILE A 1 325 ? -0.318 5.065 5.367 1.00 81.00 325 ILE A O 1
ATOM 2517 N N . VAL A 1 326 ? 1.017 3.400 6.064 1.00 74.56 326 VAL A N 1
ATOM 2518 C CA . VAL A 1 326 ? 0.255 3.110 7.285 1.00 74.56 326 VAL A CA 1
ATOM 2519 C C . VAL A 1 326 ? 0.250 4.307 8.214 1.00 74.56 326 VAL A C 1
ATOM 2521 O O . VAL A 1 326 ? -0.807 4.689 8.710 1.00 74.56 326 VAL A O 1
ATOM 2524 N N . ARG A 1 327 ? 1.412 4.921 8.443 1.00 73.62 327 ARG A N 1
ATOM 2525 C CA . ARG A 1 327 ? 1.527 6.097 9.302 1.00 73.62 327 ARG A CA 1
ATOM 2526 C C . ARG A 1 327 ? 0.596 7.205 8.823 1.00 73.62 327 ARG A C 1
ATOM 2528 O O . ARG A 1 327 ? -0.186 7.706 9.627 1.00 73.62 327 ARG A O 1
ATOM 2535 N N . ASN A 1 328 ? 0.610 7.513 7.529 1.00 79.00 328 ASN A N 1
ATOM 2536 C CA . ASN A 1 328 ? -0.192 8.590 6.949 1.00 79.00 328 ASN A CA 1
ATOM 2537 C C . ASN A 1 328 ? -1.692 8.269 6.972 1.00 79.00 328 ASN A C 1
ATOM 2539 O O . ASN A 1 328 ? -2.475 9.088 7.452 1.00 79.00 328 ASN A O 1
ATOM 2543 N N . ARG A 1 329 ? -2.093 7.049 6.578 1.00 77.44 329 ARG A N 1
ATOM 2544 C CA . ARG A 1 329 ? -3.496 6.581 6.656 1.00 77.44 329 ARG A CA 1
ATOM 2545 C C . ARG A 1 329 ? -4.057 6.594 8.075 1.00 77.44 329 ARG A C 1
ATOM 2547 O O . ARG A 1 329 ? -5.269 6.593 8.256 1.00 77.44 329 ARG A O 1
ATOM 2554 N N . MET A 1 330 ? -3.192 6.594 9.087 1.00 69.94 330 MET A N 1
ATOM 2555 C CA . MET A 1 330 ? -3.622 6.609 10.478 1.00 69.94 330 MET A CA 1
ATOM 2556 C C . MET A 1 330 ? -3.583 7.986 11.109 1.00 69.94 330 MET A C 1
ATOM 2558 O O . MET A 1 330 ? -4.555 8.392 11.741 1.00 69.94 330 MET A O 1
ATOM 2562 N N . LYS A 1 331 ? -2.466 8.691 10.943 1.00 74.06 331 LYS A N 1
ATOM 2563 C CA . LYS A 1 331 ? -2.247 10.006 11.528 1.00 74.06 331 LYS A CA 1
ATOM 2564 C C . LYS A 1 331 ? -3.187 11.032 10.905 1.00 74.06 331 LYS A C 1
ATOM 2566 O O . LYS A 1 331 ? -3.869 11.734 11.646 1.00 74.06 331 LYS A O 1
ATOM 2571 N N . LEU A 1 332 ? -3.281 11.093 9.576 1.00 83.19 332 LEU A N 1
ATOM 2572 C CA . LEU A 1 332 ? -4.017 12.169 8.913 1.00 83.19 332 LEU A CA 1
ATOM 2573 C C . LEU A 1 332 ? -5.514 12.163 9.239 1.00 83.19 332 LEU A C 1
ATOM 2575 O O . LEU A 1 332 ? -5.994 13.189 9.723 1.00 83.19 332 LEU A O 1
ATOM 2579 N N . PRO A 1 333 ? -6.263 11.051 9.084 1.00 83.56 333 PRO A N 1
ATOM 2580 C CA . PRO A 1 333 ? -7.693 11.074 9.372 1.00 83.56 333 PRO A CA 1
ATOM 2581 C C . PRO A 1 333 ? -8.011 11.330 10.843 1.00 83.56 333 PRO A C 1
ATOM 2583 O O . PRO A 1 333 ? -9.006 11.991 11.138 1.00 83.56 333 PRO A O 1
ATOM 2586 N N . SER A 1 334 ? -7.191 10.819 11.774 1.00 75.81 334 SER A N 1
ATOM 2587 C CA . SER A 1 334 ? -7.432 11.019 13.207 1.00 75.81 334 SER A CA 1
ATOM 2588 C C . SER A 1 334 ? -7.240 12.483 13.603 1.00 75.81 334 SER A C 1
ATOM 2590 O O . SER A 1 334 ? -8.129 13.072 14.212 1.00 75.81 334 SER A O 1
ATOM 2592 N N . HIS A 1 335 ? -6.129 13.096 13.188 1.00 79.69 335 HIS A N 1
ATOM 2593 C CA . HIS A 1 335 ? -5.822 14.488 13.522 1.00 79.69 335 HIS A CA 1
ATOM 2594 C C . HIS A 1 335 ? -6.761 15.452 12.799 1.00 79.69 335 HIS A C 1
ATOM 2596 O O . HIS A 1 335 ? -7.229 16.418 13.400 1.00 79.69 335 HIS A O 1
ATOM 2602 N N . ALA A 1 336 ? -7.092 15.170 11.534 1.00 88.25 336 ALA A N 1
ATOM 2603 C CA . ALA A 1 336 ? -8.074 15.952 10.796 1.00 88.25 336 ALA A CA 1
ATOM 2604 C C . ALA A 1 336 ? -9.429 15.927 11.509 1.00 88.25 336 ALA A C 1
ATOM 2606 O O . ALA A 1 336 ? -9.984 16.986 11.804 1.00 88.25 336 ALA A O 1
ATOM 2607 N N . ARG A 1 337 ? -9.929 14.738 11.872 1.00 87.38 337 ARG A N 1
ATOM 2608 C CA . ARG A 1 337 ? -11.175 14.584 12.632 1.00 87.38 337 ARG A CA 1
ATOM 2609 C C . ARG A 1 337 ? -11.179 15.434 13.900 1.00 87.38 337 ARG A C 1
ATOM 2611 O O . ARG A 1 337 ? -12.127 16.178 14.127 1.00 87.38 337 ARG A O 1
ATOM 2618 N N . GLU A 1 338 ? -10.131 15.340 14.709 1.00 84.94 338 GLU A N 1
ATOM 2619 C CA . GLU A 1 338 ? -10.019 16.091 15.962 1.00 84.94 338 GLU A CA 1
ATOM 2620 C C . GLU A 1 338 ? -9.999 17.605 15.732 1.00 84.94 338 GLU A C 1
ATOM 2622 O O . GLU A 1 338 ? -10.629 18.350 16.487 1.00 84.94 338 GLU A O 1
ATOM 2627 N N . ALA A 1 339 ? -9.304 18.069 14.689 1.00 90.44 339 ALA A N 1
ATOM 2628 C CA . ALA A 1 339 ? -9.273 19.477 14.311 1.00 90.44 339 ALA A CA 1
ATOM 2629 C C . ALA A 1 339 ? -10.668 19.976 13.894 1.00 90.44 339 ALA A C 1
ATOM 2631 O O . ALA A 1 339 ? -11.112 21.022 14.369 1.00 90.44 339 ALA A O 1
ATOM 2632 N N . PHE A 1 340 ? -11.397 19.201 13.086 1.00 94.06 340 PHE A N 1
ATOM 2633 C CA . PHE A 1 340 ? -12.771 19.507 12.676 1.00 94.06 340 PHE A CA 1
ATOM 2634 C C . PHE A 1 340 ? -13.763 19.504 13.845 1.00 94.06 340 PHE A C 1
ATOM 2636 O O . PHE A 1 340 ? -14.529 20.457 14.017 1.00 94.06 340 PHE A O 1
ATOM 2643 N N . GLU A 1 341 ? -13.743 18.466 14.680 1.00 91.06 341 GLU A N 1
ATOM 2644 C CA . GLU A 1 341 ? -14.651 18.337 15.824 1.00 91.06 341 GLU A CA 1
ATOM 2645 C C . GLU A 1 341 ? -14.432 19.468 16.848 1.00 91.06 341 GLU A C 1
ATOM 2647 O O . GLU A 1 341 ? -15.398 19.979 17.423 1.00 91.06 341 GLU A O 1
ATOM 2652 N N . ARG A 1 342 ? -13.186 19.941 17.020 1.00 90.81 342 ARG A N 1
ATOM 2653 C CA . ARG A 1 342 ? -12.842 21.073 17.905 1.00 90.81 342 ARG A CA 1
ATOM 2654 C C . ARG A 1 342 ? -13.532 22.383 17.518 1.00 90.81 342 ARG A C 1
ATOM 2656 O O . ARG A 1 342 ? -13.813 23.196 18.397 1.00 90.81 342 ARG A O 1
ATOM 2663 N N . VAL A 1 343 ? -13.810 22.588 16.231 1.00 92.25 343 VAL A N 1
ATOM 2664 C CA . VAL A 1 343 ? -14.548 23.756 15.711 1.00 92.25 343 VAL A CA 1
ATOM 2665 C C . VAL A 1 343 ? -15.995 23.414 15.325 1.00 92.25 343 VAL A C 1
ATOM 2667 O O . VAL A 1 343 ? -16.644 24.148 14.571 1.00 92.25 343 VAL A O 1
ATOM 2670 N N . HIS A 1 344 ? -16.521 22.322 15.891 1.00 92.56 344 HIS A N 1
ATOM 2671 C CA . HIS A 1 344 ? -17.909 21.865 15.783 1.00 92.56 344 HIS A CA 1
ATOM 2672 C C . HIS A 1 344 ? -18.366 21.465 14.374 1.00 92.56 344 HIS A C 1
ATOM 2674 O O . HIS A 1 344 ? -19.554 21.551 14.058 1.00 92.56 344 HIS A O 1
ATOM 2680 N N . PHE A 1 345 ? -17.446 21.020 13.525 1.00 94.56 345 PHE A N 1
ATOM 2681 C CA . PHE A 1 345 ? -17.802 20.325 12.294 1.00 94.56 345 PHE A CA 1
ATOM 2682 C C . PHE A 1 345 ? -18.032 18.828 12.552 1.00 94.56 345 PHE A C 1
ATOM 2684 O O . PHE A 1 345 ? -17.421 18.235 13.440 1.00 94.56 345 PHE A O 1
ATOM 2691 N N . SER A 1 346 ? -18.913 18.208 11.765 1.00 93.31 346 SER A N 1
ATOM 2692 C CA . SER A 1 346 ? -19.042 16.750 11.698 1.00 93.31 346 SER A CA 1
ATOM 2693 C C . SER A 1 346 ? -17.838 16.129 10.987 1.00 93.31 346 SER A C 1
ATOM 2695 O O . SER A 1 346 ? -17.181 16.794 10.197 1.00 93.31 346 SER A O 1
ATOM 2697 N N . TRP A 1 347 ? -17.599 14.834 11.180 1.00 90.50 347 TRP A N 1
ATOM 2698 C CA . TRP A 1 347 ? -16.625 14.074 10.396 1.00 90.50 347 TRP A CA 1
ATOM 2699 C C . TRP A 1 347 ? -17.216 12.717 10.028 1.00 90.50 347 TRP A C 1
ATOM 2701 O O . TRP A 1 347 ? -17.619 11.952 10.903 1.00 90.50 347 TRP A O 1
ATOM 2711 N N . SER A 1 348 ? -17.301 12.433 8.733 1.00 86.75 348 SER A N 1
ATOM 2712 C CA . SER A 1 348 ? -17.890 11.204 8.203 1.00 86.75 348 SER A CA 1
ATOM 2713 C C . SER A 1 348 ? -17.027 10.634 7.085 1.00 86.75 348 SER A C 1
ATOM 2715 O O . SER A 1 348 ? -16.481 11.376 6.274 1.00 86.75 348 SER A O 1
ATOM 2717 N N . THR A 1 349 ? -16.877 9.314 7.048 1.00 85.00 349 THR A N 1
ATOM 2718 C CA . THR A 1 349 ? -16.141 8.627 5.981 1.00 85.00 349 THR A CA 1
ATOM 2719 C C . THR A 1 349 ? -17.043 8.463 4.763 1.00 85.00 349 THR A C 1
ATOM 2721 O O . THR A 1 349 ? -18.120 7.885 4.879 1.00 85.00 349 THR A O 1
ATOM 2724 N N . LEU A 1 350 ? -16.597 8.965 3.608 1.00 87.00 350 LEU A N 1
ATOM 2725 C CA . LEU A 1 350 ? -17.283 8.796 2.323 1.00 87.00 350 LEU A CA 1
ATOM 2726 C C . LEU A 1 350 ? -16.779 7.560 1.579 1.00 87.00 350 LEU A C 1
ATOM 2728 O O . LEU A 1 350 ? -17.569 6.746 1.115 1.00 87.00 350 LEU A O 1
ATOM 2732 N N . ASP A 1 351 ? -15.457 7.431 1.473 1.00 83.94 351 ASP A N 1
ATOM 2733 C CA . ASP A 1 351 ? -14.788 6.300 0.836 1.00 83.94 351 ASP A CA 1
ATOM 2734 C C . ASP A 1 351 ? -13.556 5.950 1.670 1.00 83.94 351 ASP A C 1
ATOM 2736 O O . ASP A 1 351 ? -12.554 6.667 1.677 1.00 83.94 351 ASP A O 1
ATOM 2740 N N . GLN A 1 352 ? -13.648 4.850 2.416 1.00 79.62 352 GLN A N 1
ATOM 2741 C CA . GLN A 1 352 ? -12.563 4.398 3.280 1.00 79.62 352 GLN A CA 1
ATOM 2742 C C . GLN A 1 352 ? -11.341 3.936 2.475 1.00 79.62 352 GLN A C 1
ATOM 2744 O O . GLN A 1 352 ? -10.212 4.146 2.918 1.00 79.62 352 GLN A O 1
ATOM 2749 N N . HIS A 1 353 ? -11.536 3.337 1.298 1.00 77.75 353 HIS A N 1
ATOM 2750 C CA . HIS A 1 353 ? -10.434 2.834 0.477 1.00 77.75 353 HIS A CA 1
ATOM 2751 C C . HIS A 1 353 ? -9.624 3.985 -0.124 1.00 77.75 353 HIS A C 1
ATOM 2753 O O . HIS A 1 353 ? -8.396 3.950 -0.089 1.00 77.75 353 HIS A O 1
ATOM 2759 N N . ARG A 1 354 ? -10.306 5.041 -0.582 1.00 86.06 354 ARG A N 1
ATOM 2760 C CA . ARG A 1 354 ? -9.680 6.252 -1.144 1.00 86.06 354 ARG A CA 1
ATOM 2761 C C . ARG A 1 354 ? -9.331 7.318 -0.102 1.00 86.06 354 ARG A C 1
ATOM 2763 O O . ARG A 1 354 ? -8.862 8.392 -0.470 1.00 86.06 354 ARG A O 1
ATOM 2770 N N . GLN A 1 355 ? -9.575 7.049 1.184 1.00 87.06 355 GLN A N 1
ATOM 2771 C CA . GLN A 1 355 ? -9.345 7.993 2.288 1.00 87.06 355 GLN A CA 1
ATOM 2772 C C . GLN A 1 355 ? -10.069 9.336 2.071 1.00 87.06 355 GLN A C 1
ATOM 2774 O O . GLN A 1 355 ? -9.486 10.414 2.213 1.00 87.06 355 GLN A O 1
ATOM 2779 N N . MET A 1 356 ? -11.349 9.258 1.697 1.00 92.44 356 MET A N 1
ATOM 2780 C CA . MET A 1 356 ? -12.216 10.410 1.451 1.00 92.44 356 MET A CA 1
ATOM 2781 C C . MET A 1 356 ? -13.195 10.609 2.601 1.00 92.44 356 MET A C 1
ATOM 2783 O O . MET A 1 356 ? -13.869 9.670 3.042 1.00 92.44 356 MET A O 1
ATOM 2787 N N . TYR A 1 357 ? -13.325 11.856 3.037 1.00 92.94 357 TYR A N 1
ATOM 2788 C CA . TYR A 1 357 ? -14.133 12.240 4.183 1.00 92.94 357 TYR A CA 1
ATOM 2789 C C . TYR A 1 357 ? -14.972 13.475 3.873 1.00 92.94 357 TYR A C 1
ATOM 2791 O O . TYR A 1 357 ? -14.570 14.360 3.119 1.00 92.94 357 TYR A O 1
ATOM 2799 N N . GLU A 1 358 ? -16.145 13.538 4.489 1.00 95.00 358 GLU A N 1
ATOM 2800 C CA . GLU A 1 358 ? -17.011 14.706 4.472 1.00 95.00 358 GLU A CA 1
ATOM 2801 C C . GLU A 1 358 ? -17.130 15.292 5.870 1.00 95.00 358 GLU A C 1
ATOM 2803 O O . GLU A 1 358 ? -17.372 14.588 6.859 1.00 95.00 358 GLU A O 1
ATOM 2808 N N . SER A 1 359 ? -17.029 16.615 5.911 1.00 94.81 359 SER A N 1
ATOM 2809 C CA . SER A 1 359 ? -17.191 17.416 7.105 1.00 94.81 359 SER A CA 1
ATOM 2810 C C . SER A 1 359 ? -18.218 18.512 6.871 1.00 94.81 359 SER A C 1
ATOM 2812 O O . SER A 1 359 ? -18.207 19.187 5.839 1.00 94.81 359 SER A O 1
ATOM 2814 N N . THR A 1 360 ? -19.152 18.686 7.807 1.00 93.75 360 THR A N 1
ATOM 2815 C CA . THR A 1 360 ? -20.213 19.682 7.660 1.00 93.75 360 THR A CA 1
ATOM 2816 C C . THR A 1 360 ? -20.530 20.409 8.955 1.00 93.75 360 THR A C 1
ATOM 2818 O O . THR A 1 360 ? -20.457 19.839 10.042 1.00 93.75 360 THR A O 1
ATOM 2821 N N . ARG A 1 361 ? -20.944 2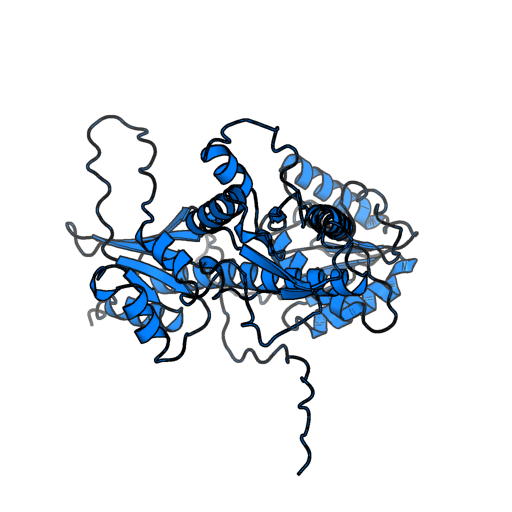1.670 8.841 1.00 92.06 361 ARG A N 1
ATOM 2822 C CA . ARG A 1 361 ? -21.416 22.467 9.974 1.00 92.06 361 ARG A CA 1
ATOM 2823 C C . ARG A 1 361 ? -22.565 23.363 9.554 1.00 92.06 361 ARG A C 1
ATOM 2825 O O . ARG A 1 361 ? -22.497 24.037 8.529 1.00 92.06 361 ARG A O 1
ATOM 2832 N N . LYS A 1 362 ? -23.641 23.373 10.341 1.00 88.31 362 LYS A N 1
ATOM 2833 C CA . LYS A 1 362 ? -24.761 24.297 10.127 1.00 88.31 362 LYS A CA 1
ATOM 2834 C C . LYS A 1 362 ? -24.373 25.676 10.644 1.00 88.31 362 LYS A C 1
ATOM 2836 O O . LYS A 1 362 ? -24.081 25.826 11.825 1.00 88.31 362 LYS A O 1
ATOM 2841 N N . GLU A 1 363 ? -24.410 26.673 9.770 1.00 82.19 363 GLU A N 1
ATOM 2842 C CA . GLU A 1 363 ? -24.160 28.064 10.151 1.00 82.19 363 GLU A CA 1
ATOM 2843 C C . GLU A 1 363 ? -25.450 28.758 10.597 1.00 82.19 363 GLU A C 1
ATOM 2845 O O . GLU A 1 363 ? -25.456 29.555 11.536 1.00 82.19 363 GLU A O 1
ATOM 2850 N N . SER A 1 364 ? -26.570 28.412 9.967 1.00 81.56 364 SER A N 1
ATOM 2851 C CA . SER A 1 364 ? -27.902 28.882 10.338 1.00 81.56 364 SER A CA 1
ATOM 2852 C C . SER A 1 364 ? -28.955 27.832 9.975 1.00 81.56 364 SER A C 1
ATOM 2854 O O . SER A 1 364 ? -28.633 26.735 9.518 1.00 81.56 364 SER A O 1
ATOM 2856 N N . ARG A 1 365 ? -30.242 28.168 10.132 1.00 75.88 365 ARG A N 1
ATOM 2857 C CA . ARG A 1 365 ? -31.341 27.325 9.629 1.00 75.88 365 ARG A CA 1
ATOM 2858 C C . ARG A 1 365 ? -31.305 27.138 8.105 1.00 75.88 365 ARG A C 1
ATOM 2860 O O . ARG A 1 365 ? -31.836 26.143 7.627 1.00 75.88 365 ARG A O 1
ATOM 2867 N N . PHE A 1 366 ? -30.676 28.057 7.366 1.00 78.75 366 PHE A N 1
ATOM 2868 C CA . PHE A 1 366 ? -30.681 28.073 5.899 1.00 78.75 366 PHE A CA 1
ATOM 2869 C C . PHE A 1 366 ? -29.301 27.866 5.262 1.00 78.75 366 PHE A C 1
ATOM 2871 O O . PHE A 1 366 ? -29.226 27.622 4.060 1.00 78.75 366 PHE A O 1
ATOM 2878 N N . SER A 1 367 ? -28.218 27.929 6.042 1.00 84.25 367 SER A N 1
ATOM 2879 C CA . SER A 1 367 ? -26.844 27.814 5.543 1.00 84.25 367 SER A CA 1
ATOM 2880 C C . SER A 1 367 ? -26.055 26.720 6.258 1.00 84.25 367 SER A C 1
ATOM 2882 O O . SER A 1 367 ? -26.146 26.536 7.474 1.00 84.25 367 SER A O 1
ATOM 2884 N N . GLN A 1 368 ? -25.263 25.991 5.478 1.00 89.19 368 GLN A N 1
ATOM 2885 C CA . GLN A 1 368 ? -24.391 24.917 5.932 1.00 89.19 368 GLN A CA 1
ATOM 2886 C C . GLN A 1 368 ? -23.083 25.008 5.155 1.00 89.19 368 GLN A C 1
ATOM 2888 O O . GLN A 1 368 ? -23.110 25.144 3.933 1.00 89.19 368 GLN A O 1
ATOM 2893 N N . THR A 1 369 ? -21.969 24.892 5.866 1.00 92.00 369 THR A N 1
ATOM 2894 C CA . THR A 1 369 ? -20.643 24.733 5.275 1.00 92.00 369 THR A CA 1
ATOM 2895 C C . THR A 1 369 ? -20.379 23.243 5.102 1.00 92.00 369 THR A C 1
ATOM 2897 O O . THR A 1 369 ? -20.546 22.475 6.053 1.00 92.00 369 THR A O 1
ATOM 2900 N N . ARG A 1 370 ? -19.993 22.823 3.897 1.00 93.31 370 ARG A N 1
ATOM 2901 C CA . ARG A 1 370 ? -19.616 21.446 3.555 1.00 93.31 370 ARG A CA 1
ATOM 2902 C C . ARG A 1 370 ? -18.202 21.428 2.999 1.00 93.31 370 ARG A C 1
ATOM 2904 O O . ARG A 1 370 ? -17.895 22.173 2.071 1.00 93.31 370 ARG A O 1
ATOM 2911 N N . MET A 1 371 ? -17.369 20.554 3.540 1.00 95.12 371 MET A N 1
ATOM 2912 C CA . MET A 1 371 ? -15.982 20.378 3.135 1.00 95.12 371 MET A CA 1
ATOM 2913 C C . MET A 1 371 ? -15.746 18.923 2.743 1.00 95.12 371 MET A C 1
ATOM 2915 O O . MET A 1 371 ? -16.153 18.007 3.461 1.00 95.12 371 MET A O 1
ATOM 2919 N N . LEU A 1 372 ? -15.096 18.731 1.600 1.00 95.94 372 LEU A N 1
ATOM 2920 C CA . LEU A 1 372 ? -14.584 17.442 1.156 1.00 95.94 372 LEU A CA 1
ATOM 2921 C C . LEU A 1 372 ? -13.104 17.371 1.523 1.00 95.94 372 LEU A C 1
ATOM 2923 O O . LEU A 1 372 ? -12.351 18.268 1.158 1.00 95.94 372 LEU A O 1
ATOM 2927 N N . ALA A 1 373 ? -12.684 16.320 2.213 1.00 95.94 373 ALA A N 1
ATOM 2928 C CA . ALA A 1 373 ? -11.294 16.122 2.598 1.00 95.94 373 ALA A CA 1
ATOM 2929 C C . ALA A 1 373 ? -10.755 14.808 2.026 1.00 95.94 373 ALA A C 1
ATOM 2931 O O . ALA A 1 373 ? -11.397 13.764 2.152 1.00 95.94 373 ALA A O 1
ATOM 2932 N N . HIS A 1 374 ? -9.563 14.862 1.440 1.00 96.25 374 HIS A N 1
ATOM 2933 C CA . HIS A 1 374 ? -8.768 13.691 1.095 1.00 96.25 374 HIS A CA 1
ATOM 2934 C C . HIS A 1 374 ? -7.562 13.617 2.027 1.00 96.25 374 HIS A C 1
ATOM 2936 O O . HIS A 1 374 ? -6.747 14.536 2.046 1.00 96.25 374 HIS A O 1
ATOM 2942 N N . CYS A 1 375 ? -7.444 12.538 2.799 1.00 92.06 375 CYS A N 1
ATOM 2943 C CA . CYS A 1 375 ? -6.244 12.263 3.588 1.00 92.06 375 CYS A CA 1
ATOM 2944 C C . CYS A 1 375 ? -5.255 11.480 2.723 1.00 92.06 375 CYS A C 1
ATOM 2946 O O . CYS A 1 375 ? -5.318 10.250 2.654 1.00 92.06 375 CYS A O 1
ATOM 2948 N N . SER A 1 376 ? -4.369 12.202 2.040 1.00 91.56 376 SER A N 1
ATOM 2949 C CA . SER A 1 376 ? -3.441 11.617 1.079 1.00 91.56 376 SER A CA 1
ATOM 2950 C C . SER A 1 376 ? -2.299 10.876 1.770 1.00 91.56 376 SER A C 1
ATOM 2952 O O . SER A 1 376 ? -1.710 11.336 2.744 1.00 91.56 376 SER A O 1
ATOM 2954 N N . VAL A 1 377 ? -1.947 9.717 1.222 1.00 85.25 377 VAL A N 1
ATOM 2955 C CA . VAL A 1 377 ? -0.721 8.989 1.583 1.00 85.25 377 VAL A CA 1
ATOM 2956 C C . VAL A 1 377 ? 0.535 9.668 1.050 1.00 85.25 377 VAL A C 1
ATOM 2958 O O . VAL A 1 377 ? 1.587 9.548 1.676 1.00 85.25 377 VAL A O 1
ATOM 2961 N N . ASP A 1 378 ? 0.413 10.378 -0.069 1.00 87.56 378 ASP A N 1
ATOM 2962 C CA . ASP A 1 378 ? 1.496 11.090 -0.739 1.00 87.56 378 ASP A CA 1
ATOM 2963 C C . ASP A 1 378 ? 1.385 12.599 -0.526 1.00 87.56 378 ASP A C 1
ATOM 2965 O O . ASP A 1 378 ? 0.289 13.144 -0.381 1.00 87.56 378 ASP A O 1
ATOM 2969 N N . GLY A 1 379 ? 2.528 13.281 -0.518 1.00 88.44 379 GLY A N 1
ATOM 2970 C CA . GLY A 1 379 ? 2.571 14.738 -0.453 1.00 88.44 379 GLY A CA 1
ATOM 2971 C C . GLY A 1 379 ? 2.027 15.405 -1.725 1.00 88.44 379 GLY A C 1
ATOM 2972 O O . GLY A 1 379 ? 1.859 14.752 -2.761 1.00 88.44 379 GLY A O 1
ATOM 2973 N N . PRO A 1 380 ? 1.783 16.725 -1.681 1.00 89.25 380 PRO A N 1
ATOM 2974 C CA . PRO A 1 380 ? 1.253 17.474 -2.817 1.00 89.25 380 PRO A CA 1
ATOM 2975 C C . PRO A 1 380 ? 2.251 17.601 -3.978 1.00 89.25 380 PRO A C 1
ATOM 2977 O O . PRO A 1 380 ? 1.835 17.895 -5.095 1.00 89.25 380 PRO A O 1
ATOM 2980 N N . THR A 1 381 ? 3.538 17.307 -3.749 1.00 89.00 381 THR A N 1
ATOM 2981 C CA . THR A 1 381 ? 4.566 17.167 -4.797 1.00 89.00 381 THR A CA 1
ATOM 2982 C C . THR A 1 381 ? 4.179 16.119 -5.838 1.00 89.00 381 THR A C 1
ATOM 2984 O O . THR A 1 381 ? 4.512 16.247 -7.015 1.00 89.00 381 THR A O 1
ATOM 2987 N N . PHE A 1 382 ? 3.387 15.110 -5.458 1.00 90.88 382 PHE A N 1
ATOM 2988 C CA . PHE A 1 382 ? 2.788 14.192 -6.414 1.00 90.88 382 PHE A CA 1
ATOM 2989 C C . PHE A 1 382 ? 1.563 14.826 -7.094 1.00 90.88 382 PHE A C 1
ATOM 2991 O O . PHE A 1 382 ? 0.412 14.452 -6.855 1.00 90.88 382 PHE A O 1
ATOM 2998 N N . HIS A 1 383 ? 1.821 15.770 -8.006 1.00 91.25 383 HIS A N 1
ATOM 2999 C CA . HIS A 1 383 ? 0.812 16.591 -8.691 1.00 91.25 383 HIS A CA 1
ATOM 3000 C C . HIS A 1 383 ? -0.358 15.793 -9.285 1.00 91.25 383 HIS A C 1
ATOM 3002 O O . HIS A 1 383 ? -1.488 16.275 -9.351 1.00 91.25 383 HIS A O 1
ATOM 3008 N N . ARG A 1 384 ? -0.103 14.563 -9.749 1.00 91.06 384 ARG A N 1
ATOM 3009 C CA . ARG A 1 384 ? -1.132 13.700 -10.344 1.00 91.06 384 ARG A CA 1
ATOM 3010 C C . ARG A 1 384 ? -2.193 13.265 -9.333 1.00 91.06 384 ARG A C 1
ATOM 3012 O O . ARG A 1 384 ? -3.361 13.231 -9.708 1.00 91.06 384 ARG A O 1
ATOM 3019 N N . SER A 1 385 ? -1.817 13.006 -8.079 1.00 91.69 385 SER A N 1
ATOM 3020 C CA . SER A 1 385 ? -2.773 12.703 -7.003 1.00 91.69 385 SER A CA 1
ATOM 3021 C C . SER A 1 385 ? -3.660 13.912 -6.699 1.00 91.69 385 SER A C 1
ATOM 3023 O O . SER A 1 385 ? -4.882 13.791 -6.603 1.00 91.69 385 SER A O 1
ATOM 3025 N N . VAL A 1 386 ? -3.074 15.113 -6.668 1.00 93.56 386 VAL A N 1
ATOM 3026 C CA . VAL A 1 386 ? -3.843 16.345 -6.455 1.00 93.56 386 VAL A CA 1
ATOM 3027 C C . VAL A 1 386 ? -4.837 16.585 -7.596 1.00 93.56 386 VAL A C 1
ATOM 3029 O O . VAL A 1 386 ? -6.011 16.839 -7.336 1.00 93.56 386 VAL A O 1
ATOM 3032 N N . LYS A 1 387 ? -4.421 16.413 -8.859 1.00 92.50 387 LYS A N 1
ATOM 3033 C CA . LYS A 1 387 ? -5.322 16.511 -10.028 1.00 92.50 387 LYS A CA 1
ATOM 3034 C C . LYS A 1 387 ? -6.430 15.452 -10.017 1.00 92.50 387 LYS A C 1
ATOM 3036 O O . LYS A 1 387 ? -7.572 15.734 -10.395 1.00 92.50 387 LYS A O 1
ATOM 3041 N N . ALA A 1 388 ? -6.126 14.240 -9.555 1.00 92.56 388 ALA A N 1
ATOM 3042 C CA . ALA A 1 388 ? -7.136 13.206 -9.355 1.00 92.56 388 ALA A CA 1
ATOM 3043 C C . ALA A 1 388 ? -8.163 13.628 -8.291 1.00 92.56 388 ALA A C 1
ATOM 3045 O O . ALA A 1 388 ? -9.360 13.428 -8.477 1.00 92.56 388 ALA A O 1
ATOM 3046 N N . PHE A 1 389 ? -7.731 14.287 -7.212 1.00 94.38 389 PHE A N 1
ATOM 3047 C CA . PHE A 1 389 ? -8.641 14.825 -6.200 1.00 94.38 389 PHE A CA 1
ATOM 3048 C C . PHE A 1 389 ? -9.444 16.047 -6.685 1.00 94.38 389 PHE A C 1
ATOM 3050 O O . PHE A 1 389 ? -10.639 16.147 -6.396 1.00 94.38 389 PHE A O 1
ATOM 3057 N N . GLN A 1 390 ? -8.844 16.938 -7.483 1.00 91.19 390 GLN A N 1
ATOM 3058 C CA . GLN A 1 390 ? -9.554 18.052 -8.135 1.00 91.19 390 GLN A CA 1
ATOM 3059 C C . GLN A 1 390 ? -10.756 17.548 -8.939 1.00 91.19 390 GLN A C 1
ATOM 3061 O O . GLN A 1 390 ? -11.867 18.063 -8.790 1.00 91.19 390 GLN A O 1
ATOM 3066 N N . SER A 1 391 ? -10.546 16.494 -9.730 1.00 89.81 391 SER A N 1
ATOM 3067 C CA . SER A 1 391 ? -11.574 15.860 -10.566 1.00 89.81 391 SER A CA 1
ATOM 3068 C C . SER A 1 391 ? -12.463 14.854 -9.823 1.00 89.81 391 SER A C 1
ATOM 3070 O O . SER A 1 391 ? -13.443 14.365 -10.386 1.00 89.81 391 SER A O 1
ATOM 3072 N N . TYR A 1 392 ? -12.167 14.552 -8.555 1.00 89.69 392 TYR A N 1
ATOM 3073 C CA . TYR A 1 392 ? -12.955 13.612 -7.771 1.00 89.69 392 TYR A CA 1
ATOM 3074 C C . TYR A 1 392 ? -14.316 14.206 -7.389 1.00 89.69 392 TYR A C 1
ATOM 3076 O O . TYR A 1 392 ? -14.426 15.306 -6.828 1.00 89.69 392 TYR A O 1
ATOM 3084 N N . HIS A 1 393 ? -15.356 13.414 -7.642 1.00 85.44 393 HIS A N 1
ATOM 3085 C CA . HIS A 1 393 ? -16.728 13.672 -7.236 1.00 85.44 393 HIS A CA 1
ATOM 3086 C C . HIS A 1 393 ? -17.274 12.423 -6.531 1.00 85.44 393 HIS A C 1
ATOM 3088 O O . HIS A 1 393 ? -17.255 11.345 -7.130 1.00 85.44 393 HIS A O 1
ATOM 3094 N N . PRO A 1 394 ? -17.763 12.533 -5.281 1.00 81.12 394 PRO A N 1
ATOM 3095 C CA . PRO A 1 394 ? -18.392 11.408 -4.602 1.00 81.12 394 PRO A CA 1
ATOM 3096 C C . PRO A 1 394 ? -19.564 10.869 -5.426 1.00 81.12 394 PRO A C 1
ATOM 3098 O O . PRO A 1 394 ? -20.363 11.650 -5.950 1.00 81.12 394 PRO A O 1
ATOM 3101 N N . ALA A 1 395 ? -19.686 9.545 -5.525 1.00 67.19 395 ALA A N 1
ATOM 3102 C CA . ALA A 1 395 ? -20.857 8.931 -6.138 1.00 67.19 395 ALA A CA 1
ATOM 3103 C C . ALA A 1 395 ? -22.124 9.392 -5.396 1.00 67.19 395 ALA A C 1
ATOM 3105 O O . ALA A 1 395 ? -22.152 9.424 -4.163 1.00 67.19 395 ALA A O 1
ATOM 3106 N N . ALA A 1 396 ? -23.176 9.764 -6.133 1.00 51.78 396 ALA A N 1
ATOM 3107 C CA . ALA A 1 396 ? -24.472 10.034 -5.521 1.00 51.78 396 ALA A CA 1
ATOM 3108 C C . ALA A 1 396 ? -24.913 8.779 -4.749 1.00 51.78 396 ALA A C 1
ATOM 3110 O O . ALA A 1 396 ? -24.856 7.675 -5.294 1.00 51.78 396 ALA A O 1
ATOM 3111 N N . ALA A 1 397 ? -25.309 8.935 -3.482 1.00 40.59 397 ALA A N 1
ATOM 3112 C CA . ALA A 1 397 ? -25.804 7.822 -2.674 1.00 40.59 397 ALA A CA 1
ATOM 3113 C C . ALA A 1 397 ? -26.887 7.044 -3.451 1.00 40.59 397 ALA A C 1
ATOM 3115 O O . ALA A 1 397 ? -27.700 7.682 -4.132 1.00 40.59 397 ALA A O 1
ATOM 3116 N N . PRO A 1 398 ? -26.930 5.699 -3.378 1.00 34.78 398 PRO A N 1
ATOM 3117 C CA . PRO A 1 398 ? -27.977 4.938 -4.044 1.00 34.78 398 PRO A CA 1
ATOM 3118 C C . PRO A 1 398 ? -29.332 5.427 -3.529 1.00 34.78 398 PRO A C 1
ATOM 3120 O O . PRO A 1 398 ? -29.584 5.432 -2.323 1.00 34.78 398 PRO A O 1
ATOM 3123 N N . ALA A 1 399 ? -30.177 5.888 -4.451 1.00 37.56 399 ALA A N 1
ATOM 3124 C CA . ALA A 1 399 ? -31.504 6.420 -4.178 1.00 37.56 399 ALA A CA 1
ATOM 3125 C C . ALA A 1 399 ? -32.440 5.305 -3.678 1.00 37.56 399 ALA A C 1
ATOM 3127 O O . ALA A 1 399 ? -33.281 4.786 -4.408 1.00 37.56 399 ALA A O 1
ATOM 3128 N N . GLY A 1 400 ? -32.282 4.913 -2.417 1.00 37.47 400 GLY A N 1
ATOM 3129 C CA . GLY A 1 400 ? -33.266 4.146 -1.668 1.00 37.47 400 GLY A CA 1
ATOM 3130 C C . GLY A 1 400 ? -34.323 5.092 -1.111 1.00 37.47 400 GLY A C 1
ATOM 3131 O O . GLY A 1 400 ? -34.257 5.471 0.053 1.00 37.47 400 GLY A O 1
ATOM 3132 N N . GLY A 1 401 ? -35.270 5.514 -1.947 1.00 35.34 401 GLY A N 1
ATOM 3133 C CA . GLY A 1 401 ? -36.394 6.351 -1.525 1.00 35.34 401 GLY A CA 1
ATOM 3134 C C . GLY A 1 401 ? -36.928 7.221 -2.657 1.00 35.34 401 GLY A C 1
ATOM 3135 O O . GLY A 1 401 ? -36.176 7.925 -3.321 1.00 35.34 401 GLY A O 1
ATOM 3136 N N . SER A 1 402 ? -38.235 7.139 -2.897 1.00 37.31 402 SER A N 1
ATOM 3137 C CA . SER A 1 402 ? -38.933 7.814 -3.990 1.00 37.31 402 SER A CA 1
ATOM 3138 C C . SER A 1 402 ? -38.766 9.339 -3.998 1.00 37.31 402 SER A C 1
ATOM 3140 O O . SER A 1 402 ? -38.847 9.974 -2.951 1.00 37.31 402 SER A O 1
ATOM 3142 N N . ALA A 1 403 ? -38.749 9.880 -5.220 1.00 39.00 403 ALA A N 1
ATOM 3143 C CA . ALA A 1 403 ? -39.068 11.254 -5.612 1.00 39.00 403 ALA A CA 1
ATOM 3144 C C . ALA A 1 403 ? -38.037 12.355 -5.277 1.00 39.00 403 ALA A C 1
ATOM 3146 O O . ALA A 1 403 ? -37.895 12.805 -4.147 1.00 39.00 403 ALA A O 1
ATOM 3147 N N . GLY A 1 404 ? -37.416 12.881 -6.341 1.00 44.16 404 GLY A N 1
ATOM 3148 C CA . GLY A 1 404 ? -36.953 14.269 -6.405 1.00 44.16 404 GLY A CA 1
ATOM 3149 C C . GLY A 1 404 ? -35.749 14.631 -5.537 1.00 44.16 404 GLY A C 1
ATOM 3150 O O . GLY A 1 404 ? -35.800 15.617 -4.808 1.00 44.16 404 GLY A O 1
ATOM 3151 N N . THR A 1 405 ? -34.641 13.898 -5.618 1.00 38.31 405 THR A N 1
ATOM 3152 C CA . THR A 1 405 ? -33.389 14.364 -5.007 1.00 38.31 405 THR A CA 1
ATOM 3153 C C . THR A 1 405 ? -32.717 15.381 -5.924 1.00 38.31 405 THR A C 1
ATOM 3155 O O . THR A 1 405 ? -32.170 15.024 -6.968 1.00 38.31 405 THR A O 1
ATOM 3158 N N . ALA A 1 406 ? -32.769 16.656 -5.531 1.00 42.81 406 ALA A N 1
ATOM 3159 C CA . ALA A 1 406 ? -31.899 17.701 -6.063 1.00 42.81 406 ALA A CA 1
ATOM 3160 C C . ALA A 1 406 ? -30.436 17.205 -6.105 1.00 42.81 406 ALA A C 1
ATOM 3162 O O . ALA A 1 406 ? -30.052 16.411 -5.238 1.00 42.81 406 ALA A O 1
ATOM 3163 N N . PRO A 1 407 ? -29.617 17.654 -7.078 1.00 48.66 407 PRO A N 1
ATOM 3164 C CA . PRO A 1 407 ? -28.211 17.267 -7.137 1.00 48.66 407 PRO A CA 1
ATOM 3165 C C . PRO A 1 407 ? -27.544 17.516 -5.775 1.00 48.66 407 PRO A C 1
ATOM 3167 O O . PRO A 1 407 ? -27.895 18.496 -5.101 1.00 48.66 407 PRO A O 1
ATOM 3170 N N . PRO A 1 408 ? -26.615 16.644 -5.334 1.00 56.56 408 PRO A N 1
ATOM 3171 C CA . PRO A 1 408 ? -25.915 16.852 -4.074 1.00 56.56 408 PRO A CA 1
ATOM 3172 C C . PRO A 1 408 ? -25.337 18.270 -4.070 1.00 56.56 408 PRO A C 1
ATOM 3174 O O . PRO A 1 408 ? -24.682 18.677 -5.029 1.00 56.56 408 PRO A O 1
ATOM 3177 N N . ARG A 1 409 ? -25.630 19.051 -3.019 1.00 64.25 409 ARG A N 1
ATOM 3178 C CA . ARG A 1 409 ? -25.137 20.434 -2.902 1.00 64.25 409 ARG A CA 1
ATOM 3179 C C . ARG A 1 409 ? -23.624 20.460 -3.148 1.00 64.25 409 ARG A C 1
ATOM 3181 O O . ARG A 1 409 ? -22.918 19.583 -2.657 1.00 64.25 409 ARG A O 1
ATOM 3188 N N . ALA A 1 410 ? -23.129 21.460 -3.869 1.00 80.00 410 ALA A N 1
ATOM 3189 C CA . ALA A 1 410 ? -21.693 21.613 -4.075 1.00 80.00 410 ALA A CA 1
ATOM 3190 C C . ALA A 1 410 ? -20.953 21.739 -2.729 1.00 80.00 410 ALA A C 1
ATOM 3192 O O . ALA A 1 410 ? -21.507 22.248 -1.747 1.00 80.00 410 ALA A O 1
ATOM 3193 N N . TYR A 1 411 ? -19.713 21.254 -2.682 1.00 89.50 411 TYR A N 1
ATOM 3194 C CA . TYR A 1 411 ? -18.822 21.501 -1.552 1.00 89.50 411 TYR A CA 1
ATOM 3195 C C . TYR A 1 411 ? -18.383 22.963 -1.554 1.00 89.50 411 TYR A C 1
ATOM 3197 O O . TYR A 1 411 ? -18.125 23.535 -2.609 1.00 89.50 411 TYR A O 1
ATOM 3205 N N . ASN A 1 412 ? -18.291 23.558 -0.367 1.00 92.06 412 ASN A N 1
ATOM 3206 C CA . ASN A 1 412 ? -17.752 24.904 -0.196 1.00 92.06 412 ASN A CA 1
ATOM 3207 C C . ASN A 1 412 ? -16.221 24.904 -0.246 1.00 92.06 412 ASN A C 1
ATOM 3209 O O . ASN A 1 412 ? -15.637 25.914 -0.609 1.00 92.06 412 ASN A O 1
ATOM 3213 N N . PHE A 1 413 ? -15.594 23.787 0.136 1.00 93.56 413 PHE A N 1
ATOM 3214 C CA . PHE A 1 413 ? -14.144 23.615 0.143 1.00 93.56 413 PHE A CA 1
ATOM 3215 C C . PHE A 1 413 ? -13.772 22.168 -0.190 1.00 93.56 413 PHE A C 1
ATOM 3217 O O . PHE A 1 413 ? -14.479 21.231 0.203 1.00 93.56 413 PHE A O 1
ATOM 3224 N N . LYS A 1 414 ? -12.640 21.995 -0.868 1.00 95.12 414 LYS A N 1
ATOM 3225 C CA . LYS A 1 414 ? -11.925 20.731 -1.036 1.00 95.12 414 LYS A CA 1
ATOM 3226 C C . LYS A 1 414 ? -10.567 20.862 -0.350 1.00 95.12 414 LYS A C 1
ATOM 3228 O O . LYS A 1 414 ? -9.851 21.825 -0.591 1.00 95.12 414 LYS A O 1
ATOM 3233 N N . LEU A 1 415 ? -10.210 19.915 0.506 1.00 96.50 415 LEU A N 1
ATOM 3234 C CA . LEU A 1 415 ? -8.962 19.938 1.264 1.00 96.50 415 LEU A CA 1
ATOM 3235 C C . LEU A 1 415 ? -8.141 18.696 0.924 1.00 96.50 415 LEU A C 1
ATOM 3237 O O . LEU A 1 415 ? -8.565 17.573 1.207 1.00 96.50 415 LEU A O 1
ATOM 3241 N N . PHE A 1 416 ? -6.981 18.900 0.310 1.00 96.19 416 PHE A N 1
ATOM 3242 C CA . PHE A 1 416 ? -5.976 17.863 0.114 1.00 96.19 416 PHE A CA 1
ATOM 3243 C C . PHE A 1 416 ? -5.046 17.879 1.327 1.00 96.19 416 PHE A C 1
ATOM 3245 O O . PHE A 1 416 ? -4.227 18.787 1.473 1.00 96.19 416 PHE A O 1
ATOM 3252 N N . LEU A 1 417 ? -5.223 16.905 2.218 1.00 94.88 417 LEU A N 1
ATOM 3253 C CA . LEU A 1 417 ? -4.514 16.826 3.489 1.00 94.88 417 LEU A CA 1
ATOM 3254 C C . LEU A 1 417 ? -3.282 15.933 3.362 1.00 94.88 417 LEU A C 1
ATOM 3256 O O . LEU A 1 417 ? -3.395 14.800 2.886 1.00 94.88 417 LEU A O 1
ATOM 3260 N N . TYR A 1 418 ? -2.136 16.416 3.834 1.00 92.25 418 TYR A N 1
ATOM 3261 C CA . TYR A 1 418 ? -0.857 15.698 3.814 1.00 92.25 418 TYR A CA 1
ATOM 3262 C C . TYR A 1 418 ? -0.086 15.875 5.132 1.00 92.25 418 TYR A C 1
ATOM 3264 O O . TYR A 1 418 ? -0.413 16.740 5.943 1.00 92.25 418 TYR A O 1
ATOM 3272 N N . ASP A 1 419 ? 0.886 14.990 5.393 1.00 82.25 419 ASP A N 1
ATOM 3273 C CA . ASP A 1 419 ? 1.517 14.884 6.721 1.00 82.25 419 ASP A CA 1
ATOM 3274 C C . ASP A 1 419 ? 2.779 15.728 6.903 1.00 82.25 419 ASP A C 1
ATOM 3276 O O . ASP A 1 419 ? 2.994 16.292 7.976 1.00 82.25 419 ASP A O 1
ATOM 3280 N N . GLU A 1 420 ? 3.630 15.780 5.880 1.00 76.81 420 GLU A N 1
ATOM 3281 C CA . GLU A 1 420 ? 4.918 16.468 5.952 1.00 76.81 420 GLU A CA 1
ATOM 3282 C C . GLU A 1 420 ? 4.795 17.884 5.388 1.00 76.81 420 GLU A C 1
ATOM 3284 O O . GLU A 1 420 ? 4.370 18.027 4.239 1.00 76.81 420 GLU A O 1
ATOM 3289 N N . PRO A 1 421 ? 5.165 18.926 6.154 1.00 74.19 421 PRO A N 1
ATOM 3290 C CA . PRO A 1 421 ? 5.128 20.294 5.660 1.00 74.19 421 PRO A CA 1
ATOM 3291 C C . PRO A 1 421 ? 6.055 20.423 4.453 1.00 74.19 421 PRO A C 1
ATOM 3293 O O . PRO A 1 421 ? 7.207 19.983 4.479 1.00 74.19 421 PRO A O 1
ATOM 3296 N N . VAL A 1 422 ? 5.550 21.035 3.388 1.00 75.12 422 VAL A N 1
ATOM 3297 C CA . VAL A 1 422 ? 6.340 21.318 2.193 1.00 75.12 422 VAL A CA 1
ATOM 3298 C C . VAL A 1 422 ? 6.904 22.732 2.347 1.00 75.12 422 VAL A C 1
ATOM 3300 O O . VAL A 1 422 ? 6.132 23.662 2.562 1.00 75.12 422 VAL A O 1
ATOM 3303 N N . PRO A 1 423 ? 8.234 22.921 2.303 1.00 69.81 423 PRO A N 1
ATOM 3304 C CA . PRO A 1 423 ? 8.828 24.227 2.552 1.00 69.81 423 PRO A CA 1
ATOM 3305 C C . PRO A 1 423 ? 8.548 25.190 1.397 1.00 69.81 423 PRO A C 1
ATOM 3307 O O . PRO A 1 423 ? 8.648 24.809 0.230 1.00 69.81 423 PRO A O 1
ATOM 3310 N N . GLU A 1 424 ? 8.278 26.451 1.719 1.00 62.81 424 GLU A N 1
ATOM 3311 C CA . GLU A 1 424 ? 8.233 27.523 0.722 1.00 62.81 424 GLU A CA 1
ATOM 3312 C C . GLU A 1 424 ? 9.613 27.726 0.066 1.00 62.81 424 GLU A C 1
ATOM 3314 O O . GLU A 1 424 ? 10.635 27.602 0.755 1.00 62.81 424 GLU A O 1
ATOM 3319 N N . PRO A 1 425 ? 9.689 28.022 -1.248 1.00 63.38 425 PRO A N 1
ATOM 3320 C CA . PRO A 1 425 ? 8.592 28.355 -2.171 1.00 63.38 425 PRO A CA 1
ATOM 3321 C C . PRO A 1 425 ? 7.986 27.143 -2.905 1.00 63.38 425 PRO A C 1
ATOM 3323 O O . PRO A 1 425 ? 7.237 27.309 -3.865 1.00 63.38 425 PRO A O 1
ATOM 3326 N N . ASN A 1 426 ? 8.314 25.905 -2.509 1.00 80.06 426 ASN A N 1
ATOM 3327 C CA . ASN A 1 426 ? 7.874 24.729 -3.265 1.00 80.06 426 ASN A CA 1
ATOM 3328 C C . ASN A 1 426 ? 6.341 24.608 -3.287 1.00 80.06 426 ASN A C 1
ATOM 3330 O O . ASN A 1 426 ? 5.800 24.102 -4.263 1.00 80.06 426 ASN A O 1
ATOM 3334 N N . LEU A 1 427 ? 5.628 25.061 -2.246 1.00 81.19 427 LEU A N 1
ATOM 3335 C CA . LEU A 1 427 ? 4.160 25.067 -2.238 1.00 81.19 427 LEU A CA 1
ATOM 3336 C C . LEU A 1 427 ? 3.575 26.072 -3.229 1.00 81.19 427 LEU A C 1
ATOM 3338 O O . LEU A 1 427 ? 2.648 25.710 -3.954 1.00 81.19 427 LEU A O 1
ATOM 3342 N N . GLU A 1 428 ? 4.123 27.287 -3.298 1.00 82.38 428 GLU A N 1
ATOM 3343 C CA . GLU A 1 428 ? 3.751 28.284 -4.310 1.00 82.38 428 GLU A CA 1
ATOM 3344 C C . GLU A 1 428 ? 3.982 27.747 -5.734 1.00 82.38 428 GLU A C 1
ATOM 3346 O O . GLU A 1 428 ? 3.066 27.769 -6.558 1.00 82.38 428 GLU A O 1
ATOM 3351 N N . GLU A 1 429 ? 5.148 27.151 -6.005 1.00 85.94 429 GLU A N 1
ATOM 3352 C CA . GLU A 1 429 ? 5.455 26.544 -7.309 1.00 85.94 429 GLU A CA 1
ATOM 3353 C C . GLU A 1 429 ? 4.504 25.384 -7.656 1.00 85.94 429 GLU A C 1
ATOM 3355 O O . GLU A 1 429 ? 4.039 25.258 -8.796 1.00 85.94 429 GLU A O 1
ATOM 3360 N N . ILE A 1 430 ? 4.174 24.537 -6.673 1.00 85.31 430 ILE A N 1
ATOM 3361 C CA . ILE A 1 430 ? 3.186 23.461 -6.829 1.00 85.31 430 ILE A CA 1
ATOM 3362 C C . ILE A 1 430 ? 1.809 24.058 -7.150 1.00 85.31 430 ILE A C 1
ATOM 3364 O O . ILE A 1 430 ? 1.127 23.570 -8.055 1.00 85.31 430 ILE A O 1
ATOM 3368 N N . ALA A 1 431 ? 1.391 25.108 -6.441 1.00 85.44 431 ALA A N 1
ATOM 3369 C CA . ALA A 1 431 ? 0.100 25.757 -6.637 1.00 85.44 431 ALA A CA 1
ATOM 3370 C C . ALA A 1 431 ? -0.031 26.366 -8.041 1.00 85.44 431 ALA A C 1
ATOM 3372 O O . ALA A 1 431 ? -1.052 26.151 -8.701 1.00 85.44 431 ALA A O 1
ATOM 3373 N N . GLU A 1 432 ? 1.013 27.041 -8.530 1.00 87.69 432 GLU A N 1
ATOM 3374 C CA . GLU A 1 432 ? 1.083 27.564 -9.899 1.00 87.69 432 GLU A CA 1
ATOM 3375 C C . GLU A 1 432 ? 1.037 26.435 -10.938 1.00 87.69 432 GLU A C 1
ATOM 3377 O O . GLU A 1 432 ? 0.251 26.475 -11.889 1.00 87.69 432 GLU A O 1
ATOM 3382 N N . HIS A 1 433 ? 1.825 25.371 -10.746 1.00 86.62 433 HIS A N 1
ATOM 3383 C CA . HIS A 1 433 ? 1.844 24.226 -11.661 1.00 86.62 433 HIS A CA 1
ATOM 3384 C C . HIS A 1 433 ? 0.488 23.502 -11.738 1.00 86.62 433 HIS A C 1
ATOM 3386 O O . HIS A 1 433 ? 0.098 22.956 -12.782 1.00 86.62 433 HIS A O 1
ATOM 3392 N N . LEU A 1 434 ? -0.230 23.462 -10.617 1.00 86.38 434 LEU A N 1
ATOM 3393 C CA . LEU A 1 434 ? -1.557 22.869 -10.492 1.00 86.38 434 LEU A CA 1
ATOM 3394 C C . LEU A 1 434 ? -2.693 23.820 -10.883 1.00 86.38 434 LEU A C 1
ATOM 3396 O O . LEU A 1 434 ? -3.833 23.355 -10.944 1.00 86.38 434 LEU A O 1
ATOM 3400 N N . ARG A 1 435 ? -2.387 25.092 -11.180 1.00 88.12 435 ARG A N 1
ATOM 3401 C CA . ARG A 1 435 ? -3.359 26.156 -11.472 1.00 88.12 435 ARG A CA 1
ATOM 3402 C C . ARG A 1 435 ? -4.437 26.273 -10.397 1.00 88.12 435 ARG A C 1
ATOM 3404 O O . ARG A 1 435 ? -5.633 26.273 -10.685 1.00 88.12 435 ARG A O 1
ATOM 3411 N N . LEU A 1 436 ? -4.022 26.287 -9.129 1.00 85.62 436 LEU A N 1
ATOM 3412 C CA . LEU A 1 436 ? -4.961 26.400 -8.005 1.00 85.62 436 LEU A CA 1
ATOM 3413 C C . LEU A 1 436 ? -5.676 27.759 -7.961 1.00 85.62 436 LEU A C 1
ATOM 3415 O O . LEU A 1 436 ? -6.728 27.873 -7.342 1.00 85.62 436 LEU A O 1
ATOM 3419 N N . ASP A 1 437 ? -5.156 28.770 -8.654 1.00 84.44 437 ASP A N 1
ATOM 3420 C CA . ASP A 1 437 ? -5.837 30.040 -8.903 1.00 84.44 437 ASP A CA 1
ATOM 3421 C C . ASP A 1 437 ? -7.141 29.869 -9.708 1.00 84.44 437 ASP A C 1
ATOM 3423 O O . ASP A 1 437 ? -8.103 30.607 -9.486 1.00 84.44 437 ASP A O 1
ATOM 3427 N N . GLU A 1 438 ? -7.208 28.859 -10.584 1.00 87.12 438 GLU A N 1
ATOM 3428 C CA . GLU A 1 438 ? -8.408 28.498 -11.350 1.00 87.12 438 GLU A CA 1
ATOM 3429 C C . GLU A 1 438 ? -9.415 27.651 -10.526 1.00 87.12 438 GLU A C 1
ATOM 3431 O O . GLU A 1 438 ? -10.580 27.538 -10.916 1.00 87.12 438 GLU A O 1
ATOM 3436 N N . ASP A 1 439 ? -9.013 27.089 -9.373 1.00 84.94 439 ASP A N 1
ATOM 3437 C CA . ASP A 1 439 ? -9.863 26.299 -8.459 1.00 84.94 439 ASP A CA 1
ATOM 3438 C C . ASP A 1 439 ? -9.814 26.850 -7.017 1.00 84.94 439 ASP A C 1
ATOM 3440 O O . ASP A 1 439 ? -9.162 26.276 -6.139 1.00 84.94 439 ASP A O 1
ATOM 3444 N N . PRO A 1 440 ? -10.558 27.935 -6.717 1.00 84.69 440 PRO A N 1
ATOM 3445 C CA . PRO A 1 440 ? -10.511 28.593 -5.409 1.00 84.69 440 PRO A CA 1
ATOM 3446 C C . PRO A 1 440 ? -11.084 27.738 -4.265 1.00 84.69 440 PRO A C 1
ATOM 3448 O O . PRO A 1 440 ? -11.022 28.141 -3.098 1.00 84.69 440 PRO A O 1
ATOM 3451 N N . LEU A 1 441 ? -11.697 26.590 -4.580 1.00 89.50 441 LEU A N 1
ATOM 3452 C CA . LEU A 1 441 ? -12.271 25.683 -3.592 1.00 89.50 441 LEU A CA 1
ATOM 3453 C C . LEU A 1 441 ? -11.226 24.707 -3.052 1.00 89.50 441 LEU A C 1
ATOM 3455 O O . LEU A 1 441 ? -11.376 24.265 -1.909 1.00 89.50 441 LEU A O 1
ATOM 3459 N N . LEU A 1 442 ? -10.208 24.355 -3.845 1.00 93.00 442 LEU A N 1
ATOM 3460 C CA . LEU A 1 442 ? -9.169 23.419 -3.437 1.00 93.00 442 LEU A CA 1
ATOM 3461 C C . LEU A 1 442 ? -8.073 24.113 -2.630 1.00 93.00 442 LEU A C 1
ATOM 3463 O O . LEU A 1 442 ? -7.494 25.113 -3.040 1.00 93.00 442 LEU A O 1
ATOM 3467 N N . ARG A 1 443 ? -7.737 23.518 -1.487 1.00 92.38 443 ARG A N 1
ATOM 3468 C CA . ARG A 1 443 ? -6.584 23.898 -0.674 1.00 92.38 443 ARG A CA 1
ATOM 3469 C C . ARG A 1 443 ? -5.698 22.688 -0.428 1.00 92.38 443 ARG A C 1
ATOM 3471 O O . ARG A 1 443 ? -6.201 21.611 -0.102 1.00 92.38 443 ARG A O 1
ATOM 3478 N N . LEU A 1 444 ? -4.394 22.889 -0.564 1.00 93.75 444 LEU A N 1
ATOM 3479 C CA . LEU A 1 444 ? -3.370 21.976 -0.066 1.00 93.75 444 LEU A CA 1
ATOM 3480 C C . LEU A 1 444 ? -3.100 22.394 1.371 1.00 93.75 444 LEU A C 1
ATOM 3482 O O . LEU A 1 444 ? -2.887 23.579 1.609 1.00 93.75 444 LEU A O 1
ATOM 3486 N N . VAL A 1 445 ? -3.231 21.469 2.318 1.00 91.50 445 VAL A N 1
ATOM 3487 C CA . VAL A 1 445 ? -3.162 21.824 3.734 1.00 91.50 445 VAL A CA 1
ATOM 3488 C C . VAL A 1 445 ? -2.466 20.723 4.521 1.00 91.50 445 VAL A C 1
ATOM 3490 O O . VAL A 1 445 ? -2.923 19.576 4.516 1.00 91.50 445 VAL A O 1
ATOM 3493 N N . ASP A 1 446 ? -1.397 21.060 5.236 1.00 91.50 446 ASP A N 1
ATOM 3494 C CA . ASP A 1 446 ? -0.847 20.151 6.245 1.00 91.50 446 ASP A CA 1
ATOM 3495 C C . ASP A 1 446 ? -1.671 20.170 7.552 1.00 91.50 446 ASP A C 1
ATOM 3497 O O . ASP A 1 446 ? -2.625 20.932 7.714 1.00 91.50 446 ASP A O 1
ATOM 3501 N N . LEU A 1 447 ? -1.351 19.312 8.525 1.00 83.31 447 LEU A N 1
ATOM 3502 C CA . LEU A 1 447 ? -2.114 19.247 9.784 1.00 83.31 447 LEU A CA 1
ATOM 3503 C C . LEU A 1 447 ? -2.033 20.523 10.646 1.00 83.31 447 LEU A C 1
ATOM 3505 O O . LEU A 1 447 ? -2.978 20.836 11.385 1.00 83.31 447 LEU A O 1
ATOM 3509 N N . THR A 1 448 ? -0.920 21.251 10.576 1.00 85.56 448 THR A N 1
ATOM 3510 C CA . THR A 1 448 ? -0.712 22.504 11.311 1.00 85.56 448 THR A CA 1
ATOM 3511 C C . THR A 1 448 ? -1.566 23.603 10.694 1.00 85.56 448 THR A C 1
ATOM 3513 O O . THR A 1 448 ? -2.367 24.244 11.383 1.00 85.56 448 THR A O 1
ATOM 3516 N N . GLU A 1 449 ? -1.465 23.761 9.378 1.00 88.75 449 GLU A N 1
ATOM 3517 C CA . GLU A 1 449 ? -2.244 24.714 8.593 1.00 88.75 449 GLU A CA 1
ATOM 3518 C C . GLU A 1 449 ? -3.739 24.411 8.646 1.00 88.75 449 GLU A C 1
ATOM 3520 O O . GLU A 1 449 ? -4.552 25.333 8.700 1.00 88.75 449 GLU A O 1
ATOM 3525 N N . LEU A 1 450 ? -4.125 23.133 8.719 1.00 91.81 450 LEU A N 1
ATOM 3526 C CA . LEU A 1 450 ? -5.522 22.724 8.844 1.00 91.81 450 LEU A CA 1
ATOM 3527 C C . LEU A 1 450 ? -6.128 23.285 10.122 1.00 91.81 450 LEU A C 1
ATOM 3529 O O . LEU A 1 450 ? -7.235 23.823 10.101 1.00 91.81 450 LEU A O 1
ATOM 3533 N N . THR A 1 451 ? -5.396 23.194 11.231 1.00 88.50 451 THR A N 1
ATOM 3534 C CA . THR A 1 451 ? -5.860 23.743 12.505 1.00 88.50 451 THR A CA 1
ATOM 3535 C C . THR A 1 451 ? -6.042 25.257 12.399 1.00 88.50 451 THR A C 1
ATOM 3537 O O . THR A 1 451 ? -7.093 25.763 12.786 1.00 88.50 451 THR A O 1
ATOM 3540 N N . LEU A 1 452 ? -5.074 25.974 11.820 1.00 89.69 452 LEU A N 1
ATOM 3541 C CA . LEU A 1 452 ? -5.161 27.425 11.620 1.00 89.69 452 LEU A CA 1
ATOM 3542 C C . LEU A 1 452 ? -6.334 27.815 10.710 1.00 89.69 452 LEU A C 1
ATOM 3544 O O . LEU A 1 452 ? -7.108 28.714 11.041 1.00 89.69 452 LEU A O 1
ATOM 3548 N N . HIS A 1 453 ? -6.509 27.108 9.593 1.00 90.50 453 HIS A N 1
ATOM 3549 C CA . HIS A 1 453 ? -7.600 27.334 8.652 1.00 90.50 453 HIS A CA 1
ATOM 3550 C C . HIS A 1 453 ? -8.964 27.136 9.320 1.00 90.50 453 HIS A C 1
ATOM 3552 O O . HIS A 1 453 ? -9.852 27.978 9.187 1.00 90.50 453 HIS A O 1
ATOM 3558 N N . LEU A 1 454 ? -9.130 26.056 10.085 1.00 91.81 454 LEU A N 1
ATOM 3559 C CA . LEU A 1 454 ? -10.381 25.747 10.773 1.00 91.81 454 LEU A CA 1
ATOM 3560 C C . LEU A 1 454 ? -10.694 26.713 11.921 1.00 91.81 454 LEU A C 1
ATOM 3562 O O . LEU A 1 454 ? -11.866 26.998 12.168 1.00 91.81 454 LEU A O 1
ATOM 3566 N N . GLU A 1 455 ? -9.686 27.273 12.590 1.00 88.69 455 GLU A N 1
ATOM 3567 C CA . GLU A 1 455 ? -9.881 28.295 13.626 1.00 88.69 455 GLU A CA 1
ATOM 3568 C C . GLU A 1 455 ? -10.522 29.581 13.075 1.00 88.69 455 GLU A C 1
ATOM 3570 O O . GLU A 1 455 ? -11.273 30.237 13.793 1.00 88.69 455 GLU A O 1
ATOM 3575 N N . THR A 1 456 ? -10.360 29.898 11.782 1.00 89.12 456 THR A N 1
ATOM 3576 C CA . THR A 1 456 ? -11.078 31.028 11.147 1.00 89.12 456 THR A CA 1
ATOM 3577 C C . THR A 1 456 ? -12.603 30.860 11.167 1.00 89.12 456 THR A C 1
ATOM 3579 O O . THR A 1 456 ? -13.351 31.834 11.086 1.00 89.12 456 THR A O 1
ATOM 3582 N N . PHE A 1 457 ? -13.082 29.624 11.331 1.00 86.69 457 PHE A N 1
ATOM 3583 C CA . PHE A 1 457 ? -14.493 29.291 11.462 1.00 86.69 457 PHE A CA 1
ATOM 3584 C C . PHE A 1 457 ? -14.968 29.274 12.921 1.00 86.69 457 PHE A C 1
ATOM 3586 O O . PHE A 1 457 ? -16.165 29.065 13.160 1.00 86.69 457 PHE A O 1
ATOM 3593 N N . ARG A 1 458 ? -14.085 29.442 13.914 1.00 79.44 458 ARG A N 1
ATOM 3594 C CA . ARG A 1 458 ? -14.470 29.486 15.329 1.00 79.44 458 ARG A CA 1
ATOM 3595 C C . ARG A 1 458 ? -15.250 30.778 15.586 1.00 79.44 458 ARG A C 1
ATOM 3597 O O . ARG A 1 458 ? -14.771 31.878 15.334 1.00 79.44 458 ARG A O 1
ATOM 3604 N N . ARG A 1 459 ? -16.477 30.658 16.103 1.00 67.06 459 ARG A N 1
ATOM 3605 C CA . ARG A 1 459 ? -17.230 31.835 16.559 1.00 67.06 459 ARG A CA 1
ATOM 3606 C C . ARG A 1 459 ? -16.574 32.380 17.830 1.00 67.06 459 ARG A C 1
ATOM 3608 O O . ARG A 1 459 ? -16.187 31.564 18.670 1.00 67.06 459 ARG A O 1
ATOM 3615 N N . PRO A 1 460 ? -16.486 33.707 18.020 1.00 58.62 460 PRO A N 1
ATOM 3616 C CA . PRO A 1 460 ? -16.141 34.247 19.327 1.00 58.62 460 PRO A CA 1
ATOM 3617 C C . PRO A 1 460 ? -17.138 33.692 20.351 1.00 58.62 460 PRO A C 1
ATOM 3619 O O . PRO A 1 460 ? -18.348 33.695 20.102 1.00 58.62 460 PRO A O 1
ATOM 3622 N N . GLN A 1 461 ? -16.634 33.150 21.465 1.00 48.59 461 GLN A N 1
ATOM 3623 C CA . GLN A 1 461 ? -17.494 32.793 22.590 1.00 48.59 461 GLN A CA 1
ATOM 3624 C C . GLN A 1 461 ? -18.261 34.056 22.978 1.00 48.59 461 GLN A C 1
ATOM 3626 O O . GLN A 1 461 ? -17.649 35.089 23.244 1.00 48.59 461 GLN A O 1
ATOM 3631 N N . ALA A 1 462 ? -19.593 33.990 22.932 1.00 47.53 462 ALA A N 1
ATOM 3632 C CA . ALA A 1 462 ? -20.419 35.035 23.512 1.00 47.53 462 ALA A CA 1
ATOM 3633 C C . ALA A 1 462 ? -20.025 35.139 24.992 1.00 47.53 462 ALA A C 1
ATOM 3635 O O . ALA A 1 462 ? -20.105 34.137 25.706 1.00 47.53 462 ALA A O 1
ATOM 3636 N N . ALA A 1 463 ? -19.497 36.304 25.369 1.00 36.31 463 ALA A N 1
ATOM 3637 C CA . ALA A 1 463 ? -19.097 36.633 26.732 1.00 36.31 463 ALA A CA 1
ATOM 3638 C C . ALA A 1 463 ? -20.297 36.644 27.683 1.00 36.31 463 ALA A C 1
ATOM 3640 O O . ALA A 1 463 ? -21.404 37.021 27.223 1.00 36.31 463 ALA A O 1
#